Protein AF-0000000065921474 (afdb_homodimer)

Nearest PDB structures (foldseek):
  5lu5-assembly1_D  TM=9.804E-01  e=1.020E-20  Burkholderia pseudomallei
  5ltz-assembly1_C  TM=9.826E-01  e=1.889E-20  Burkholderia pseudomallei K96243
  5lu6-assembly1_D  TM=9.815E-01  e=1.597E-20  Burkholderia pseudomallei
  1tk9-assembly1_D  TM=9.836E-01  e=1.503E-19  Campylobacter jejuni
  5lu7-assembly1_C  TM=9.808E-01  e=5.797E-20  Burkholderia pseudomallei K96243

Radius of gyration: 20.72 Å; Cα contacts (8 Å, |Δi|>4): 781; chains: 2; bounding box: 43×58×48 Å

InterPro domains:
  IPR001347 SIS domain [PF13580] (12-146)
  IPR001347 SIS domain [PS51464] (36-195)
  IPR004515 Phosphoheptose isomerase [MF_00067] (2-189)
  IPR035461 GmhA/DiaA [cd05006] (11-186)
  IPR046348 SIS domain superfamily [SSF53697] (3-189)
  IPR050099 SIS family GmhA and DiaA subfamilies [PTHR30390] (4-191)

Secondary structure (DSSP, 8-state):
--HHHHHHHHHHHHHHHHHHHHHH-HHHHHHHHHHHHHHHHTT--EEEEESTHHHHHHHHHHHHHHT-SSS------EEETT--HHHHHHHHHHS-GGGHHHHHHHHH--TT-EEEEE-SSS--HHHHHHHHHHHHTT-EEEEEEETT-HHHHTTSSEEEEES-S-HHHHHHHHHHHHHHHHHHHHIIIIISGGGTT-S--/--HHHHHHHHHHHHHHHHHHHHHH-HHHHHHHHHHHHHHHHTT--EEEEESTHHHHHHHHHHHHHHT-SSS------EEETT--HHHHHHHHHHS-GGGHHHHHHHHH--TT-EEEEE-SSS--HHHHHHHHHHHHTT-EEEEEEETT-HHHHTTSSEEEEES-S-HHHHHHHHHHHHHHHHHHHHIIIIISGGGTTSS--

Solvent-accessible surface area (backbone atoms only — not comparable to full-atom values): 20552 Å² total; per-residue (Å²): 131,58,69,63,57,55,53,51,52,50,56,51,48,38,43,49,42,39,51,53,39,54,74,74,35,49,68,57,49,52,51,49,25,52,51,52,35,49,27,47,62,73,72,22,39,38,43,23,31,32,60,70,63,37,25,28,44,23,43,34,47,22,46,33,40,38,56,44,73,92,53,95,58,80,58,36,64,42,40,36,66,67,66,51,63,68,60,43,49,48,40,27,69,78,65,36,66,46,41,37,42,23,56,47,42,67,74,69,59,45,72,52,19,36,38,38,38,33,30,66,61,19,68,50,58,25,48,49,44,20,46,54,48,33,52,76,56,58,26,50,35,35,33,47,28,16,66,72,8,53,70,38,48,77,65,37,81,39,65,47,54,30,76,52,90,48,63,67,50,40,52,48,37,49,48,50,49,44,51,49,40,53,52,46,25,48,42,63,50,63,63,46,76,81,58,67,75,67,70,80,125,130,59,68,62,56,53,51,52,52,50,56,51,50,37,41,49,40,39,52,54,39,51,74,72,35,50,69,59,51,53,53,50,25,50,52,52,35,50,26,48,60,72,71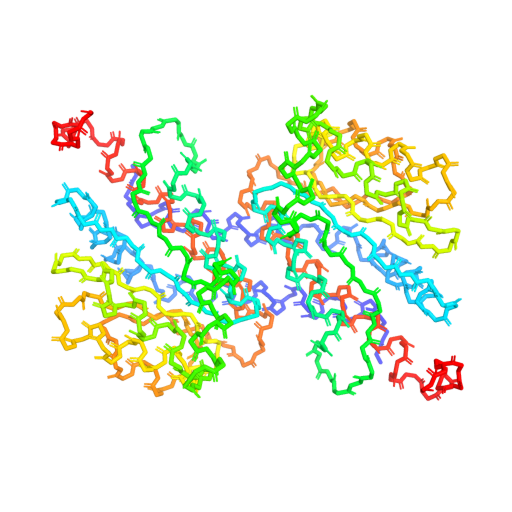,24,38,37,42,25,31,30,59,70,60,37,24,28,45,22,44,34,47,21,47,34,39,37,56,43,74,91,54,95,58,81,58,37,61,43,42,35,67,67,66,51,63,70,59,44,48,47,40,28,69,78,65,36,65,47,41,38,43,22,56,48,43,68,74,68,60,46,72,51,19,38,38,37,37,31,30,67,62,20,69,51,58,25,47,49,43,20,47,54,48,33,52,76,55,58,27,50,35,35,33,45,29,16,65,73,9,54,71,39,47,76,66,37,80,39,63,48,56,29,75,52,90,48,63,67,50,43,50,47,38,48,48,48,50,44,50,51,40,53,50,47,25,48,42,63,49,63,65,46,76,80,57,65,74,66,69,81,126

pLDDT: mean 94.22, std 11.88, range [38.47, 98.94]

Organism: Thermodesulfovibrio yellowstonii (strain ATCC 51303 / DSM 11347 / YP87) (NCBI:txid289376)

Foldseek 3Di:
DDPVVVVVVVVVVLVVLLVVLCVVCVVVLLVVLVLQLVLQLVPAAEEEEEDDLSLVLLVVLQCCQQQHAPDDDHHTHYDYQPPPPCQQCVCCVVDNNLQSQLVVCLVPPAASYEYEAEDAQLPRSNSLNNLQSCVVRNHAYEYQYAPNNVNNCVRHPYYRHGDDPDSVSSSSSSSVSSSVSRVSSCCVCPVPVPNPPPPPD/DDPVVVVVVVVVLLVVLLVVLCVVCVVVLLVVLVLQLVLQLVPAAEEEEEDDLSLVLLVVLQCCQQQHAPDDDHHTHYDYQPPPPCQQCVCCVVDNNLQSQLVVCLVPPAASYEYEAEDAQLPRSNSLNNLQSCVVRNHAYEYQYAPNNVNNCVRHPYYRHGDDPDSVSSSSSSSVSSSVSRVSSCCVCPVPVPNPPPPPD

Sequence (402 aa):
MEIEDKIRKAYEESVRVKEQFFRENISLIKEVAEIIAKSLNEGGKILIFGNGGSATDASHIAAEFVNRFKRERPGLPAIALNTDMAVLTAIANDYDYSEIFAKQVKALGESGDIVIGISTSGSSRNVIKAIEVAKKRGLKSIAFTSKKGEKLISKVDYAFAVPSEDTPRIQETHITLGHILCELVEDILFEIPAAKKKLKQMEIEDKIRKAYEESVRVKEQFFRENISLIKEVAEIIAKSLNEGGKILIFGNGGSATDASHIAAEFVNRFKRERPGLPAIALNTDMAVLTAIANDYDYSEIFAKQVKALGESGDIVIGISTSGSSRNVIKAIEVAKKRGLKSIAFTSKKGEKLISKVDYAFAVPSEDTPRIQETHITLGHILCELVEDILFEIPAAKKKLKQ

Structure (mmCIF, N/CA/C/O backbone):
data_AF-0000000065921474-model_v1
#
loop_
_entity.id
_entity.type
_entity.pdbx_description
1 polymer 'Phosphoheptose isomerase'
#
loop_
_atom_site.group_PDB
_atom_site.id
_atom_site.type_symbol
_atom_site.label_atom_id
_atom_site.label_alt_id
_atom_site.label_comp_id
_atom_site.label_asym_id
_atom_site.label_entity_id
_atom_site.label_seq_id
_atom_site.pdbx_PDB_ins_code
_atom_site.Cartn_x
_atom_site.Cartn_y
_atom_site.Cartn_z
_atom_site.occupancy
_atom_site.B_iso_or_equiv
_atom_site.auth_seq_id
_atom_site.auth_comp_id
_atom_site.auth_asym_id
_atom_site.auth_atom_id
_atom_site.pdbx_PDB_model_num
ATOM 1 N N . MET A 1 1 ? -10.156 -10.766 -25.438 1 64.06 1 MET A N 1
ATOM 2 C CA . MET A 1 1 ? -9.031 -9.844 -25.531 1 64.06 1 MET A CA 1
ATOM 3 C C . MET A 1 1 ? -7.738 -10.516 -25.078 1 64.06 1 MET A C 1
ATOM 5 O O . MET A 1 1 ? -7.723 -11.242 -24.078 1 64.06 1 MET A O 1
ATOM 9 N N . GLU A 1 2 ? -6.723 -10.328 -25.922 1 86.69 2 GLU A N 1
ATOM 10 C CA . GLU A 1 2 ? -5.434 -10.945 -25.625 1 86.69 2 GLU A CA 1
ATOM 11 C C . GLU A 1 2 ? -4.828 -10.398 -24.344 1 86.69 2 GLU A C 1
ATOM 13 O O . GLU A 1 2 ? -5.07 -9.242 -23.984 1 86.69 2 GLU A O 1
ATOM 18 N N . ILE A 1 3 ? -4.328 -11.141 -23.594 1 92 3 ILE A N 1
ATOM 19 C CA . ILE A 1 3 ? -3.717 -10.844 -22.297 1 92 3 ILE A CA 1
ATOM 20 C C . ILE A 1 3 ? -2.832 -9.602 -22.422 1 92 3 ILE A C 1
ATOM 22 O O . ILE A 1 3 ? -2.836 -8.742 -21.547 1 92 3 ILE A O 1
ATOM 26 N N . GLU A 1 4 ? -2.172 -9.438 -23.484 1 93.56 4 GLU A N 1
ATOM 27 C CA . GLU A 1 4 ? -1.272 -8.305 -23.688 1 93.56 4 GLU A CA 1
ATOM 28 C C . GLU A 1 4 ? -2.051 -7 -23.812 1 93.56 4 GLU A C 1
ATOM 30 O O . GLU A 1 4 ? -1.609 -5.957 -23.328 1 93.56 4 GLU A O 1
ATOM 35 N N . ASP A 1 5 ? -3.154 -7.082 -24.469 1 94.19 5 ASP A N 1
ATOM 36 C CA . ASP A 1 5 ? -4.008 -5.906 -24.625 1 94.19 5 ASP A CA 1
ATOM 37 C C . ASP A 1 5 ? -4.574 -5.469 -23.266 1 94.19 5 ASP A C 1
ATOM 39 O O . ASP A 1 5 ? -4.734 -4.273 -23.016 1 94.19 5 ASP A O 1
ATOM 43 N N . LYS A 1 6 ? -4.895 -6.414 -22.484 1 94.5 6 LYS A N 1
ATOM 44 C CA . LYS A 1 6 ? -5.422 -6.117 -21.156 1 94.5 6 LYS A CA 1
ATOM 45 C C . LYS A 1 6 ? -4.371 -5.414 -20.297 1 94.5 6 LYS A C 1
ATOM 47 O O . LYS A 1 6 ? -4.695 -4.5 -19.531 1 94.5 6 LYS A O 1
ATOM 52 N N . ILE A 1 7 ? -3.152 -5.844 -20.406 1 96.38 7 ILE A N 1
ATOM 53 C CA . ILE A 1 7 ? -2.055 -5.215 -19.688 1 96.38 7 ILE A CA 1
ATOM 54 C C . ILE A 1 7 ? -1.896 -3.768 -20.141 1 96.38 7 ILE A C 1
ATOM 56 O O . ILE A 1 7 ? -1.812 -2.857 -19.312 1 96.38 7 ILE A O 1
ATOM 60 N N . ARG A 1 8 ? -1.881 -3.547 -21.438 1 96.38 8 ARG A N 1
ATOM 61 C CA . ARG A 1 8 ? -1.722 -2.211 -22 1 96.38 8 ARG A CA 1
ATOM 62 C C . ARG A 1 8 ? -2.844 -1.284 -21.547 1 96.38 8 ARG A C 1
ATOM 64 O O . ARG A 1 8 ? -2.588 -0.157 -21.109 1 96.38 8 ARG A O 1
ATOM 71 N N . LYS A 1 9 ? -4.016 -1.77 -21.594 1 96.44 9 LYS A N 1
ATOM 72 C CA . LYS A 1 9 ? -5.168 -0.965 -21.203 1 96.44 9 LYS A CA 1
ATOM 73 C C . LYS A 1 9 ? -5.094 -0.593 -19.719 1 96.44 9 LYS A C 1
ATOM 75 O O . LYS A 1 9 ? -5.414 0.536 -19.344 1 96.44 9 LYS A O 1
ATOM 80 N N . ALA A 1 10 ? -4.68 -1.54 -18.953 1 96.06 10 ALA A N 1
ATOM 81 C CA . ALA A 1 10 ? -4.648 -1.335 -17.5 1 96.06 10 ALA A CA 1
ATOM 82 C C . ALA A 1 10 ? -3.654 -0.24 -17.125 1 96.06 10 ALA A C 1
ATOM 84 O O . ALA A 1 10 ? -4 0.7 -16.406 1 96.06 10 ALA A O 1
ATOM 85 N N . TYR A 1 11 ? -2.387 -0.327 -17.578 1 96.5 11 TYR A N 1
ATOM 86 C CA . TYR A 1 11 ? -1.419 0.667 -17.125 1 96.5 11 TYR A CA 1
ATOM 87 C C . TYR A 1 11 ? -1.676 2.018 -17.781 1 96.5 11 TYR A C 1
ATOM 89 O O . TYR A 1 11 ? -1.393 3.064 -17.203 1 96.5 11 TYR A O 1
ATOM 97 N N . GLU A 1 12 ? -2.197 2.033 -19.047 1 97.25 12 GLU A N 1
ATOM 98 C CA . GLU A 1 12 ? -2.523 3.295 -19.703 1 97.25 12 GLU A CA 1
ATOM 99 C C . GLU A 1 12 ? -3.623 4.039 -18.953 1 97.25 12 GLU A C 1
ATOM 101 O O . GLU A 1 12 ? -3.576 5.266 -18.828 1 97.25 12 GLU A O 1
ATOM 106 N N . GLU A 1 13 ? -4.578 3.25 -18.484 1 97.69 13 GLU A N 1
ATOM 107 C CA . GLU A 1 13 ? -5.629 3.863 -17.688 1 97.69 13 GLU A CA 1
ATOM 108 C C . GLU A 1 13 ? -5.074 4.391 -16.359 1 97.69 13 GLU A C 1
ATOM 110 O O . GLU A 1 13 ? -5.469 5.465 -15.906 1 97.69 13 GLU A O 1
ATOM 115 N N . SER A 1 14 ? -4.25 3.598 -15.766 1 98.19 14 SER A N 1
ATOM 116 C CA . SER A 1 14 ? -3.592 4.031 -14.539 1 98.19 14 SER A CA 1
ATOM 117 C C . SER A 1 14 ? -2.867 5.359 -14.734 1 98.19 14 SER A C 1
ATOM 119 O O . SER A 1 14 ? -2.986 6.27 -13.914 1 98.19 14 SER A O 1
ATOM 121 N N . VAL A 1 15 ? -2.127 5.465 -15.844 1 97.88 15 VAL A N 1
ATOM 122 C CA . VAL A 1 15 ? -1.36 6.66 -16.172 1 97.88 15 VAL A CA 1
ATOM 123 C C . VAL A 1 15 ? -2.311 7.832 -16.422 1 97.88 15 VAL A C 1
ATOM 125 O O . VAL A 1 15 ? -2.094 8.93 -15.898 1 97.88 15 VAL A O 1
ATOM 128 N N . ARG A 1 16 ? -3.309 7.594 -17.141 1 97.88 16 ARG A N 1
ATOM 129 C CA . ARG A 1 16 ? -4.262 8.641 -17.484 1 97.88 16 ARG A CA 1
ATOM 130 C C . ARG A 1 16 ? -4.945 9.203 -16.25 1 97.88 16 ARG A C 1
ATOM 132 O O . ARG A 1 16 ? -5.043 10.422 -16.094 1 97.88 16 ARG A O 1
ATOM 139 N N . VAL A 1 17 ? -5.441 8.352 -15.398 1 98.44 17 VAL A N 1
ATOM 140 C CA . VAL A 1 17 ? -6.156 8.75 -14.188 1 98.44 17 VAL A CA 1
ATOM 141 C C . VAL A 1 17 ? -5.23 9.562 -13.289 1 98.44 17 VAL A C 1
ATOM 143 O O . VAL A 1 17 ? -5.625 10.609 -12.766 1 98.44 17 VAL A O 1
ATOM 146 N N . LYS A 1 18 ? -4.02 9.094 -13.117 1 98.38 18 LYS A N 1
ATOM 147 C CA . LYS A 1 18 ? -3.043 9.773 -12.273 1 98.38 18 LYS A CA 1
ATOM 148 C C . LYS A 1 18 ? -2.727 11.172 -12.82 1 98.38 18 LYS A C 1
ATOM 150 O O . LYS A 1 18 ? -2.734 12.148 -12.07 1 98.38 18 LYS A O 1
ATOM 155 N N . GLU A 1 19 ? -2.479 11.242 -14.109 1 97.94 19 GLU A N 1
ATOM 156 C CA . GLU A 1 19 ? -2.141 12.516 -14.734 1 97.94 19 GLU A CA 1
ATOM 157 C C . GLU A 1 19 ? -3.275 13.523 -14.586 1 97.94 19 GLU A C 1
ATOM 159 O O . GLU A 1 19 ? -3.043 14.68 -14.227 1 97.94 19 GLU A O 1
ATOM 164 N N . GLN A 1 20 ? -4.461 13.102 -14.859 1 98.38 20 GLN A N 1
ATOM 165 C CA . GLN A 1 20 ? -5.617 13.984 -14.758 1 98.38 20 GLN A CA 1
ATOM 166 C C . GLN A 1 20 ? -5.797 14.5 -13.336 1 98.38 20 GLN A C 1
ATOM 168 O O . GLN A 1 20 ? -5.992 15.695 -13.117 1 98.38 20 GLN A O 1
ATOM 173 N N . PHE A 1 21 ? -5.734 13.633 -12.375 1 98.69 21 PHE A N 1
ATOM 174 C CA . PHE A 1 21 ? -5.941 13.977 -10.977 1 98.69 21 PHE A CA 1
ATOM 175 C C . PHE A 1 21 ? -4.949 15.047 -10.531 1 98.69 21 PHE A C 1
ATOM 177 O O . PHE A 1 21 ? -5.344 16.062 -9.961 1 98.69 21 PHE A O 1
ATOM 184 N N . PHE A 1 22 ? -3.656 14.789 -10.797 1 98.38 22 PHE A N 1
ATOM 185 C CA . PHE A 1 22 ? -2.641 15.68 -10.25 1 98.38 22 PHE A CA 1
ATOM 186 C C . PHE A 1 22 ? -2.65 17.016 -10.969 1 98.38 22 PHE A C 1
ATOM 188 O O . PHE A 1 22 ? -2.447 18.062 -10.352 1 98.38 22 PHE A O 1
ATOM 195 N N . ARG A 1 23 ? -2.914 17.016 -12.273 1 97.25 23 ARG A N 1
ATOM 196 C CA . ARG A 1 23 ? -3.027 18.266 -13.008 1 97.25 23 ARG A CA 1
ATOM 197 C C . ARG A 1 23 ? -4.148 19.125 -12.445 1 97.25 23 ARG A C 1
ATOM 199 O O . ARG A 1 23 ? -4.023 20.359 -12.398 1 97.25 23 ARG A O 1
ATOM 206 N N . GLU A 1 24 ? -5.184 18.5 -11.93 1 97.94 24 GLU A N 1
ATOM 207 C CA . GLU A 1 24 ? -6.387 19.219 -11.523 1 97.94 24 GLU A CA 1
ATOM 208 C C . GLU A 1 24 ? -6.34 19.594 -10.047 1 97.94 24 GLU A C 1
ATOM 210 O O . GLU A 1 24 ? -7.176 20.375 -9.57 1 97.94 24 GLU A O 1
ATOM 215 N N . ASN A 1 25 ? -5.32 19.109 -9.297 1 98.38 25 ASN A N 1
ATOM 216 C CA . ASN A 1 25 ? -5.43 19.234 -7.848 1 98.38 25 ASN A CA 1
ATOM 217 C C . ASN A 1 25 ? -4.145 19.797 -7.242 1 98.38 25 ASN A C 1
ATOM 219 O O . ASN A 1 25 ? -3.912 19.656 -6.039 1 98.38 25 ASN A O 1
ATOM 223 N N . ILE A 1 26 ? -3.299 20.453 -8 1 98.31 26 ILE A N 1
ATOM 224 C CA . ILE A 1 26 ? -2.004 20.938 -7.535 1 98.31 26 ILE A CA 1
ATOM 225 C C . ILE A 1 26 ? -2.205 21.922 -6.387 1 98.31 26 ILE A C 1
ATOM 227 O O . ILE A 1 26 ? -1.546 21.812 -5.348 1 98.31 26 ILE A O 1
ATOM 231 N N . SER A 1 27 ? -3.117 22.875 -6.52 1 98.12 27 SER A N 1
ATOM 232 C CA . SER A 1 27 ? -3.344 23.891 -5.5 1 98.12 27 SER A CA 1
ATOM 233 C C . SER A 1 27 ? -3.879 23.266 -4.211 1 98.12 27 SER A C 1
ATOM 235 O O . SER A 1 27 ? -3.492 23.688 -3.113 1 98.12 27 SER A O 1
ATOM 237 N N . LEU A 1 28 ? -4.777 22.344 -4.387 1 98.62 28 LEU A N 1
ATOM 238 C CA . LEU A 1 28 ? -5.332 21.672 -3.219 1 98.62 28 LEU A CA 1
ATOM 239 C C . LEU A 1 28 ? -4.258 20.875 -2.488 1 98.62 28 LEU A C 1
ATOM 241 O O . LEU A 1 28 ? -4.223 20.859 -1.255 1 98.62 28 LEU A O 1
ATOM 245 N N . ILE A 1 29 ? -3.398 20.234 -3.262 1 98.75 29 ILE A N 1
ATOM 246 C CA . ILE A 1 29 ? -2.312 19.438 -2.684 1 98.75 29 ILE A CA 1
ATOM 247 C C . ILE A 1 29 ? -1.378 20.359 -1.896 1 98.75 29 ILE A C 1
ATOM 249 O O . ILE A 1 29 ? -0.979 20.031 -0.776 1 98.75 29 ILE A O 1
ATOM 253 N N . LYS A 1 30 ? -1.032 21.484 -2.449 1 98.19 30 LYS A N 1
ATOM 254 C CA . LYS A 1 30 ? -0.208 22.453 -1.751 1 98.19 30 LYS A CA 1
ATOM 255 C C . LYS A 1 30 ? -0.869 22.906 -0.449 1 98.19 30 LYS A C 1
ATOM 257 O O . LYS A 1 30 ? -0.229 22.922 0.604 1 98.19 30 LYS A O 1
ATOM 262 N N . GLU A 1 31 ? -2.098 23.219 -0.522 1 98.5 31 GLU A N 1
ATOM 263 C CA . GLU A 1 31 ? -2.836 23.703 0.645 1 98.5 31 GLU A CA 1
ATOM 264 C C . GLU A 1 31 ? -2.869 22.641 1.744 1 98.5 31 GLU A C 1
ATOM 266 O O . GLU A 1 31 ? -2.607 22.938 2.91 1 98.5 31 GLU A O 1
ATOM 271 N N . VAL A 1 32 ? -3.164 21.438 1.395 1 98.69 32 VAL A N 1
ATOM 272 C CA . VAL A 1 32 ? -3.293 20.344 2.363 1 98.69 32 VAL A CA 1
ATOM 273 C C . VAL A 1 32 ? -1.927 20.031 2.971 1 98.69 32 VAL A C 1
ATOM 275 O O . VAL A 1 32 ? -1.817 19.781 4.172 1 98.69 32 VAL A O 1
ATOM 278 N N . ALA A 1 33 ? -0.887 20.047 2.113 1 98.5 33 ALA A N 1
ATOM 279 C CA . ALA A 1 33 ? 0.46 19.844 2.641 1 98.5 33 ALA A CA 1
ATOM 280 C C . ALA A 1 33 ? 0.801 20.891 3.699 1 98.5 33 ALA A C 1
ATOM 282 O O . ALA A 1 33 ? 1.389 20.562 4.734 1 98.5 33 ALA A O 1
ATOM 283 N N . GLU A 1 34 ? 0.467 22.078 3.471 1 98 34 GLU A N 1
ATOM 284 C CA . GLU A 1 34 ? 0.732 23.156 4.402 1 98 34 GLU A CA 1
ATOM 285 C C . GLU A 1 34 ? -0.066 23 5.691 1 98 34 GLU A C 1
ATOM 287 O O . GLU A 1 34 ? 0.442 23.266 6.781 1 98 34 GLU A O 1
ATOM 292 N N . ILE A 1 35 ? -1.272 22.562 5.559 1 98.06 35 ILE A N 1
ATOM 293 C CA . ILE A 1 35 ? -2.139 22.344 6.711 1 98.06 35 ILE A CA 1
ATOM 294 C C . ILE A 1 35 ? -1.575 21.219 7.574 1 98.06 35 ILE A C 1
ATOM 296 O O . ILE A 1 35 ? -1.531 21.328 8.797 1 98.06 35 ILE A O 1
ATOM 300 N N . ILE A 1 36 ? -1.187 20.141 6.945 1 98.56 36 ILE A N 1
ATOM 301 C CA . ILE A 1 36 ? -0.603 19.016 7.668 1 98.56 36 ILE A CA 1
ATOM 302 C C . ILE A 1 36 ? 0.679 19.469 8.367 1 98.56 36 ILE A C 1
ATOM 304 O O . ILE A 1 36 ? 0.878 19.188 9.555 1 98.56 36 ILE A O 1
ATOM 308 N N . ALA A 1 37 ? 1.538 20.156 7.68 1 98.19 37 ALA A N 1
ATOM 309 C CA . ALA A 1 37 ? 2.803 20.625 8.242 1 98.19 37 ALA A CA 1
ATOM 310 C C . ALA A 1 37 ? 2.562 21.531 9.453 1 98.19 37 ALA A C 1
ATOM 312 O O . ALA A 1 37 ? 3.262 21.422 10.461 1 98.19 37 ALA A O 1
ATOM 313 N N . LYS A 1 38 ? 1.622 22.391 9.336 1 97.94 38 LYS A N 1
ATOM 314 C CA . LYS A 1 38 ? 1.293 23.297 10.438 1 97.94 38 LYS A CA 1
ATOM 315 C C . LYS A 1 38 ? 0.843 22.516 11.672 1 97.94 38 LYS A C 1
ATOM 317 O O . LYS A 1 38 ? 1.278 22.797 12.789 1 97.94 38 LYS A O 1
ATOM 322 N N . SER A 1 39 ? -0.079 21.578 11.469 1 97.81 39 SER A N 1
ATOM 323 C CA . SER A 1 39 ? -0.561 20.766 12.57 1 97.81 39 SER A CA 1
ATOM 324 C C . SER A 1 39 ? 0.593 20.062 13.289 1 97.81 39 SER A C 1
ATOM 326 O O . SER A 1 39 ? 0.7 20.141 14.516 1 97.81 39 SER A O 1
ATOM 328 N N . LEU A 1 40 ? 1.432 19.438 12.516 1 97.62 40 LEU A N 1
ATOM 329 C CA . LEU A 1 40 ? 2.559 18.703 13.078 1 97.62 40 LEU A CA 1
ATOM 330 C C . LEU A 1 40 ? 3.521 19.656 13.789 1 97.62 40 LEU A C 1
ATOM 332 O O . LEU A 1 40 ? 4.035 19.328 14.867 1 97.62 40 LEU A O 1
ATOM 336 N N . ASN A 1 41 ? 3.721 20.766 13.18 1 96.5 41 ASN A N 1
ATOM 337 C CA . ASN A 1 41 ? 4.609 21.766 13.766 1 96.5 41 ASN A CA 1
ATOM 338 C C . ASN A 1 41 ? 4.07 22.266 15.102 1 96.5 41 ASN A C 1
ATOM 340 O O . ASN A 1 41 ? 4.844 22.656 15.977 1 96.5 41 ASN A O 1
ATOM 344 N N . GLU A 1 42 ? 2.826 22.266 15.258 1 96.69 42 GLU A N 1
ATOM 345 C CA . GLU A 1 42 ? 2.18 22.812 16.453 1 96.69 42 GLU A CA 1
ATOM 346 C C . GLU A 1 42 ? 1.897 21.703 17.469 1 96.69 42 GLU A C 1
ATOM 348 O O . GLU A 1 42 ? 1.181 21.922 18.438 1 96.69 42 GLU A O 1
ATOM 353 N N . GLY A 1 43 ? 2.396 20.547 17.234 1 95.81 43 GLY A N 1
ATOM 354 C CA . GLY A 1 43 ? 2.35 19.469 18.219 1 95.81 43 GLY A CA 1
ATOM 355 C C . GLY A 1 43 ? 1.216 18.5 17.984 1 95.81 43 GLY A C 1
ATOM 356 O O . GLY A 1 43 ? 0.969 17.609 18.812 1 95.81 43 GLY A O 1
ATOM 357 N N . GLY A 1 44 ? 0.49 18.609 16.828 1 97.56 44 GLY A N 1
ATOM 358 C CA . GLY A 1 44 ? -0.566 17.672 16.469 1 97.56 44 GLY A CA 1
ATOM 359 C C . GLY A 1 44 ? -0.042 16.375 15.875 1 97.56 44 GLY A C 1
ATOM 360 O O . GLY A 1 44 ? 1.164 16.219 15.672 1 97.56 44 GLY A O 1
ATOM 361 N N . LYS A 1 45 ? -0.972 15.461 15.641 1 98.44 45 LYS A N 1
ATOM 362 C CA . LYS A 1 45 ? -0.652 14.188 15 1 98.44 45 LYS A CA 1
ATOM 363 C C . LYS A 1 45 ? -1.646 13.867 13.891 1 98.44 45 LYS A C 1
ATOM 365 O O . LYS A 1 45 ? -2.703 14.492 13.789 1 98.44 45 LYS A O 1
ATOM 370 N N . ILE A 1 46 ? -1.24 12.914 13.055 1 98.81 46 ILE A N 1
ATOM 371 C CA . ILE A 1 46 ? -2.092 12.43 11.969 1 98.81 46 ILE A CA 1
ATOM 372 C C . ILE A 1 46 ? -2.713 11.094 12.367 1 98.81 46 ILE A C 1
ATOM 374 O O . ILE A 1 46 ? -2.004 10.164 12.766 1 98.81 46 ILE A O 1
ATOM 378 N N . LEU A 1 47 ? -4.012 11.008 12.414 1 98.88 47 LEU A N 1
ATOM 379 C CA . LEU A 1 47 ? -4.742 9.75 12.477 1 98.88 47 LEU A CA 1
ATOM 380 C C . LEU A 1 47 ? -5.27 9.359 11.102 1 98.88 47 LEU A C 1
ATOM 382 O O . LEU A 1 47 ? -6.066 10.094 10.508 1 98.88 47 LEU A O 1
ATOM 386 N N . ILE A 1 48 ? -4.812 8.273 10.578 1 98.94 48 ILE A N 1
ATOM 387 C CA . ILE A 1 48 ? -5.148 7.883 9.211 1 98.94 48 ILE A CA 1
ATOM 388 C C . ILE A 1 48 ? -5.715 6.461 9.211 1 98.94 48 ILE A C 1
ATOM 390 O O . ILE A 1 48 ? -5.277 5.613 9.992 1 98.94 48 ILE A O 1
ATOM 394 N N . PHE A 1 49 ? -6.742 6.23 8.336 1 98.88 49 PHE A N 1
ATOM 395 C CA . PHE A 1 49 ? -7.414 4.941 8.398 1 98.88 49 PHE A CA 1
ATOM 396 C C . PHE A 1 49 ? -8.156 4.648 7.102 1 98.88 49 PHE A C 1
ATOM 398 O O . PHE A 1 49 ? -8.516 5.57 6.367 1 98.88 49 PHE A O 1
ATOM 405 N N . GLY A 1 50 ? -8.383 3.449 6.789 1 98.56 50 GLY A N 1
ATOM 406 C CA . GLY A 1 50 ? -9.117 2.889 5.664 1 98.56 50 GLY A CA 1
ATOM 407 C C . GLY A 1 50 ? -9.273 1.382 5.746 1 98.56 50 GLY A C 1
ATOM 408 O O . GLY A 1 50 ? -8.906 0.769 6.75 1 98.56 50 GLY A O 1
ATOM 409 N N . ASN A 1 51 ? -9.898 0.858 4.754 1 98 51 ASN A N 1
ATOM 410 C CA . ASN A 1 51 ? -10.156 -0.578 4.699 1 98 51 ASN A CA 1
ATOM 411 C C . ASN A 1 51 ? -9.414 -1.237 3.541 1 98 51 ASN A C 1
ATOM 413 O O . ASN A 1 51 ? -9.258 -0.638 2.475 1 98 51 ASN A O 1
ATOM 417 N N . GLY A 1 52 ? -8.961 -2.529 3.693 1 96.25 52 GLY A N 1
ATOM 418 C CA . GLY A 1 52 ? -8.344 -3.281 2.611 1 96.25 52 GLY A CA 1
ATOM 419 C C . GLY A 1 52 ? -7.156 -2.57 1.991 1 96.25 52 GLY A C 1
ATOM 420 O O . GLY A 1 52 ? -6.227 -2.168 2.697 1 96.25 52 GLY A O 1
ATOM 421 N N . GLY A 1 53 ? -7.141 -2.381 0.709 1 97 53 GLY A N 1
ATOM 422 C CA . GLY A 1 53 ? -6.094 -1.627 0.035 1 97 53 GLY A CA 1
ATOM 423 C C . GLY A 1 53 ? -5.887 -0.241 0.616 1 97 53 GLY A C 1
ATOM 424 O O . GLY A 1 53 ? -4.754 0.229 0.725 1 97 53 GLY A O 1
ATOM 425 N N . SER A 1 54 ? -6.953 0.37 1.01 1 98.56 54 SER A N 1
ATOM 426 C CA . SER A 1 54 ? -6.859 1.689 1.627 1 98.56 54 SER A CA 1
ATOM 427 C C . SER A 1 54 ? -6.215 1.61 3.006 1 98.56 54 SER A C 1
ATOM 429 O O . SER A 1 54 ? -5.531 2.545 3.432 1 98.56 54 SER A O 1
ATOM 431 N N . ALA A 1 55 ? -6.43 0.46 3.715 1 98.25 55 ALA A N 1
ATOM 432 C CA . ALA A 1 55 ? -5.758 0.242 4.992 1 98.25 55 ALA A CA 1
ATOM 433 C C . ALA A 1 55 ? -4.246 0.145 4.805 1 98.25 55 ALA A C 1
ATOM 435 O O . ALA A 1 55 ? -3.477 0.679 5.609 1 98.25 55 ALA A O 1
ATOM 436 N N . THR A 1 56 ? -3.824 -0.522 3.744 1 98.25 56 THR A N 1
ATOM 437 C CA . THR A 1 56 ? -2.395 -0.645 3.49 1 98.25 56 THR A CA 1
ATOM 438 C C . THR A 1 56 ? -1.801 0.7 3.08 1 98.25 56 THR A C 1
ATOM 440 O O . THR A 1 56 ? -0.666 1.02 3.441 1 98.25 56 THR A O 1
ATOM 443 N N . ASP A 1 57 ? -2.531 1.5 2.346 1 98.5 57 ASP A N 1
ATOM 444 C CA . ASP A 1 57 ? -2.09 2.859 2.055 1 98.5 57 ASP A CA 1
ATOM 445 C C . ASP A 1 57 ? -1.928 3.672 3.336 1 98.5 57 ASP A C 1
ATOM 447 O O . ASP A 1 57 ? -0.94 4.391 3.502 1 98.5 57 ASP A O 1
ATOM 451 N N . ALA A 1 58 ? -2.965 3.566 4.23 1 98.75 58 ALA A N 1
ATOM 452 C CA . ALA A 1 58 ? -2.91 4.281 5.504 1 98.75 58 ALA A CA 1
ATOM 453 C C . ALA A 1 58 ? -1.663 3.895 6.297 1 98.75 58 ALA A C 1
ATOM 455 O O . ALA A 1 58 ? -0.941 4.762 6.793 1 98.75 58 ALA A O 1
ATOM 456 N N . SER A 1 59 ? -1.407 2.596 6.371 1 98.44 59 SER A N 1
ATOM 457 C CA . SER A 1 59 ? -0.239 2.084 7.078 1 98.44 59 SER A CA 1
ATOM 458 C C . SER A 1 59 ? 1.055 2.576 6.441 1 98.44 59 SER A C 1
ATOM 460 O O . SER A 1 59 ? 1.997 2.953 7.141 1 98.44 59 SER A O 1
ATOM 462 N N . HIS A 1 60 ? 1.064 2.559 5.109 1 98.62 60 HIS A N 1
ATOM 463 C CA . HIS A 1 60 ? 2.238 2.982 4.355 1 98.62 60 HIS A CA 1
ATOM 464 C C . HIS A 1 60 ? 2.555 4.453 4.609 1 98.62 60 HIS A C 1
ATOM 466 O O . HIS A 1 60 ? 3.689 4.797 4.945 1 98.62 60 HIS A O 1
ATOM 472 N N . ILE A 1 61 ? 1.578 5.273 4.535 1 98.5 61 ILE A N 1
ATOM 473 C CA . ILE A 1 61 ? 1.744 6.711 4.691 1 98.5 61 ILE A CA 1
ATOM 474 C C . ILE A 1 61 ? 2.139 7.031 6.133 1 98.5 61 ILE A C 1
ATOM 476 O O . ILE A 1 61 ? 3.055 7.82 6.371 1 98.5 61 ILE A O 1
ATOM 480 N N . ALA A 1 62 ? 1.48 6.383 7.117 1 98.56 62 ALA A N 1
ATOM 481 C CA . ALA A 1 62 ? 1.845 6.586 8.516 1 98.56 62 ALA A CA 1
ATOM 482 C C . ALA A 1 62 ? 3.305 6.215 8.766 1 98.56 62 ALA A C 1
ATOM 484 O O . ALA A 1 62 ? 4.023 6.93 9.461 1 98.56 62 ALA A O 1
ATOM 485 N N . ALA A 1 63 ? 3.746 5.129 8.141 1 97.62 63 ALA A N 1
ATOM 486 C CA . ALA A 1 63 ? 5.125 4.672 8.305 1 97.62 63 ALA A CA 1
ATOM 487 C C . ALA A 1 63 ? 6.113 5.695 7.758 1 97.62 63 ALA A C 1
ATOM 489 O O . ALA A 1 63 ? 7.18 5.91 8.336 1 97.62 63 ALA A O 1
ATOM 490 N N . GLU A 1 64 ? 5.781 6.348 6.633 1 97.19 64 GLU A N 1
ATOM 491 C CA . GLU A 1 64 ? 6.66 7.348 6.031 1 97.19 64 GLU A CA 1
ATOM 492 C C . GLU A 1 64 ? 6.773 8.586 6.91 1 97.19 64 GLU A C 1
ATOM 494 O O . GLU A 1 64 ? 7.816 9.242 6.945 1 97.19 64 GLU A O 1
ATOM 499 N N . PHE A 1 65 ? 5.738 8.914 7.641 1 97.44 65 PHE A N 1
ATOM 500 C CA . PHE A 1 65 ? 5.805 10.039 8.57 1 97.44 65 PHE A CA 1
ATOM 501 C C . PHE A 1 65 ? 6.617 9.664 9.805 1 97.44 65 PHE A C 1
ATOM 503 O O . PHE A 1 65 ? 7.477 10.438 10.242 1 97.44 65 PHE A O 1
ATOM 510 N N . VAL A 1 66 ? 6.398 8.5 10.375 1 97 66 VAL A N 1
ATOM 511 C CA . VAL A 1 66 ? 6.992 8.117 11.648 1 97 66 VAL A CA 1
ATOM 512 C C . VAL A 1 66 ? 8.477 7.832 11.469 1 97 66 VAL A C 1
ATOM 514 O O . VAL A 1 66 ? 9.305 8.25 12.281 1 97 66 VAL A O 1
ATOM 517 N N . ASN A 1 67 ? 8.812 7.137 10.438 1 95.19 67 ASN A N 1
ATOM 518 C CA . ASN A 1 67 ? 10.211 6.777 10.211 1 95.19 67 ASN A CA 1
ATOM 519 C C . ASN A 1 67 ? 10.961 7.895 9.492 1 95.19 67 ASN A C 1
ATOM 521 O O . ASN A 1 67 ? 11.664 8.68 10.125 1 95.19 67 ASN A O 1
ATOM 525 N N . ARG A 1 68 ? 10.789 8.016 8.266 1 92.38 68 ARG A N 1
ATOM 526 C CA . ARG A 1 68 ? 11.266 9.047 7.359 1 92.38 68 ARG A CA 1
ATOM 527 C C . ARG A 1 68 ? 10.812 8.781 5.93 1 92.38 68 ARG A C 1
ATOM 529 O O . ARG A 1 68 ? 10.367 7.676 5.609 1 92.38 68 ARG A O 1
ATOM 536 N N . PHE A 1 69 ? 10.914 9.852 5.156 1 94.38 69 PHE A N 1
ATOM 537 C CA . PHE A 1 69 ? 10.57 9.68 3.748 1 94.38 69 PHE A CA 1
ATOM 538 C C . PHE A 1 69 ? 11.797 9.852 2.865 1 94.38 69 PHE A C 1
ATOM 540 O O . PHE A 1 69 ? 12.586 8.922 2.699 1 94.38 69 PHE A O 1
ATOM 547 N N . LYS A 1 70 ? 12.211 11.062 2.525 1 90.75 70 LYS A N 1
ATOM 548 C CA . LYS A 1 70 ? 13.328 11.281 1.61 1 90.75 70 LYS A CA 1
ATOM 549 C C . LYS A 1 70 ? 14.562 11.773 2.359 1 90.75 70 LYS A C 1
ATOM 551 O O . LYS A 1 70 ? 15.672 11.75 1.819 1 90.75 70 LYS A O 1
ATOM 556 N N . ARG A 1 71 ? 14.391 12.125 3.6 1 89.44 71 ARG A N 1
ATOM 557 C CA . ARG A 1 71 ? 15.531 12.664 4.328 1 89.44 71 ARG A CA 1
ATOM 558 C C . ARG A 1 71 ? 15.516 12.211 5.785 1 89.44 71 ARG A C 1
ATOM 560 O O . ARG A 1 71 ? 14.461 11.883 6.324 1 89.44 71 ARG A O 1
ATOM 567 N N . GLU A 1 72 ? 16.766 12.211 6.34 1 91.94 72 GLU A N 1
ATOM 568 C CA . GLU A 1 72 ? 16.859 11.969 7.773 1 91.94 72 GLU A CA 1
ATOM 569 C C . GLU A 1 72 ? 16.312 13.148 8.57 1 91.94 72 GLU A C 1
ATOM 571 O O . GLU A 1 72 ? 16.641 14.305 8.289 1 91.94 72 GLU A O 1
ATOM 576 N N . ARG A 1 73 ? 15.422 12.812 9.453 1 91.62 73 ARG A N 1
ATOM 577 C CA . ARG A 1 73 ? 14.727 13.781 10.281 1 91.62 73 ARG A CA 1
ATOM 578 C C . ARG A 1 73 ? 14.062 13.109 11.477 1 91.62 73 ARG A C 1
ATOM 580 O O . ARG A 1 73 ? 13.961 11.875 11.523 1 91.62 73 ARG A O 1
ATOM 587 N N . PRO A 1 74 ? 13.703 13.906 12.492 1 91.81 74 PRO A N 1
ATOM 588 C CA . PRO A 1 74 ? 12.898 13.305 13.562 1 91.81 74 PRO A CA 1
ATOM 589 C C . PRO A 1 74 ? 11.578 12.727 13.055 1 91.81 74 PRO A C 1
ATOM 591 O O . PRO A 1 74 ? 11.039 13.203 12.055 1 91.81 74 PRO A O 1
ATOM 594 N N . GLY A 1 75 ? 11.156 11.758 13.734 1 95.5 75 GLY A N 1
ATOM 595 C CA . GLY A 1 75 ? 9.852 11.195 13.406 1 95.5 75 GLY A CA 1
ATOM 596 C C . GLY A 1 75 ? 8.719 12.188 13.547 1 95.5 75 GLY A C 1
ATOM 597 O O . GLY A 1 75 ? 8.766 13.078 14.406 1 95.5 75 GLY A O 1
ATOM 598 N N . LEU A 1 76 ? 7.738 12.062 12.711 1 96.12 76 LEU A N 1
ATOM 599 C CA . LEU A 1 76 ? 6.516 12.852 12.789 1 96.12 76 LEU A CA 1
ATOM 600 C C . LEU A 1 76 ? 5.34 12 13.242 1 96.12 76 LEU A C 1
ATOM 602 O O . LEU A 1 76 ? 5.137 10.891 12.742 1 96.12 76 LEU A O 1
ATOM 606 N N . PRO A 1 77 ? 4.602 12.492 14.211 1 97.69 77 PRO A N 1
ATOM 607 C CA . PRO A 1 77 ? 3.553 11.664 14.812 1 97.69 77 PRO A CA 1
ATOM 608 C C . PRO A 1 77 ? 2.426 11.344 13.836 1 97.69 77 PRO A C 1
ATOM 610 O O . PRO A 1 77 ? 1.719 12.242 13.375 1 97.69 77 PRO A O 1
ATOM 613 N N . ALA A 1 78 ? 2.25 10.102 13.523 1 98.62 78 ALA A N 1
ATOM 614 C CA . ALA A 1 78 ? 1.185 9.562 12.68 1 98.62 78 ALA A CA 1
ATOM 615 C C . ALA A 1 78 ? 0.804 8.148 13.102 1 98.62 78 ALA A C 1
ATOM 617 O O . ALA A 1 78 ? 1.671 7.344 13.453 1 98.62 78 ALA A O 1
ATOM 618 N N . ILE A 1 79 ? -0.475 7.855 13.102 1 98.5 79 ILE A N 1
ATOM 619 C CA . ILE A 1 79 ? -0.974 6.551 13.523 1 98.5 79 ILE A CA 1
ATOM 620 C C . ILE A 1 79 ? -1.967 6.02 12.492 1 98.5 79 ILE A C 1
ATOM 622 O O . ILE A 1 79 ? -2.947 6.691 12.164 1 98.5 79 ILE A O 1
ATOM 626 N N . ALA A 1 80 ? -1.663 4.871 11.961 1 98.75 80 ALA A N 1
ATOM 627 C CA . ALA A 1 80 ? -2.672 4.141 11.195 1 98.75 80 ALA A CA 1
ATOM 628 C C . ALA A 1 80 ? -3.596 3.355 12.117 1 98.75 80 ALA A C 1
ATOM 630 O O . ALA A 1 80 ? -3.152 2.451 12.828 1 98.75 80 ALA A O 1
ATOM 631 N N . LEU A 1 81 ? -4.887 3.621 12.047 1 98.44 81 LEU A N 1
ATOM 632 C CA . LEU A 1 81 ? -5.82 3.08 13.031 1 98.44 81 LEU A CA 1
ATOM 633 C C . LEU A 1 81 ? -6.277 1.68 12.633 1 98.44 81 LEU A C 1
ATOM 635 O O . LEU A 1 81 ? -7.016 1.027 13.375 1 98.44 81 LEU A O 1
ATOM 639 N N . ASN A 1 82 ? -5.789 1.223 11.531 1 97.62 82 ASN A N 1
ATOM 640 C CA . ASN A 1 82 ? -6.203 -0.083 11.031 1 97.62 82 ASN A CA 1
ATOM 641 C C . ASN A 1 82 ? -5.195 -1.169 11.398 1 97.62 82 ASN A C 1
ATOM 643 O O . ASN A 1 82 ? -5.246 -2.275 10.852 1 97.62 82 ASN A O 1
ATOM 647 N N . THR A 1 83 ? -4.336 -0.978 12.352 1 94.75 83 THR A N 1
ATOM 648 C CA . THR A 1 83 ? -3.188 -1.873 12.461 1 94.75 83 THR A CA 1
ATOM 649 C C . THR A 1 83 ? -3.264 -2.703 13.734 1 94.75 83 THR A C 1
ATOM 651 O O . THR A 1 83 ? -2.633 -3.758 13.836 1 94.75 83 THR A O 1
ATOM 654 N N . ASP A 1 84 ? -3.912 -2.207 14.828 1 93.25 84 ASP A N 1
ATOM 655 C CA . ASP A 1 84 ? -3.951 -2.938 16.094 1 93.25 84 ASP A CA 1
ATOM 656 C C . ASP A 1 84 ? -5.02 -4.027 16.062 1 93.25 84 ASP A C 1
ATOM 658 O O . ASP A 1 84 ? -6.207 -3.744 16.25 1 93.25 84 ASP A O 1
ATOM 662 N N . MET A 1 85 ? -4.551 -5.211 15.898 1 92.06 85 MET A N 1
ATOM 663 C CA . MET A 1 85 ? -5.484 -6.316 15.703 1 92.06 85 MET A CA 1
ATOM 664 C C . MET A 1 85 ? -6.375 -6.496 16.922 1 92.06 85 MET A C 1
ATOM 666 O O . MET A 1 85 ? -7.551 -6.84 16.797 1 92.06 85 MET A O 1
ATOM 670 N N . ALA A 1 86 ? -5.797 -6.293 18.234 1 90.81 86 ALA A N 1
ATOM 671 C CA . ALA A 1 86 ? -6.594 -6.445 19.453 1 90.81 86 ALA A CA 1
ATOM 672 C C . ALA A 1 86 ? -7.676 -5.371 19.531 1 90.81 86 ALA A C 1
ATOM 674 O O . ALA A 1 86 ? -8.828 -5.668 19.844 1 90.81 86 ALA A O 1
ATOM 675 N N . VAL A 1 87 ? -7.359 -4.168 19.172 1 92.75 87 VAL A N 1
ATOM 676 C CA . VAL A 1 87 ? -8.312 -3.064 19.219 1 92.75 87 VAL A CA 1
ATOM 677 C C . VAL A 1 87 ? -9.383 -3.254 18.141 1 92.75 87 VAL A C 1
ATOM 679 O O . VAL A 1 87 ? -10.578 -3.139 18.422 1 92.75 87 VAL A O 1
ATOM 682 N N . LEU A 1 88 ? -8.969 -3.586 16.938 1 96.19 88 LEU A N 1
ATOM 683 C CA . LEU A 1 88 ? -9.898 -3.758 15.828 1 96.19 88 LEU A CA 1
ATOM 684 C C . LEU A 1 88 ? -10.906 -4.863 16.125 1 96.19 88 LEU A C 1
ATOM 686 O O . LEU A 1 88 ? -12.117 -4.668 15.984 1 96.19 88 LEU A O 1
ATOM 690 N N . THR A 1 89 ? -10.383 -5.965 16.656 1 95.31 89 THR A N 1
ATOM 691 C CA . THR A 1 89 ? -11.258 -7.117 16.859 1 95.31 89 THR A CA 1
ATOM 692 C C . THR A 1 89 ? -12.133 -6.914 18.094 1 95.31 89 THR A C 1
ATOM 694 O O . THR A 1 89 ? -13.281 -7.363 18.125 1 95.31 89 THR A O 1
ATOM 697 N N . ALA A 1 90 ? -11.57 -6.266 19.125 1 94.88 90 ALA A N 1
ATOM 698 C CA . ALA A 1 90 ? -12.352 -5.992 20.328 1 94.88 90 ALA A CA 1
ATOM 699 C C . ALA A 1 90 ? -13.531 -5.078 20.031 1 94.88 90 ALA A C 1
ATOM 701 O O . ALA A 1 90 ? -14.664 -5.375 20.406 1 94.88 90 ALA A O 1
ATOM 702 N N . ILE A 1 91 ? -13.328 -4.02 19.297 1 95.44 91 ILE A N 1
ATOM 703 C CA . ILE A 1 91 ? -14.383 -3.066 19 1 95.44 91 ILE A CA 1
ATOM 704 C C . ILE A 1 91 ? -15.406 -3.713 18.062 1 95.44 91 ILE A C 1
ATOM 706 O O . ILE A 1 91 ? -16.609 -3.584 18.266 1 95.44 91 ILE A O 1
ATOM 710 N N . ALA A 1 92 ? -14.875 -4.383 17.016 1 95.81 92 ALA A N 1
ATOM 711 C CA . ALA A 1 92 ? -15.773 -5.035 16.078 1 95.81 92 ALA A CA 1
ATOM 712 C C . ALA A 1 92 ? -16.641 -6.082 16.766 1 95.81 92 ALA A C 1
ATOM 714 O O . ALA A 1 92 ? -17.828 -6.223 16.469 1 95.81 92 ALA A O 1
ATOM 715 N N . ASN A 1 93 ? -15.992 -6.867 17.719 1 95.25 93 ASN A N 1
ATOM 716 C CA . ASN A 1 93 ? -16.688 -7.91 18.469 1 95.25 93 ASN A CA 1
ATOM 717 C C . ASN A 1 93 ? -17.703 -7.32 19.438 1 95.25 93 ASN A C 1
ATOM 719 O O . ASN A 1 93 ? -18.828 -7.805 19.531 1 95.25 93 ASN A O 1
ATOM 723 N N . ASP A 1 94 ? -17.344 -6.289 20.156 1 96.12 94 ASP A N 1
ATOM 724 C CA . ASP A 1 94 ? -18.156 -5.75 21.25 1 96.12 94 ASP A CA 1
ATOM 725 C C . ASP A 1 94 ? -19.234 -4.809 20.703 1 96.12 94 ASP A C 1
ATOM 727 O O . ASP A 1 94 ? -20.25 -4.594 21.359 1 96.12 94 ASP A O 1
ATOM 731 N N . TYR A 1 95 ? -19.016 -4.289 19.469 1 94.88 95 TYR A N 1
ATOM 732 C CA . TYR A 1 95 ? -19.938 -3.328 18.891 1 94.88 95 TYR A CA 1
ATOM 733 C C . TYR A 1 95 ? -20.281 -3.703 17.453 1 94.88 95 TYR A C 1
ATOM 735 O O . TYR A 1 95 ? -21 -4.676 17.219 1 94.88 95 TYR A O 1
ATOM 743 N N . ASP A 1 96 ? -19.594 -3.021 16.5 1 96.75 96 ASP A N 1
ATOM 744 C CA . ASP A 1 96 ? -19.766 -3.225 15.07 1 96.75 96 ASP A CA 1
ATOM 745 C C . ASP A 1 96 ? -18.5 -2.834 14.312 1 96.75 96 ASP A C 1
ATOM 747 O O . ASP A 1 96 ? -17.766 -1.939 14.734 1 96.75 96 ASP A O 1
ATOM 751 N N . TYR A 1 97 ? -18.344 -3.506 13.25 1 97.12 97 TYR A N 1
ATOM 752 C CA . TYR A 1 97 ? -17.172 -3.178 12.438 1 97.12 97 TYR A CA 1
ATOM 753 C C . TYR A 1 97 ? -17.188 -1.714 12.023 1 97.12 97 TYR A C 1
ATOM 755 O O . TYR A 1 97 ? -16.141 -1.095 11.859 1 97.12 97 TYR A O 1
ATOM 763 N N . SER A 1 98 ? -18.344 -1.142 11.938 1 98.06 98 SER A N 1
ATOM 764 C CA . SER A 1 98 ? -18.469 0.254 11.531 1 98.06 98 SER A CA 1
ATOM 765 C C . SER A 1 98 ? -17.906 1.193 12.594 1 98.06 98 SER A C 1
ATOM 767 O O . SER A 1 98 ? -17.703 2.381 12.336 1 98.06 98 SER A O 1
ATOM 769 N N . GLU A 1 99 ? -17.547 0.728 13.75 1 98.06 99 GLU A N 1
ATOM 770 C CA . GLU A 1 99 ? -17.141 1.565 14.875 1 98.06 99 GLU A CA 1
ATOM 771 C C . GLU A 1 99 ? -15.625 1.532 15.062 1 98.06 99 GLU A C 1
ATOM 773 O O . GLU A 1 99 ? -15.078 2.287 15.875 1 98.06 99 GLU A O 1
ATOM 778 N N . ILE A 1 100 ? -14.898 0.811 14.305 1 98.38 100 ILE A N 1
ATOM 779 C CA . ILE A 1 100 ? -13.516 0.473 14.625 1 98.38 100 ILE A CA 1
ATOM 780 C C . ILE A 1 100 ? -12.648 1.728 14.555 1 98.38 100 ILE A C 1
ATOM 782 O O . ILE A 1 100 ? -11.742 1.909 15.367 1 98.38 100 ILE A O 1
ATOM 786 N N . PHE A 1 101 ? -12.945 2.594 13.641 1 98.81 101 PHE A N 1
ATOM 787 C CA . PHE A 1 101 ? -12.141 3.805 13.531 1 98.81 101 PHE A CA 1
ATOM 788 C C . PHE A 1 101 ? -12.719 4.918 14.398 1 98.81 101 PHE A C 1
ATOM 790 O O . PHE A 1 101 ? -11.977 5.656 15.047 1 98.81 101 PHE A O 1
ATOM 797 N N . ALA A 1 102 ? -14.016 5.031 14.461 1 98.69 102 ALA A N 1
ATOM 798 C CA . ALA A 1 102 ? -14.672 6.098 15.219 1 98.69 102 ALA A CA 1
ATOM 799 C C . ALA A 1 102 ? -14.281 6.047 16.688 1 98.69 102 ALA A C 1
ATOM 801 O O . ALA A 1 102 ? -13.977 7.074 17.297 1 98.69 102 ALA A O 1
ATOM 802 N N . LYS A 1 103 ? -14.25 4.879 17.266 1 98.19 103 LYS A N 1
ATOM 803 C CA . LYS A 1 103 ? -13.906 4.734 18.672 1 98.19 103 LYS A CA 1
ATOM 804 C C . LYS A 1 103 ? -12.445 5.109 18.922 1 98.19 103 LYS A C 1
ATOM 806 O O . LYS A 1 103 ? -12.109 5.676 19.969 1 98.19 103 LYS A O 1
ATOM 811 N N . GLN A 1 104 ? -11.641 4.793 18 1 98.5 104 GLN A N 1
ATOM 812 C CA . GLN A 1 104 ? -10.234 5.145 18.156 1 98.5 104 GLN A CA 1
ATOM 813 C C . GLN A 1 104 ? -10.023 6.648 18 1 98.5 104 GLN A C 1
ATOM 815 O O . GLN A 1 104 ? -9.234 7.246 18.734 1 98.5 104 GLN A O 1
ATOM 820 N N . VAL A 1 105 ? -10.719 7.281 17.031 1 98.56 105 VAL A N 1
ATOM 821 C CA . VAL A 1 105 ? -10.625 8.727 16.859 1 98.56 105 VAL A CA 1
ATOM 822 C C . VAL A 1 105 ? -11.117 9.422 18.141 1 98.56 105 VAL A C 1
ATOM 824 O O . VAL A 1 105 ? -10.516 10.406 18.578 1 98.56 105 VAL A O 1
ATOM 827 N N . LYS A 1 106 ? -12.156 8.922 18.703 1 97.56 106 LYS A N 1
ATOM 828 C CA . LYS A 1 106 ? -12.688 9.484 19.938 1 97.56 106 LYS A CA 1
ATOM 829 C C . LYS A 1 106 ? -11.672 9.383 21.062 1 97.56 106 LYS A C 1
ATOM 831 O O . LYS A 1 106 ? -11.531 10.305 21.875 1 97.56 106 LYS A O 1
ATOM 836 N N . ALA A 1 107 ? -10.984 8.328 21.172 1 96.81 107 ALA A N 1
ATOM 837 C CA . ALA A 1 107 ? -10.055 8.047 22.266 1 96.81 107 ALA A CA 1
ATOM 838 C C . ALA A 1 107 ? -8.734 8.789 22.078 1 96.81 107 ALA A C 1
ATOM 840 O O . ALA A 1 107 ? -8.125 9.242 23.047 1 96.81 107 ALA A O 1
ATOM 841 N N . LEU A 1 108 ? -8.336 8.914 20.797 1 97.25 108 LEU A N 1
ATOM 842 C CA . LEU A 1 108 ? -6.965 9.344 20.547 1 97.25 108 LEU A CA 1
ATOM 843 C C . LEU A 1 108 ? -6.934 10.773 20.031 1 97.25 108 LEU A C 1
ATOM 845 O O . LEU A 1 108 ? -5.902 11.445 20.109 1 97.25 108 LEU A O 1
ATOM 849 N N . GLY A 1 109 ? -8.008 11.242 19.359 1 97.25 109 GLY A N 1
ATOM 850 C CA . GLY A 1 109 ? -8.023 12.531 18.672 1 97.25 109 GLY A CA 1
ATOM 851 C C . GLY A 1 109 ? -8.062 13.703 19.641 1 97.25 109 GLY A C 1
ATOM 852 O O . GLY A 1 109 ? -8.766 13.672 20.641 1 97.25 109 GLY A O 1
ATOM 853 N N . GLU A 1 110 ? -7.262 14.695 19.312 1 94.56 110 GLU A N 1
ATOM 854 C CA . GLU A 1 110 ? -7.219 15.953 20.047 1 94.56 110 GLU A CA 1
ATOM 855 C C . GLU A 1 110 ? -7.277 17.141 19.109 1 94.56 110 GLU A C 1
ATOM 857 O O . GLU A 1 110 ? -6.914 17.031 17.938 1 94.56 110 GLU A O 1
ATOM 862 N N . SER A 1 111 ? -7.699 18.266 19.719 1 94 111 SER A N 1
ATOM 863 C CA . SER A 1 111 ? -7.703 19.484 18.922 1 94 111 SER A CA 1
ATOM 864 C C . SER A 1 111 ? -6.34 19.75 18.281 1 94 111 SER A C 1
ATOM 866 O O . SER A 1 111 ? -5.305 19.578 18.938 1 94 111 SER A O 1
ATOM 868 N N . GLY A 1 112 ? -6.324 20.047 17.078 1 95.81 112 GLY A N 1
ATOM 869 C CA . GLY A 1 112 ? -5.074 20.297 16.375 1 95.81 112 GLY A CA 1
ATOM 870 C C . GLY A 1 112 ? -4.613 19.109 15.539 1 95.81 112 GLY A C 1
ATOM 871 O O . GLY A 1 112 ? -3.756 19.25 14.664 1 95.81 112 GLY A O 1
ATOM 872 N N . ASP A 1 113 ? -5.191 17.922 15.828 1 98.25 113 ASP A N 1
ATOM 873 C CA . ASP A 1 113 ? -4.863 16.734 15.047 1 98.25 113 ASP A CA 1
ATOM 874 C C . ASP A 1 113 ? -5.539 16.766 13.672 1 98.25 113 ASP A C 1
ATOM 876 O O . ASP A 1 113 ? -6.449 17.562 13.453 1 98.25 113 ASP A O 1
ATOM 880 N N . ILE A 1 114 ? -5.031 15.953 12.773 1 98.5 114 ILE A N 1
ATOM 881 C CA . ILE A 1 114 ? -5.59 15.758 11.438 1 98.5 114 ILE A CA 1
ATOM 882 C C . ILE A 1 114 ? -6.066 14.312 11.289 1 98.5 114 ILE A C 1
ATOM 884 O O . ILE A 1 114 ? -5.383 13.383 11.711 1 98.5 114 ILE A O 1
ATOM 888 N N . VAL A 1 115 ? -7.242 14.18 10.773 1 98.88 115 VAL A N 1
ATOM 889 C CA . VAL A 1 115 ? -7.676 12.836 10.383 1 98.88 115 VAL A CA 1
ATOM 890 C C . VAL A 1 115 ? -7.672 12.719 8.859 1 98.88 115 VAL A C 1
ATOM 892 O O . VAL A 1 115 ? -8.039 13.664 8.156 1 98.88 115 VAL A O 1
ATOM 895 N N . ILE A 1 116 ? -7.184 11.609 8.375 1 98.94 116 ILE A N 1
ATOM 896 C CA . ILE A 1 116 ? -7.246 11.258 6.957 1 98.94 116 ILE A CA 1
ATOM 897 C C . ILE A 1 116 ? -8.031 9.961 6.785 1 98.94 116 ILE A C 1
ATOM 899 O O . ILE A 1 116 ? -7.574 8.891 7.191 1 98.94 116 ILE A O 1
ATOM 903 N N . GLY A 1 117 ? -9.266 10.094 6.238 1 98.88 117 GLY A N 1
ATOM 904 C CA . GLY A 1 117 ? -10.07 8.93 5.91 1 98.88 117 GLY A CA 1
ATOM 905 C C . GLY A 1 117 ? -9.953 8.516 4.457 1 98.88 117 GLY A C 1
ATOM 906 O O . GLY A 1 117 ? -10.172 9.32 3.555 1 98.88 117 GLY A O 1
ATOM 907 N N . ILE A 1 118 ? -9.625 7.246 4.207 1 98.88 118 ILE A N 1
ATOM 908 C CA . ILE A 1 118 ? -9.469 6.738 2.85 1 98.88 118 ILE A CA 1
ATOM 909 C C . ILE A 1 118 ? -10.586 5.746 2.535 1 98.88 118 ILE A C 1
ATOM 911 O O . ILE A 1 118 ? -10.734 4.73 3.223 1 98.88 118 ILE A O 1
ATOM 915 N N . SER A 1 119 ? -11.359 6.059 1.589 1 98.69 119 SER A N 1
ATOM 916 C CA . SER A 1 119 ? -12.422 5.207 1.064 1 98.69 119 SER A CA 1
ATOM 917 C C . SER A 1 119 ? -12.625 5.434 -0.429 1 98.69 119 SER A C 1
ATOM 919 O O . SER A 1 119 ? -13.141 6.48 -0.837 1 98.69 119 SER A O 1
ATOM 921 N N . THR A 1 120 ? -12.258 4.434 -1.258 1 97.38 120 THR A N 1
ATOM 922 C CA . THR A 1 120 ? -12.352 4.609 -2.703 1 97.38 120 THR A CA 1
ATOM 923 C C . THR A 1 120 ? -13.797 4.859 -3.121 1 97.38 120 THR A C 1
ATOM 925 O O . THR A 1 120 ? -14.062 5.656 -4.027 1 97.38 120 THR A O 1
ATOM 928 N N . SER A 1 121 ? -14.734 4.262 -2.441 1 96.31 121 SER A N 1
ATOM 929 C CA . SER A 1 121 ? -16.156 4.426 -2.76 1 96.31 121 SER A CA 1
ATOM 930 C C . SER A 1 121 ? -16.719 5.676 -2.102 1 96.31 121 SER A C 1
ATOM 932 O O . SER A 1 121 ? -17.781 6.168 -2.506 1 96.31 121 SER A O 1
ATOM 934 N N . GLY A 1 122 ? -16.172 6.059 -1.044 1 97.81 122 GLY A N 1
ATOM 935 C CA . GLY A 1 122 ? -16.688 7.16 -0.241 1 97.81 122 GLY A CA 1
ATOM 936 C C . GLY A 1 122 ? -17.906 6.781 0.585 1 97.81 122 GLY A C 1
ATOM 937 O O . GLY A 1 122 ? -18.578 7.652 1.135 1 97.81 122 GLY A O 1
ATOM 938 N N . SER A 1 123 ? -18.141 5.449 0.663 1 96.88 123 SER A N 1
ATOM 939 C CA . SER A 1 123 ? -19.359 5.016 1.329 1 96.88 123 SER A CA 1
ATOM 940 C C . SER A 1 123 ? -19.062 4.074 2.488 1 96.88 123 SER A C 1
ATOM 942 O O . SER A 1 123 ? -19.969 3.529 3.109 1 96.88 123 SER A O 1
ATOM 944 N N . SER A 1 124 ? -17.781 3.848 2.799 1 98.06 124 SER A N 1
ATOM 945 C CA . SER A 1 124 ? -17.422 2.963 3.904 1 98.06 124 SER A CA 1
ATOM 946 C C . SER A 1 124 ? -17.953 3.498 5.23 1 98.06 124 SER A C 1
ATOM 948 O O . SER A 1 124 ? -17.484 4.52 5.73 1 98.06 124 SER A O 1
ATOM 950 N N . ARG A 1 125 ? -18.812 2.783 5.816 1 97.94 125 ARG A N 1
ATOM 951 C CA . ARG A 1 125 ? -19.5 3.256 7.02 1 97.94 125 ARG A CA 1
ATOM 952 C C . ARG A 1 125 ? -18.5 3.541 8.133 1 97.94 125 ARG A C 1
ATOM 954 O O . ARG A 1 125 ? -18.641 4.516 8.875 1 97.94 125 ARG A O 1
ATOM 961 N N . ASN A 1 126 ? -17.516 2.668 8.266 1 98.62 126 ASN A N 1
ATOM 962 C CA . ASN A 1 126 ? -16.547 2.85 9.352 1 98.62 126 ASN A CA 1
ATOM 963 C C . ASN A 1 126 ? -15.688 4.09 9.133 1 98.62 126 ASN A C 1
ATOM 965 O O . ASN A 1 126 ? -15.289 4.746 10.102 1 98.62 126 ASN A O 1
ATOM 969 N N . VAL A 1 127 ? -15.438 4.43 7.938 1 98.81 127 VAL A N 1
ATOM 970 C CA . VAL A 1 127 ? -14.672 5.637 7.633 1 98.81 127 VAL A CA 1
ATOM 971 C C . VAL A 1 127 ? -15.539 6.871 7.867 1 98.81 127 VAL A C 1
ATOM 973 O O . VAL A 1 127 ? -15.102 7.836 8.5 1 98.81 127 VAL A O 1
ATOM 976 N N . ILE A 1 128 ? -16.719 6.816 7.41 1 98.69 128 ILE A N 1
ATOM 977 C CA . ILE A 1 128 ? -17.641 7.941 7.52 1 98.69 128 ILE A CA 1
ATOM 978 C C . ILE A 1 128 ? -17.906 8.25 8.992 1 98.69 128 ILE A C 1
ATOM 980 O O . ILE A 1 128 ? -17.828 9.414 9.406 1 98.69 128 ILE A O 1
ATOM 984 N N . LYS A 1 129 ? -18.125 7.277 9.758 1 98.56 129 LYS A N 1
ATOM 985 C CA . LYS A 1 129 ? -18.375 7.484 11.18 1 98.56 129 LYS A CA 1
ATOM 986 C C . LYS A 1 129 ? -17.188 8.125 11.875 1 98.56 129 LYS A C 1
ATOM 988 O O . LYS A 1 129 ? -17.344 8.984 12.742 1 98.56 129 LYS A O 1
ATOM 993 N N . ALA A 1 130 ? -16.047 7.66 11.531 1 98.81 130 ALA A N 1
ATOM 994 C CA . ALA A 1 130 ? -14.844 8.219 12.133 1 98.81 130 ALA A CA 1
ATOM 995 C C . ALA A 1 130 ? -14.688 9.695 11.781 1 98.81 130 ALA A C 1
ATOM 997 O O . ALA A 1 130 ? -14.289 10.5 12.625 1 98.81 130 ALA A O 1
ATOM 998 N N . ILE A 1 131 ? -14.984 10.031 10.539 1 98.75 131 ILE A N 1
ATOM 999 C CA . ILE A 1 131 ? -14.898 11.422 10.086 1 98.75 131 ILE A CA 1
ATOM 1000 C C . ILE A 1 131 ? -15.922 12.266 10.844 1 98.75 131 ILE A C 1
ATOM 1002 O O . ILE A 1 131 ? -15.625 13.406 11.227 1 98.75 131 ILE A O 1
ATOM 1006 N N . GLU A 1 132 ? -17.062 11.742 11.039 1 98.25 132 GLU A N 1
ATOM 1007 C CA . GLU A 1 132 ? -18.094 12.453 11.789 1 98.25 132 GLU A CA 1
ATOM 1008 C C . GLU A 1 132 ? -17.656 12.719 13.227 1 98.25 132 GLU A C 1
ATOM 1010 O O . GLU A 1 132 ? -17.859 13.812 13.75 1 98.25 132 GLU A O 1
ATOM 1015 N N . VAL A 1 133 ? -17.062 11.766 13.852 1 98 133 VAL A N 1
ATOM 1016 C CA . VAL A 1 133 ? -16.547 11.93 15.203 1 98 133 VAL A CA 1
ATOM 1017 C C . VAL A 1 133 ? -15.438 12.977 15.219 1 98 133 VAL A C 1
ATOM 1019 O O . VAL A 1 133 ? -15.367 13.805 16.125 1 98 133 VAL A O 1
ATOM 1022 N N . ALA A 1 134 ? -14.57 12.891 14.234 1 98 134 ALA A N 1
ATOM 1023 C CA . ALA A 1 134 ? -13.477 13.859 14.125 1 98 134 ALA A CA 1
ATOM 1024 C C . ALA A 1 134 ? -14.016 15.289 14.047 1 98 134 ALA A C 1
ATOM 1026 O O . ALA A 1 134 ? -13.484 16.188 14.688 1 98 134 ALA A O 1
ATOM 1027 N N . LYS A 1 135 ? -15.031 15.492 13.266 1 95.12 135 LYS A N 1
ATOM 1028 C CA . LYS A 1 135 ? -15.656 16.812 13.117 1 95.12 135 LYS A CA 1
ATOM 1029 C C . LYS A 1 135 ? -16.188 17.312 14.453 1 95.12 135 LYS A C 1
ATOM 1031 O O . LYS A 1 135 ? -16.016 18.484 14.797 1 95.12 135 LYS A O 1
ATOM 1036 N N . LYS A 1 136 ? -16.812 16.453 15.125 1 93.81 136 LYS A N 1
ATOM 1037 C CA . LYS A 1 136 ? -17.375 16.812 16.422 1 93.81 136 LYS A CA 1
ATOM 1038 C C . LYS A 1 136 ? -16.266 17.203 17.406 1 93.81 136 LYS A C 1
ATOM 1040 O O . LYS A 1 136 ? -16.484 18.016 18.312 1 93.81 136 LYS A O 1
ATOM 1045 N N . ARG A 1 137 ? -15.062 16.672 17.188 1 93.44 137 ARG A N 1
ATOM 1046 C CA . ARG A 1 137 ? -13.945 16.922 18.094 1 93.44 137 ARG A CA 1
ATOM 1047 C C . ARG A 1 137 ? -13.078 18.078 17.594 1 93.44 137 ARG A C 1
ATOM 1049 O O . ARG A 1 137 ? -12.07 18.406 18.219 1 93.44 137 ARG A O 1
ATOM 1056 N N . GLY A 1 138 ? -13.469 18.625 16.453 1 92.69 138 GLY A N 1
ATOM 1057 C CA . GLY A 1 138 ? -12.773 19.797 15.961 1 92.69 138 GLY A CA 1
ATOM 1058 C C . GLY A 1 138 ? -11.492 19.469 15.211 1 92.69 138 GLY A C 1
ATOM 1059 O O . GLY A 1 138 ? -10.594 20.297 15.102 1 92.69 138 GLY A O 1
ATOM 1060 N N . LEU A 1 139 ? -11.32 18.219 14.82 1 97.06 139 LEU A N 1
ATOM 1061 C CA . LEU A 1 139 ? -10.156 17.844 14.023 1 97.06 139 LEU A CA 1
ATOM 1062 C C . LEU A 1 139 ? -10.344 18.25 12.57 1 97.06 139 LEU A C 1
ATOM 1064 O O . LEU A 1 139 ? -11.453 18.203 12.039 1 97.06 139 LEU A O 1
ATOM 1068 N N . LYS A 1 140 ? -9.289 18.672 11.938 1 97.88 140 LYS A N 1
ATOM 1069 C CA . LYS A 1 140 ? -9.32 18.875 10.492 1 97.88 140 LYS A CA 1
ATOM 1070 C C . LYS A 1 140 ? -9.383 17.547 9.75 1 97.88 140 LYS A C 1
ATOM 1072 O O . LYS A 1 140 ? -8.688 16.594 10.117 1 97.88 140 LYS A O 1
ATOM 1077 N N . SER A 1 141 ? -10.211 17.5 8.766 1 98.75 141 SER A N 1
ATOM 1078 C CA . SER A 1 141 ? -10.477 16.234 8.117 1 98.75 141 SER A CA 1
ATOM 1079 C C . SER A 1 141 ? -10.148 16.281 6.633 1 98.75 141 SER A C 1
ATOM 1081 O O . SER A 1 141 ? -10.469 17.25 5.953 1 98.75 141 SER A O 1
ATOM 1083 N N . ILE A 1 142 ? -9.445 15.25 6.141 1 98.88 142 ILE A N 1
ATOM 1084 C CA . ILE A 1 142 ? -9.062 15.07 4.746 1 98.88 142 ILE A CA 1
ATOM 1085 C C . ILE A 1 142 ? -9.57 13.727 4.238 1 98.88 142 ILE A C 1
ATOM 1087 O O . ILE A 1 142 ? -9.477 12.719 4.941 1 98.88 142 ILE A O 1
ATOM 1091 N N . ALA A 1 143 ? -10.109 13.695 3.037 1 98.88 143 ALA A N 1
ATOM 1092 C CA . ALA A 1 143 ? -10.562 12.445 2.426 1 98.88 143 ALA A CA 1
ATOM 1093 C C . ALA A 1 143 ? -9.734 12.109 1.185 1 98.88 143 ALA A C 1
ATOM 1095 O O . ALA A 1 143 ? -9.477 12.984 0.355 1 98.88 143 ALA A O 1
ATOM 1096 N N . PHE A 1 144 ? -9.203 10.891 1.12 1 98.88 144 PHE A N 1
ATOM 1097 C CA . PHE A 1 144 ? -8.836 10.258 -0.141 1 98.88 144 PHE A CA 1
ATOM 1098 C C . PHE A 1 144 ? -9.984 9.406 -0.673 1 98.88 144 PHE A C 1
ATOM 1100 O O . PHE A 1 144 ? -10.383 8.43 -0.035 1 98.88 144 PHE A O 1
ATOM 1107 N N . THR A 1 145 ? -10.547 9.828 -1.754 1 98.75 145 THR A N 1
ATOM 1108 C CA . THR A 1 145 ? -11.711 9.125 -2.283 1 98.75 145 THR A CA 1
ATOM 1109 C C . THR A 1 145 ? -11.797 9.281 -3.799 1 98.75 145 THR A C 1
ATOM 1111 O O . THR A 1 145 ? -10.773 9.477 -4.465 1 98.75 145 THR A O 1
ATOM 1114 N N . SER A 1 146 ? -12.898 8.898 -4.41 1 98.44 146 SER A N 1
ATOM 1115 C CA . SER A 1 146 ? -13.156 9.086 -5.836 1 98.44 146 SER A CA 1
ATOM 1116 C C . SER A 1 146 ? -14.281 10.102 -6.059 1 98.44 146 SER A C 1
ATOM 1118 O O . SER A 1 146 ? -14.922 10.539 -5.105 1 98.44 146 SER A O 1
ATOM 1120 N N . LYS A 1 147 ? -14.5 10.445 -7.312 1 95.88 147 LYS A N 1
ATOM 1121 C CA . LYS A 1 147 ? -15.531 11.422 -7.645 1 95.88 147 LYS A CA 1
ATOM 1122 C C . LYS A 1 147 ? -16.922 10.898 -7.281 1 95.88 147 LYS A C 1
ATOM 1124 O O . LYS A 1 147 ? -17.859 11.68 -7.125 1 95.88 147 LYS A O 1
ATOM 1129 N N . LYS A 1 148 ? -16.969 9.633 -7.02 1 95.31 148 LYS A N 1
ATOM 1130 C CA . LYS A 1 148 ? -18.266 9.047 -6.656 1 95.31 148 LYS A CA 1
ATOM 1131 C C . LYS A 1 148 ? -18.438 9 -5.145 1 95.31 148 LYS A C 1
ATOM 1133 O O . LYS A 1 148 ? -19.484 8.578 -4.648 1 95.31 148 LYS A O 1
ATOM 1138 N N . GLY A 1 149 ? -17.469 9.391 -4.527 1 97.25 149 GLY A N 1
ATOM 1139 C CA . GLY A 1 149 ? -17.516 9.32 -3.076 1 97.25 149 GLY A CA 1
ATOM 1140 C C . GLY A 1 149 ? -18.188 10.516 -2.438 1 97.25 149 GLY A C 1
ATOM 1141 O O . GLY A 1 149 ? -17.656 11.117 -1.505 1 97.25 149 GLY A O 1
ATOM 1142 N N . GLU A 1 150 ? -19.359 10.984 -2.824 1 95.75 150 GLU A N 1
ATOM 1143 C CA . GLU A 1 150 ? -20.047 12.203 -2.422 1 95.75 150 GLU A CA 1
ATOM 1144 C C . GLU A 1 150 ? -20.359 12.203 -0.928 1 95.75 150 GLU A C 1
ATOM 1146 O O . GLU A 1 150 ? -20.281 13.234 -0.269 1 95.75 150 GLU A O 1
ATOM 1151 N N . LYS A 1 151 ? -20.703 11.055 -0.431 1 96.5 151 LYS A N 1
ATOM 1152 C CA . LYS A 1 151 ? -21.047 10.945 0.983 1 96.5 151 LYS A CA 1
ATOM 1153 C C . LYS A 1 151 ? -19.875 11.336 1.869 1 96.5 151 LYS A C 1
ATOM 1155 O O . LYS A 1 151 ? -20.047 12.039 2.869 1 96.5 151 LYS A O 1
ATOM 1160 N N . LEU A 1 152 ? -18.719 10.906 1.54 1 98 152 LEU A N 1
ATOM 1161 C CA . LEU A 1 152 ? -17.531 11.242 2.297 1 98 152 LEU A CA 1
ATOM 1162 C C . LEU A 1 152 ? -17.078 12.672 2.004 1 98 152 LEU A C 1
ATOM 1164 O O . LEU A 1 152 ? -16.688 13.398 2.914 1 98 152 LEU A O 1
ATOM 1168 N N . ILE A 1 153 ? -17.172 13.07 0.744 1 98.19 153 ILE A N 1
ATOM 1169 C CA . ILE A 1 153 ? -16.734 14.391 0.294 1 98.19 153 ILE A CA 1
ATOM 1170 C C . ILE A 1 153 ? -17.484 15.477 1.06 1 98.19 153 ILE A C 1
ATOM 1172 O O . ILE A 1 153 ? -16.891 16.469 1.482 1 98.19 153 ILE A O 1
ATOM 1176 N N . SER A 1 154 ? -18.719 15.305 1.34 1 97.94 154 SER A N 1
ATOM 1177 C CA . SER A 1 154 ? -19.578 16.312 1.957 1 97.94 154 SER A CA 1
ATOM 1178 C C . SER A 1 154 ? -19.297 16.438 3.451 1 97.94 154 SER A C 1
ATOM 1180 O O . SER A 1 154 ? -19.781 17.359 4.109 1 97.94 154 SER A O 1
ATOM 1182 N N . LYS A 1 155 ? -18.469 15.641 3.949 1 97.88 155 LYS A N 1
ATOM 1183 C CA . LYS A 1 155 ? -18.328 15.586 5.402 1 97.88 155 LYS A CA 1
ATOM 1184 C C . LYS A 1 155 ? -16.938 16.047 5.832 1 97.88 155 LYS A C 1
ATOM 1186 O O . LYS A 1 155 ? -16.688 16.281 7.016 1 97.88 155 LYS A O 1
ATOM 1191 N N . VAL A 1 156 ? -16.062 16.188 4.863 1 98.69 156 VAL A N 1
ATOM 1192 C CA . VAL A 1 156 ? -14.68 16.5 5.234 1 98.69 156 VAL A CA 1
ATOM 1193 C C . VAL A 1 156 ? -14.375 17.953 4.891 1 98.69 156 VAL A C 1
ATOM 1195 O O . VAL A 1 156 ? -15.07 18.562 4.086 1 98.69 156 VAL A O 1
ATOM 1198 N N . ASP A 1 157 ? -13.281 18.5 5.504 1 98.56 157 ASP A N 1
ATOM 1199 C CA . ASP A 1 157 ? -12.82 19.859 5.184 1 98.56 157 ASP A CA 1
ATOM 1200 C C . ASP A 1 157 ? -12.148 19.891 3.814 1 98.56 157 ASP A C 1
ATOM 1202 O O . ASP A 1 157 ? -12.273 20.875 3.082 1 98.56 157 ASP A O 1
ATOM 1206 N N . TYR A 1 158 ? -11.352 18.828 3.441 1 98.69 158 TYR A N 1
ATOM 1207 C CA . TYR A 1 158 ? -10.664 18.703 2.164 1 98.69 158 TYR A CA 1
ATOM 1208 C C . TYR A 1 158 ? -10.867 17.328 1.563 1 98.69 158 TYR A C 1
ATOM 1210 O O . TYR A 1 158 ? -10.852 16.328 2.281 1 98.69 158 TYR A O 1
ATOM 1218 N N . ALA A 1 159 ? -11.102 17.297 0.277 1 98.81 159 ALA A N 1
ATOM 1219 C CA . ALA A 1 159 ? -11.352 16 -0.378 1 98.81 159 ALA A CA 1
ATOM 1220 C C . ALA A 1 159 ? -10.547 15.891 -1.671 1 98.81 159 ALA A C 1
ATOM 1222 O O . ALA A 1 159 ? -10.602 16.781 -2.525 1 98.81 159 ALA A O 1
ATOM 1223 N N . PHE A 1 160 ? -9.75 14.828 -1.735 1 98.88 160 PHE A N 1
ATOM 1224 C CA . PHE A 1 160 ? -9.117 14.43 -2.986 1 98.88 160 PHE A CA 1
ATOM 1225 C C . PHE A 1 160 ? -9.969 13.391 -3.715 1 98.88 160 PHE A C 1
ATOM 1227 O O . PHE A 1 160 ? -9.984 12.219 -3.338 1 98.88 160 PHE A O 1
ATOM 1234 N N . ALA A 1 161 ? -10.633 13.875 -4.785 1 98.75 161 ALA A N 1
ATOM 1235 C CA . ALA A 1 161 ? -11.555 13.039 -5.547 1 98.75 161 ALA A CA 1
ATOM 1236 C C . ALA A 1 161 ? -10.922 12.57 -6.855 1 98.75 161 ALA A C 1
ATOM 1238 O O . ALA A 1 161 ? -10.914 13.312 -7.84 1 98.75 161 ALA A O 1
ATOM 1239 N N . VAL A 1 162 ? -10.477 11.328 -6.859 1 98.81 162 VAL A N 1
ATOM 1240 C CA . VAL A 1 162 ? -9.82 10.773 -8.039 1 98.81 162 VAL A CA 1
ATOM 1241 C C . VAL A 1 162 ? -10.852 10.539 -9.141 1 98.81 162 VAL A C 1
ATOM 1243 O O . VAL A 1 162 ? -11.914 9.969 -8.891 1 98.81 162 VAL A O 1
ATOM 1246 N N . PRO A 1 163 ? -10.586 10.969 -10.383 1 98.12 163 PRO A N 1
ATOM 1247 C CA . PRO A 1 163 ? -11.531 10.852 -11.484 1 98.12 163 PRO A CA 1
ATOM 1248 C C . PRO A 1 163 ? -11.539 9.461 -12.109 1 98.12 163 PRO A C 1
ATOM 1250 O O . PRO A 1 163 ? -11.211 9.305 -13.297 1 98.12 163 PRO A O 1
ATOM 1253 N N . SER A 1 164 ? -11.938 8.477 -11.375 1 98.25 164 SER A N 1
ATOM 1254 C CA . SER A 1 164 ? -12.031 7.094 -11.828 1 98.25 164 SER A CA 1
ATOM 1255 C C . SER A 1 164 ? -13.055 6.316 -11.008 1 98.25 164 SER A C 1
ATOM 1257 O O . SER A 1 164 ? -13.367 6.695 -9.875 1 98.25 164 SER A O 1
ATOM 1259 N N . GLU A 1 165 ? -13.609 5.332 -11.594 1 95.62 165 GLU A N 1
ATOM 1260 C CA . GLU A 1 165 ? -14.492 4.406 -10.883 1 95.62 165 GLU A CA 1
ATOM 1261 C C . GLU A 1 165 ? -13.812 3.059 -10.664 1 95.62 165 GLU A C 1
ATOM 1263 O O . GLU A 1 165 ? -14.398 2.146 -10.078 1 95.62 165 GLU A O 1
ATOM 1268 N N . ASP A 1 166 ? -12.617 2.971 -11.148 1 97.12 166 ASP A N 1
ATOM 1269 C CA . ASP A 1 166 ? -11.844 1.739 -11.023 1 97.12 166 ASP A CA 1
ATOM 1270 C C . ASP A 1 166 ? -10.992 1.749 -9.758 1 97.12 166 ASP A C 1
ATOM 1272 O O . ASP A 1 166 ? -10.023 2.5 -9.664 1 97.12 166 ASP A O 1
ATOM 1276 N N . THR A 1 167 ? -11.242 0.829 -8.789 1 96.12 167 THR A N 1
ATOM 1277 C CA . THR A 1 167 ? -10.68 0.846 -7.441 1 96.12 167 THR A CA 1
ATOM 1278 C C . THR A 1 167 ? -9.148 0.789 -7.492 1 96.12 167 THR A C 1
ATOM 1280 O O . THR A 1 167 ? -8.477 1.605 -6.867 1 96.12 167 THR A O 1
ATOM 1283 N N . PRO A 1 168 ? -8.594 -0.096 -8.289 1 97.38 168 PRO A N 1
ATOM 1284 C CA . PRO A 1 168 ? -7.125 -0.122 -8.312 1 97.38 168 PRO A CA 1
ATOM 1285 C C . PRO A 1 168 ? -6.52 1.177 -8.836 1 97.38 168 PRO A C 1
ATOM 1287 O O . PRO A 1 168 ? -5.496 1.635 -8.328 1 97.38 168 PRO A O 1
ATOM 1290 N N . ARG A 1 169 ? -7.109 1.797 -9.859 1 98.38 169 ARG A N 1
ATOM 1291 C CA . ARG A 1 169 ? -6.609 3.057 -10.398 1 98.38 169 ARG A CA 1
ATOM 1292 C C . ARG A 1 169 ? -6.695 4.172 -9.359 1 98.38 169 ARG A C 1
ATOM 1294 O O . ARG A 1 169 ? -5.812 5.027 -9.289 1 98.38 169 ARG A O 1
ATOM 1301 N N . ILE A 1 170 ? -7.793 4.125 -8.609 1 98.56 170 ILE A N 1
ATOM 1302 C CA . ILE A 1 170 ? -7.98 5.098 -7.539 1 98.56 170 ILE A CA 1
ATOM 1303 C C . ILE A 1 170 ? -6.902 4.91 -6.473 1 98.56 170 ILE A C 1
ATOM 1305 O O . ILE A 1 170 ? -6.25 5.871 -6.062 1 98.56 170 ILE A O 1
ATOM 1309 N N . GLN A 1 171 ? -6.695 3.682 -6.078 1 98.5 171 GLN A N 1
ATOM 1310 C CA . GLN A 1 171 ? -5.738 3.371 -5.02 1 98.5 171 GLN A CA 1
ATOM 1311 C C . GLN A 1 171 ? -4.312 3.693 -5.461 1 98.5 171 GLN A C 1
ATOM 1313 O O . GLN A 1 171 ? -3.506 4.176 -4.66 1 98.5 171 GLN A O 1
ATOM 1318 N N . GLU A 1 172 ? -3.914 3.441 -6.668 1 98.62 172 GLU A N 1
ATOM 1319 C CA . GLU A 1 172 ? -2.604 3.77 -7.219 1 98.62 172 GLU A CA 1
ATOM 1320 C C . GLU A 1 172 ? -2.355 5.273 -7.195 1 98.62 172 GLU A C 1
ATOM 1322 O O . GLU A 1 172 ? -1.232 5.723 -6.949 1 98.62 172 GLU A O 1
ATOM 1327 N N . THR A 1 173 ? -3.383 6.027 -7.453 1 98.75 173 THR A N 1
ATOM 1328 C CA . THR A 1 173 ? -3.293 7.484 -7.383 1 98.75 173 THR A CA 1
ATOM 1329 C C . THR A 1 173 ? -3.17 7.949 -5.934 1 98.75 173 THR A C 1
ATOM 1331 O O . THR A 1 173 ? -2.393 8.852 -5.633 1 98.75 173 THR A O 1
ATOM 1334 N N . HIS A 1 174 ? -3.938 7.273 -5.016 1 98.88 174 HIS A N 1
ATOM 1335 C CA . HIS A 1 174 ? -3.902 7.617 -3.6 1 98.88 174 HIS A CA 1
ATOM 1336 C C . HIS A 1 174 ? -2.498 7.453 -3.027 1 98.88 174 HIS A C 1
ATOM 1338 O O . HIS A 1 174 ? -2.033 8.297 -2.262 1 98.88 174 HIS A O 1
ATOM 1344 N N . ILE A 1 175 ? -1.795 6.375 -3.371 1 98.75 175 ILE A N 1
ATOM 1345 C CA . ILE A 1 175 ? -0.487 6.164 -2.76 1 98.75 175 ILE A CA 1
ATOM 1346 C C . ILE A 1 175 ? 0.508 7.184 -3.307 1 98.75 175 ILE A C 1
ATOM 1348 O O . ILE A 1 175 ? 1.391 7.648 -2.58 1 98.75 175 ILE A O 1
ATOM 1352 N N . THR A 1 176 ? 0.409 7.555 -4.617 1 98.75 176 THR A N 1
ATOM 1353 C CA . THR A 1 176 ? 1.248 8.617 -5.16 1 98.75 176 THR A CA 1
ATOM 1354 C C . THR A 1 176 ? 0.988 9.938 -4.434 1 98.75 176 THR A C 1
ATOM 1356 O O . THR A 1 176 ? 1.928 10.656 -4.09 1 98.75 176 THR A O 1
ATOM 1359 N N . LEU A 1 177 ? -0.307 10.234 -4.211 1 98.81 177 LEU A N 1
ATOM 1360 C CA . LEU A 1 177 ? -0.674 11.422 -3.453 1 98.81 177 LEU A CA 1
ATOM 1361 C C . LEU A 1 177 ? -0.053 11.391 -2.061 1 98.81 177 LEU A C 1
ATOM 1363 O O . LEU A 1 177 ? 0.514 12.391 -1.607 1 98.81 177 LEU A O 1
ATOM 1367 N N . GLY A 1 178 ? -0.211 10.219 -1.36 1 98.81 178 GLY A N 1
ATOM 1368 C CA . GLY A 1 178 ? 0.4 10.062 -0.05 1 98.81 178 GLY A CA 1
ATOM 1369 C C . GLY A 1 178 ? 1.89 10.352 -0.048 1 98.81 178 GLY A C 1
ATOM 1370 O O . GLY A 1 178 ? 2.387 11.07 0.825 1 98.81 178 GLY A O 1
ATOM 1371 N N . HIS A 1 179 ? 2.615 9.82 -1.056 1 98.62 179 HIS A N 1
ATOM 1372 C CA . HIS A 1 179 ? 4.055 10.031 -1.174 1 98.62 179 HIS A CA 1
ATOM 1373 C C . HIS A 1 179 ? 4.379 11.508 -1.367 1 98.62 179 HIS A C 1
ATOM 1375 O O . HIS A 1 179 ? 5.305 12.031 -0.74 1 98.62 179 HIS A O 1
ATOM 1381 N N . ILE A 1 180 ? 3.652 12.172 -2.207 1 98.56 180 ILE A N 1
ATOM 1382 C CA . ILE A 1 180 ? 3.908 13.57 -2.514 1 98.56 180 ILE A CA 1
ATOM 1383 C C . ILE A 1 180 ? 3.631 14.43 -1.281 1 98.56 180 ILE A C 1
ATOM 1385 O O . ILE A 1 180 ? 4.395 15.344 -0.97 1 98.56 180 ILE A O 1
ATOM 1389 N N . LEU A 1 181 ? 2.533 14.133 -0.561 1 98.62 181 LEU A N 1
ATOM 1390 C CA . LEU A 1 181 ? 2.242 14.867 0.667 1 98.62 181 LEU A CA 1
ATOM 1391 C C . LEU A 1 181 ? 3.361 14.68 1.688 1 98.62 181 LEU A C 1
ATOM 1393 O O . LEU A 1 181 ? 3.775 15.641 2.342 1 98.62 181 LEU A O 1
ATOM 1397 N N . CYS A 1 182 ? 3.838 13.445 1.856 1 98.31 182 CYS A N 1
ATOM 1398 C CA . CYS A 1 182 ? 4.941 13.188 2.773 1 98.31 182 CYS A CA 1
ATOM 1399 C C . CYS A 1 182 ? 6.168 14.016 2.396 1 98.31 182 CYS A C 1
ATOM 1401 O O . CYS A 1 182 ? 6.816 14.602 3.264 1 98.31 182 CYS A O 1
ATOM 1403 N N . GLU A 1 183 ? 6.469 14.023 1.086 1 97.06 183 GLU A N 1
ATOM 1404 C CA . GLU A 1 183 ? 7.629 14.773 0.608 1 97.06 183 GLU A CA 1
ATOM 1405 C C . GLU A 1 183 ? 7.469 16.266 0.879 1 97.06 183 GLU A C 1
ATOM 1407 O O . GLU A 1 183 ? 8.406 16.922 1.345 1 97.06 183 GLU A O 1
ATOM 1412 N N . LEU A 1 184 ? 6.332 16.828 0.603 1 97.5 184 LEU A N 1
ATOM 1413 C CA . LEU A 1 184 ? 6.09 18.266 0.766 1 97.5 184 LEU A CA 1
ATOM 1414 C C . LEU A 1 184 ? 6.129 18.656 2.238 1 97.5 184 LEU A C 1
ATOM 1416 O O . LEU A 1 184 ? 6.703 19.688 2.596 1 97.5 184 LEU A O 1
ATOM 1420 N N . VAL A 1 185 ? 5.504 17.875 3.098 1 97.38 185 VAL A N 1
ATOM 1421 C CA . VAL A 1 185 ? 5.492 18.156 4.527 1 97.38 185 VAL A CA 1
ATOM 1422 C C . VAL A 1 185 ? 6.918 18.156 5.07 1 97.38 185 VAL A C 1
ATOM 1424 O O . VAL A 1 185 ? 7.297 19.031 5.852 1 97.38 185 VAL A O 1
ATOM 1427 N N . GLU A 1 186 ? 7.707 17.156 4.621 1 95.62 186 GLU A N 1
ATOM 1428 C CA . GLU A 1 186 ? 9.109 17.094 5.004 1 95.62 186 GLU A CA 1
ATOM 1429 C C . GLU A 1 186 ? 9.852 18.359 4.574 1 95.62 186 GLU A C 1
ATOM 1431 O O . GLU A 1 186 ? 10.648 18.906 5.34 1 95.62 186 GLU A O 1
ATOM 1436 N N . ASP A 1 187 ? 9.617 18.797 3.367 1 94.94 187 ASP A N 1
ATOM 1437 C CA . ASP A 1 187 ? 10.266 19.984 2.836 1 94.94 187 ASP A CA 1
ATOM 1438 C C . ASP A 1 187 ? 9.844 21.234 3.621 1 94.94 187 ASP A C 1
ATOM 1440 O O . ASP A 1 187 ? 10.688 22.078 3.945 1 94.94 187 ASP A O 1
ATOM 1444 N N . ILE A 1 188 ? 8.594 21.328 3.918 1 95.44 188 ILE A N 1
ATOM 1445 C CA . ILE A 1 188 ? 8.055 22.5 4.598 1 95.44 188 ILE A CA 1
ATOM 1446 C C . ILE A 1 188 ? 8.625 22.594 6.012 1 95.44 188 ILE A C 1
ATOM 1448 O O . ILE A 1 188 ? 8.992 23.672 6.473 1 95.44 188 ILE A O 1
ATOM 1452 N N . LEU A 1 189 ? 8.75 21.438 6.648 1 95 189 LEU A N 1
ATOM 1453 C CA . LEU A 1 189 ? 9.133 21.438 8.055 1 95 189 LEU A CA 1
ATOM 1454 C C . LEU A 1 189 ? 10.648 21.484 8.211 1 95 189 LEU A C 1
ATOM 1456 O O . LEU A 1 189 ? 11.164 22.016 9.195 1 95 189 LEU A O 1
ATOM 1460 N N . PHE A 1 190 ? 11.406 20.922 7.305 1 90.56 190 PHE A N 1
ATOM 1461 C CA . PHE A 1 190 ? 12.812 20.703 7.594 1 90.56 190 PHE A CA 1
ATOM 1462 C C . PHE A 1 190 ? 13.695 21.344 6.523 1 90.56 190 PHE A C 1
ATOM 1464 O O . PHE A 1 190 ? 14.914 21.422 6.68 1 90.56 190 PHE A O 1
ATOM 1471 N N . GLU A 1 191 ? 13.391 21.469 5.34 1 75.88 191 GLU A N 1
ATOM 1472 C CA . GLU A 1 191 ? 14.258 22.141 4.371 1 75.88 191 GLU A CA 1
ATOM 1473 C C . GLU A 1 191 ? 14.297 23.641 4.621 1 75.88 191 GLU A C 1
ATOM 1475 O O . GLU A 1 191 ? 15.297 24.297 4.328 1 75.88 191 GLU A O 1
ATOM 1480 N N . ILE A 1 192 ? 13.188 24.266 4.887 1 55.44 192 ILE A N 1
ATOM 1481 C CA . ILE A 1 192 ? 13.227 25.719 4.992 1 55.44 192 ILE A CA 1
ATOM 1482 C C . ILE A 1 192 ? 13.93 26.125 6.289 1 55.44 192 ILE A C 1
ATOM 1484 O O . ILE A 1 192 ? 13.516 25.719 7.375 1 55.44 192 ILE A O 1
ATOM 1488 N N . PRO A 1 193 ? 15.203 26.5 6.301 1 53.31 193 PRO A N 1
ATOM 1489 C CA . PRO A 1 193 ? 16.062 26.906 7.41 1 53.31 193 PRO A CA 1
ATOM 1490 C C . PRO A 1 193 ? 15.281 27.406 8.617 1 53.31 193 PRO A C 1
ATOM 1492 O O . PRO A 1 193 ? 15.68 27.188 9.758 1 53.31 193 PRO A O 1
ATOM 1495 N N . ALA A 1 194 ? 14.344 28.266 8.57 1 43.78 194 ALA A N 1
ATOM 1496 C CA . ALA A 1 194 ? 13.805 29.047 9.68 1 43.78 194 ALA A CA 1
ATOM 1497 C C . ALA A 1 194 ? 12.969 28.188 10.609 1 43.78 194 ALA A C 1
ATOM 1499 O O . ALA A 1 194 ? 12.578 28.625 11.695 1 43.78 194 ALA A O 1
ATOM 1500 N N . ALA A 1 195 ? 12.227 27.172 10.172 1 44.59 195 ALA A N 1
ATOM 1501 C CA . ALA A 1 195 ? 11.258 26.531 11.062 1 44.59 195 ALA A CA 1
ATOM 1502 C C . ALA A 1 195 ? 11.938 25.562 12.016 1 44.59 195 ALA A C 1
ATOM 1504 O O . ALA A 1 195 ? 11.273 24.766 12.688 1 44.59 195 ALA A O 1
ATOM 1505 N N . LYS A 1 196 ? 13.102 25.312 12.039 1 44.25 196 LYS A N 1
ATOM 1506 C CA . LYS A 1 196 ? 13.961 24.484 12.875 1 44.25 196 LYS A CA 1
ATOM 1507 C C . LYS A 1 196 ? 13.609 24.625 14.352 1 44.25 196 LYS A C 1
ATOM 1509 O O . LYS A 1 196 ? 14.25 24.031 15.211 1 44.25 196 LYS A O 1
ATOM 1514 N N . LYS A 1 197 ? 13.102 25.672 14.883 1 41.72 197 LYS A N 1
ATOM 1515 C CA . LYS A 1 197 ? 13.188 25.922 16.312 1 41.72 197 LYS A CA 1
ATOM 1516 C C . LYS A 1 197 ? 12.352 24.922 17.094 1 41.72 197 LYS A C 1
ATOM 1518 O O . LYS A 1 197 ? 12.68 24.578 18.234 1 41.72 197 LYS A O 1
ATOM 1523 N N . LYS A 1 198 ? 10.914 24.672 16.844 1 41.97 198 LYS A N 1
ATOM 1524 C CA . LYS A 1 198 ? 10.023 24.281 17.938 1 41.97 198 LYS A CA 1
ATOM 1525 C C . LYS A 1 198 ? 9.852 22.766 17.984 1 41.97 198 LYS A C 1
ATOM 1527 O O . LYS A 1 198 ? 8.938 22.25 18.625 1 41.97 198 LYS A O 1
ATOM 1532 N N . LEU A 1 199 ? 10.25 21.969 16.938 1 44.94 199 LEU A N 1
ATOM 1533 C CA . LEU A 1 199 ? 9.898 20.578 17.234 1 44.94 199 LEU A CA 1
ATOM 1534 C C . LEU A 1 199 ? 10.719 20.047 18.406 1 44.94 199 LEU A C 1
ATOM 1536 O O . LEU A 1 199 ? 11.953 20.078 18.359 1 44.94 199 LEU A O 1
ATOM 1540 N N . LYS A 1 200 ? 10.297 20.266 19.562 1 38.84 200 LYS A N 1
ATOM 1541 C CA . LYS A 1 200 ? 10.938 19.859 20.812 1 38.84 200 LYS A CA 1
ATOM 1542 C C . LYS A 1 200 ? 11.664 18.531 20.656 1 38.84 200 LYS A C 1
ATOM 1544 O O . LYS A 1 200 ? 11.055 17.531 20.266 1 38.84 200 LYS A O 1
ATOM 1549 N N . GLN A 1 201 ? 12.984 18.438 20.266 1 38.47 201 GLN A N 1
ATOM 1550 C CA . GLN A 1 201 ? 13.859 17.281 20.391 1 38.47 201 GLN A CA 1
ATOM 1551 C C . GLN A 1 201 ? 13.594 16.531 21.703 1 38.47 201 GLN A C 1
ATOM 1553 O O . GLN A 1 201 ? 13.43 17.141 22.75 1 38.47 201 GLN A O 1
ATOM 1558 N N . MET B 1 1 ? 12.633 25.953 -5.234 1 64.06 1 MET B N 1
ATOM 1559 C CA . MET B 1 1 ? 11.578 25.531 -6.156 1 64.06 1 MET B CA 1
ATOM 1560 C C . MET B 1 1 ? 10.203 25.641 -5.5 1 64.06 1 MET B C 1
ATOM 1562 O O . MET B 1 1 ? 10.039 25.266 -4.34 1 64.06 1 MET B O 1
ATOM 1566 N N . GLU B 1 2 ? 9.312 26.266 -6.262 1 86.81 2 GLU B N 1
ATOM 1567 C CA . GLU B 1 2 ? 7.961 26.484 -5.742 1 86.81 2 GLU B CA 1
ATOM 1568 C C . GLU B 1 2 ? 7.246 25.156 -5.504 1 86.81 2 GLU B C 1
ATOM 1570 O O . GLU B 1 2 ? 7.516 24.172 -6.188 1 86.81 2 GLU B O 1
ATOM 1575 N N . ILE B 1 3 ? 6.621 25.016 -4.523 1 91.81 3 ILE B N 1
ATOM 1576 C CA . ILE B 1 3 ? 5.887 23.828 -4.082 1 91.81 3 ILE B CA 1
ATOM 1577 C C . ILE B 1 3 ? 5.098 23.25 -5.25 1 91.81 3 ILE B C 1
ATOM 1579 O O . ILE B 1 3 ? 5.051 22.031 -5.426 1 91.81 3 ILE B O 1
ATOM 1583 N N . GLU B 1 4 ? 4.586 24.031 -6.078 1 93.5 4 GLU B N 1
ATOM 1584 C CA . GLU B 1 4 ? 3.785 23.578 -7.211 1 93.5 4 GLU B CA 1
ATOM 1585 C C . GLU B 1 4 ? 4.648 22.859 -8.242 1 93.5 4 GLU B C 1
ATOM 1587 O O . GLU B 1 4 ? 4.219 21.875 -8.836 1 93.5 4 GLU B O 1
ATOM 1592 N N . ASP B 1 5 ? 5.816 23.375 -8.438 1 94.25 5 ASP B N 1
ATOM 1593 C CA . ASP B 1 5 ? 6.75 22.734 -9.359 1 94.25 5 ASP B CA 1
ATOM 1594 C C . ASP B 1 5 ? 7.176 21.359 -8.852 1 94.25 5 ASP B C 1
ATOM 1596 O O . ASP B 1 5 ? 7.375 20.438 -9.641 1 94.25 5 ASP B O 1
ATOM 1600 N N . LYS B 1 6 ? 7.34 21.281 -7.602 1 94.44 6 LYS B N 1
ATOM 1601 C CA . LYS B 1 6 ? 7.723 20 -6.996 1 94.44 6 LYS B CA 1
ATOM 1602 C C . LYS B 1 6 ? 6.625 18.953 -7.176 1 94.44 6 LYS B C 1
ATOM 1604 O O . LYS B 1 6 ? 6.91 17.781 -7.43 1 94.44 6 LYS B O 1
ATOM 1609 N N . ILE B 1 7 ? 5.402 19.375 -7.039 1 96.31 7 ILE B N 1
ATOM 1610 C CA . ILE B 1 7 ? 4.266 18.484 -7.242 1 96.31 7 ILE B CA 1
ATOM 1611 C C . ILE B 1 7 ? 4.25 18 -8.688 1 96.31 7 ILE B C 1
ATOM 1613 O O . ILE B 1 7 ? 4.121 16.797 -8.945 1 96.31 7 ILE B O 1
ATOM 1617 N N . ARG B 1 8 ? 4.398 18.906 -9.625 1 96.31 8 ARG B N 1
ATOM 1618 C CA . ARG B 1 8 ? 4.387 18.578 -11.047 1 96.31 8 ARG B CA 1
ATOM 1619 C C . ARG B 1 8 ? 5.496 17.594 -11.391 1 96.31 8 ARG B C 1
ATOM 1621 O O . ARG B 1 8 ? 5.262 16.594 -12.07 1 96.31 8 ARG B O 1
ATOM 1628 N N . LYS B 1 9 ? 6.637 17.859 -10.898 1 96.38 9 LYS B N 1
ATOM 1629 C CA . LYS B 1 9 ? 7.781 16.984 -11.172 1 96.38 9 LYS B CA 1
ATOM 1630 C C . LYS B 1 9 ? 7.555 15.594 -10.617 1 96.38 9 LYS B C 1
ATOM 1632 O O . LYS B 1 9 ? 7.895 14.594 -11.258 1 96.38 9 LYS B O 1
ATOM 1637 N N . ALA B 1 10 ? 6.996 15.555 -9.453 1 96.06 10 ALA B N 1
ATOM 1638 C CA . ALA B 1 10 ? 6.809 14.273 -8.773 1 96.06 10 ALA B CA 1
ATOM 1639 C C . ALA B 1 10 ? 5.844 13.383 -9.547 1 96.06 10 ALA B C 1
ATOM 1641 O O . ALA B 1 10 ? 6.16 12.227 -9.836 1 96.06 10 ALA B O 1
ATOM 1642 N N . TYR B 1 11 ? 4.637 13.867 -9.883 1 96.31 11 TYR B N 1
ATOM 1643 C CA . TYR B 1 11 ? 3.682 12.977 -10.531 1 96.31 11 TYR B CA 1
ATOM 1644 C C . TYR B 1 11 ? 4.094 12.688 -11.969 1 96.31 11 TYR B C 1
ATOM 1646 O O . TYR B 1 11 ? 3.814 11.602 -12.5 1 96.31 11 TYR B O 1
ATOM 1654 N N . GLU B 1 12 ? 4.754 13.656 -12.656 1 97.25 12 GLU B N 1
ATOM 1655 C CA . GLU B 1 12 ? 5.227 13.414 -14.016 1 97.25 12 GLU B CA 1
ATOM 1656 C C . GLU B 1 12 ? 6.273 12.305 -14.047 1 97.25 12 GLU B C 1
ATOM 1658 O O . GLU B 1 12 ? 6.285 11.477 -14.969 1 97.25 12 GLU B O 1
ATOM 1663 N N . GLU B 1 13 ? 7.125 12.344 -13.039 1 97.69 13 GLU B N 1
ATOM 1664 C CA . GLU B 1 13 ? 8.109 11.266 -12.93 1 97.69 13 GLU B CA 1
ATOM 1665 C C . GLU B 1 13 ? 7.434 9.93 -12.641 1 97.69 13 GLU B C 1
ATOM 1667 O O . GLU B 1 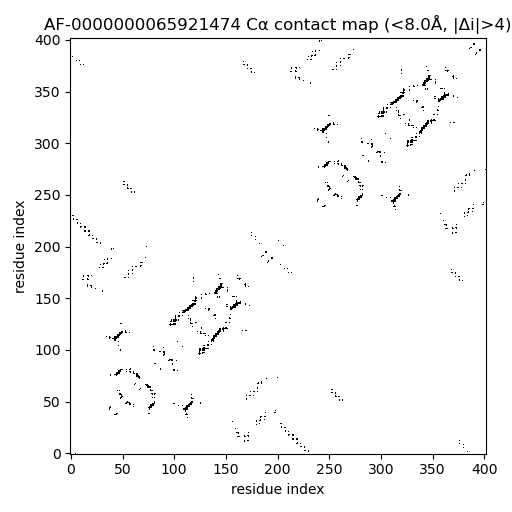13 ? 7.832 8.898 -13.188 1 97.69 13 GLU B O 1
ATOM 1672 N N . SER B 1 14 ? 6.496 9.969 -11.75 1 98.19 14 SER B N 1
ATOM 1673 C CA . SER B 1 14 ? 5.727 8.766 -11.453 1 98.19 14 SER B CA 1
ATOM 1674 C C . SER B 1 14 ? 5.109 8.18 -12.719 1 98.19 14 SER B C 1
ATOM 1676 O O . SER B 1 14 ? 5.188 6.965 -12.945 1 98.19 14 SER B O 1
ATOM 1678 N N . VAL B 1 15 ? 4.508 9.047 -13.539 1 97.81 15 VAL B N 1
ATOM 1679 C CA . VAL B 1 15 ? 3.859 8.641 -14.781 1 97.81 15 VAL B CA 1
ATOM 1680 C C . VAL B 1 15 ? 4.898 8.078 -15.75 1 97.81 15 VAL B C 1
ATOM 1682 O O . VAL B 1 15 ? 4.691 7.02 -16.344 1 97.81 15 VAL B O 1
ATOM 1685 N N . ARG B 1 16 ? 5.961 8.742 -15.867 1 97.88 16 ARG B N 1
ATOM 1686 C CA . ARG B 1 16 ? 7.008 8.344 -16.797 1 97.88 16 ARG B CA 1
ATOM 1687 C C . ARG B 1 16 ? 7.574 6.977 -16.453 1 97.88 16 ARG B C 1
ATOM 1689 O O . ARG B 1 16 ? 7.723 6.113 -17.312 1 97.88 16 ARG B O 1
ATOM 1696 N N . VAL B 1 17 ? 7.914 6.773 -15.211 1 98.44 17 VAL B N 1
ATOM 1697 C CA . VAL B 1 17 ? 8.508 5.527 -14.734 1 98.44 17 VAL B CA 1
ATOM 1698 C C . VAL B 1 17 ? 7.531 4.371 -14.969 1 98.44 17 VAL B C 1
ATOM 1700 O O . VAL B 1 17 ? 7.922 3.309 -15.453 1 98.44 17 VAL B O 1
ATOM 1703 N N . LYS B 1 18 ? 6.285 4.582 -14.633 1 98.44 18 LYS B N 1
ATOM 1704 C CA . LYS B 1 18 ? 5.258 3.557 -14.805 1 98.44 18 LYS B CA 1
ATOM 1705 C C . LYS B 1 18 ? 5.094 3.18 -16.281 1 98.44 18 LYS B C 1
ATOM 1707 O O . LYS B 1 18 ? 5.074 1.997 -16.625 1 98.44 18 LYS B O 1
ATOM 1712 N N . GLU B 1 19 ? 5.008 4.195 -17.109 1 98 19 GLU B N 1
ATOM 1713 C CA . GLU B 1 19 ? 4.82 3.955 -18.547 1 98 19 GLU B CA 1
ATOM 1714 C C . GLU B 1 19 ? 5.988 3.166 -19.125 1 98 19 GLU B C 1
ATOM 1716 O O . GLU B 1 19 ? 5.785 2.205 -19.875 1 98 19 GLU B O 1
ATOM 1721 N N . GLN B 1 20 ? 7.172 3.562 -18.828 1 98.38 20 GLN B N 1
ATOM 1722 C CA . GLN B 1 20 ? 8.359 2.889 -19.328 1 98.38 20 GLN B CA 1
ATOM 1723 C C . GLN B 1 20 ? 8.398 1.432 -18.875 1 98.38 20 GLN B C 1
ATOM 1725 O O . GLN B 1 20 ? 8.641 0.531 -19.688 1 98.38 20 GLN B O 1
ATOM 1730 N N . PHE B 1 21 ? 8.172 1.183 -17.625 1 98.69 21 PHE B N 1
ATOM 1731 C CA . PHE B 1 21 ? 8.234 -0.158 -17.062 1 98.69 21 PHE B CA 1
ATOM 1732 C C . PHE B 1 21 ? 7.266 -1.094 -17.766 1 98.69 21 PHE B C 1
ATOM 1734 O O . PHE B 1 21 ? 7.648 -2.182 -18.203 1 98.69 21 PHE B O 1
ATOM 1741 N N . PHE B 1 22 ? 6.004 -0.646 -17.875 1 98.38 22 PHE B N 1
ATOM 1742 C CA . PHE B 1 22 ? 4.984 -1.557 -18.391 1 98.38 22 PHE B CA 1
ATOM 1743 C C . PHE B 1 22 ? 5.164 -1.781 -19.875 1 98.38 22 PHE B C 1
ATOM 1745 O O . PHE B 1 22 ? 4.953 -2.891 -20.375 1 98.38 22 PHE B O 1
ATOM 1752 N N . ARG B 1 23 ? 5.578 -0.747 -20.609 1 97.25 23 ARG B N 1
ATOM 1753 C CA . ARG B 1 23 ? 5.855 -0.911 -22.031 1 97.25 23 ARG B CA 1
ATOM 1754 C C . ARG B 1 23 ? 6.949 -1.947 -22.266 1 97.25 23 ARG B C 1
ATOM 1756 O O . ARG B 1 23 ? 6.895 -2.715 -23.219 1 97.25 23 ARG B O 1
ATOM 1763 N N . GLU B 1 24 ? 7.871 -2.049 -21.328 1 97.94 24 GLU B N 1
ATOM 1764 C CA . GLU B 1 24 ? 9.062 -2.873 -21.531 1 97.94 24 GLU B CA 1
ATOM 1765 C C . GLU B 1 24 ? 8.859 -4.277 -20.969 1 97.94 24 GLU B C 1
ATOM 1767 O O . GLU B 1 24 ? 9.68 -5.168 -21.203 1 97.94 24 GLU B O 1
ATOM 1772 N N . ASN B 1 25 ? 7.723 -4.516 -20.25 1 98.38 25 ASN B N 1
ATOM 1773 C CA . ASN B 1 25 ? 7.664 -5.762 -19.5 1 98.38 25 ASN B CA 1
ATOM 1774 C C . ASN B 1 25 ? 6.352 -6.504 -19.734 1 98.38 25 ASN B C 1
ATOM 1776 O O . ASN B 1 25 ? 5.973 -7.375 -18.953 1 98.38 25 ASN B O 1
ATOM 1780 N N . ILE B 1 26 ? 5.648 -6.238 -20.812 1 98.31 26 ILE B N 1
ATOM 1781 C CA . ILE B 1 26 ? 4.34 -6.824 -21.078 1 98.31 26 ILE B CA 1
ATOM 1782 C C . ILE B 1 26 ? 4.461 -8.344 -21.172 1 98.31 26 ILE B C 1
ATOM 1784 O O . ILE B 1 26 ? 3.678 -9.07 -20.562 1 98.31 26 ILE B O 1
ATOM 1788 N N . SER B 1 27 ? 5.434 -8.852 -21.906 1 98.12 27 SER B N 1
ATOM 1789 C CA . SER B 1 27 ? 5.602 -10.289 -22.094 1 98.12 27 SER B CA 1
ATOM 1790 C C . SER B 1 27 ? 5.941 -10.992 -20.781 1 98.12 27 SER B C 1
ATOM 1792 O O . SER B 1 27 ? 5.453 -12.086 -20.5 1 98.12 27 SER B O 1
ATOM 1794 N N . LEU B 1 28 ? 6.805 -10.352 -20.031 1 98.62 28 LEU B N 1
ATOM 1795 C CA . LEU B 1 28 ? 7.18 -10.922 -18.75 1 98.62 28 LEU B CA 1
ATOM 1796 C C . LEU B 1 28 ? 5.98 -10.969 -17.812 1 98.62 28 LEU B C 1
ATOM 1798 O O . LEU B 1 28 ? 5.797 -11.945 -17.078 1 98.62 28 LEU B O 1
ATOM 1802 N N . ILE B 1 29 ? 5.18 -9.906 -17.844 1 98.81 29 ILE B N 1
ATOM 1803 C CA . ILE B 1 29 ? 3.988 -9.844 -17 1 98.81 29 ILE B CA 1
ATOM 1804 C C . ILE B 1 29 ? 3.023 -10.961 -17.375 1 98.81 29 ILE B C 1
ATOM 1806 O O . ILE B 1 29 ? 2.479 -11.641 -16.516 1 98.81 29 ILE B O 1
ATOM 1810 N N . LYS B 1 30 ? 2.812 -11.156 -18.641 1 98.19 30 LYS B N 1
ATOM 1811 C CA . LYS B 1 30 ? 1.972 -12.25 -19.109 1 98.19 30 LYS B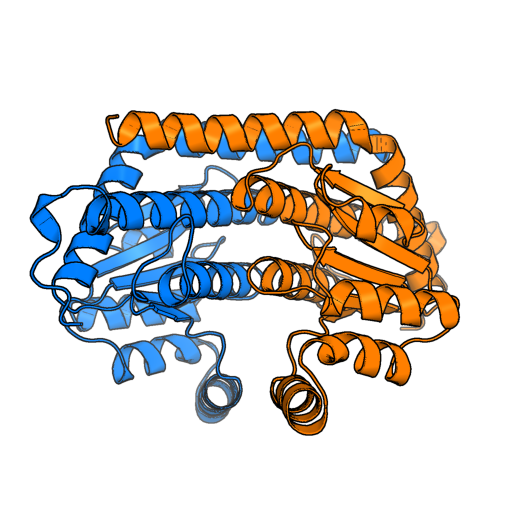 CA 1
ATOM 1812 C C . LYS B 1 30 ? 2.502 -13.602 -18.625 1 98.19 30 LYS B C 1
ATOM 1814 O O . LYS B 1 30 ? 1.745 -14.414 -18.094 1 98.19 30 LYS B O 1
ATOM 1819 N N . GLU B 1 31 ? 3.748 -13.805 -18.781 1 98.56 31 GLU B N 1
ATOM 1820 C CA . GLU B 1 31 ? 4.371 -15.07 -18.391 1 98.56 31 GLU B CA 1
ATOM 1821 C C . GLU B 1 31 ? 4.215 -15.32 -16.891 1 98.56 31 GLU B C 1
ATOM 1823 O O . GLU B 1 31 ? 3.832 -16.422 -16.484 1 98.56 31 GLU B O 1
ATOM 1828 N N . VAL B 1 32 ? 4.477 -14.344 -16.094 1 98.69 32 VAL B N 1
ATOM 1829 C CA . VAL B 1 32 ? 4.426 -14.484 -14.648 1 98.69 32 VAL B CA 1
ATOM 1830 C C . VAL B 1 32 ? 2.984 -14.703 -14.195 1 98.69 32 VAL B C 1
ATOM 1832 O O . VAL B 1 32 ? 2.723 -15.508 -13.305 1 98.69 32 VAL B O 1
ATOM 1835 N N . ALA B 1 33 ? 2.051 -13.961 -14.836 1 98.5 33 ALA B N 1
ATOM 1836 C CA . ALA B 1 33 ? 0.642 -14.18 -14.516 1 98.5 33 ALA B CA 1
ATOM 1837 C C . ALA B 1 33 ? 0.242 -15.633 -14.773 1 98.5 33 ALA B C 1
ATOM 1839 O O . ALA B 1 33 ? -0.481 -16.234 -13.977 1 98.5 33 ALA B O 1
ATOM 1840 N N . GLU B 1 34 ? 0.669 -16.172 -15.805 1 98 34 GLU B N 1
ATOM 1841 C CA . GLU B 1 34 ? 0.364 -17.547 -16.172 1 98 34 GLU B CA 1
ATOM 1842 C C . GLU B 1 34 ? 0.995 -18.531 -15.18 1 98 34 GLU B C 1
ATOM 1844 O O . GLU B 1 34 ? 0.381 -19.547 -14.82 1 98 34 GLU B O 1
ATOM 1849 N N . ILE B 1 35 ? 2.184 -18.234 -14.773 1 98.06 35 ILE B N 1
ATOM 1850 C CA . ILE B 1 35 ? 2.898 -19.078 -13.82 1 98.06 35 ILE B CA 1
ATOM 1851 C C . ILE B 1 35 ? 2.174 -19.062 -12.477 1 98.06 35 ILE B C 1
ATOM 1853 O O . ILE B 1 35 ? 1.994 -20.109 -11.852 1 98.06 35 ILE B O 1
ATOM 1857 N N . ILE B 1 36 ? 1.799 -17.906 -12.039 1 98.62 36 ILE B N 1
ATOM 1858 C CA . ILE B 1 36 ? 1.069 -17.781 -10.781 1 98.62 36 ILE B CA 1
ATOM 1859 C C . ILE B 1 36 ? -0.256 -18.531 -10.875 1 98.62 36 ILE B C 1
ATOM 1861 O O . ILE B 1 36 ? -0.608 -19.297 -9.977 1 98.62 36 ILE B O 1
ATOM 1865 N N . ALA B 1 37 ? -0.992 -18.344 -11.93 1 98.19 37 ALA B N 1
ATOM 1866 C CA . ALA B 1 37 ? -2.281 -19 -12.125 1 98.19 37 ALA B CA 1
ATOM 1867 C C . ALA B 1 37 ? -2.133 -20.516 -12.109 1 98.19 37 ALA B C 1
ATOM 1869 O O . ALA B 1 37 ? -2.949 -21.219 -11.508 1 98.19 37 ALA B O 1
ATOM 1870 N N . LYS B 1 38 ? -1.138 -21 -12.758 1 97.94 38 LYS B N 1
ATOM 1871 C CA . LYS B 1 38 ? -0.886 -22.438 -12.797 1 97.94 38 LYS B CA 1
ATOM 1872 C C . LYS B 1 38 ? -0.627 -22.984 -11.398 1 97.94 38 LYS B C 1
ATO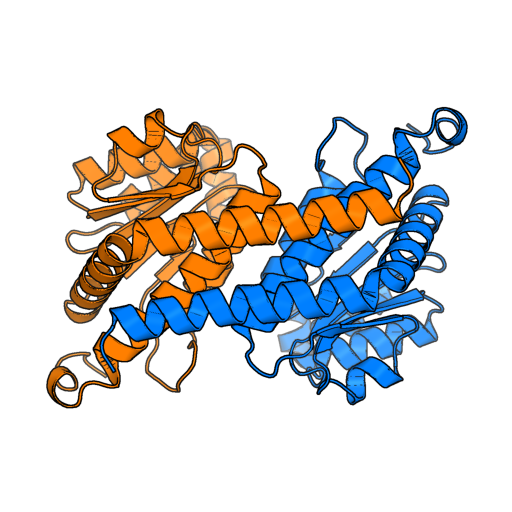M 1874 O O . LYS B 1 38 ? -1.172 -24.031 -11.023 1 97.94 38 LYS B O 1
ATOM 1879 N N . SER B 1 39 ? 0.254 -22.312 -10.672 1 97.88 39 SER B N 1
ATOM 1880 C CA . SER B 1 39 ? 0.554 -22.75 -9.305 1 97.88 39 SER B CA 1
ATOM 1881 C C . SER B 1 39 ? -0.715 -22.844 -8.461 1 97.88 39 SER B C 1
ATOM 1883 O O . SER B 1 39 ? -0.96 -23.859 -7.812 1 97.88 39 SER B O 1
ATOM 1885 N N . LEU B 1 40 ? -1.494 -21.781 -8.5 1 97.62 40 LEU B N 1
ATOM 1886 C CA . LEU B 1 40 ? -2.721 -21.734 -7.711 1 97.62 40 LEU B CA 1
ATOM 1887 C C . LEU B 1 40 ? -3.701 -22.812 -8.164 1 97.62 40 LEU B C 1
ATOM 1889 O O . LEU B 1 40 ? -4.355 -23.453 -7.34 1 97.62 40 LEU B O 1
ATOM 1893 N N . ASN B 1 41 ? -3.762 -22.984 -9.438 1 96.44 41 ASN B N 1
ATOM 1894 C CA . ASN B 1 41 ? -4.652 -23.984 -9.992 1 96.44 41 ASN B CA 1
ATOM 1895 C C . ASN B 1 41 ? -4.242 -25.391 -9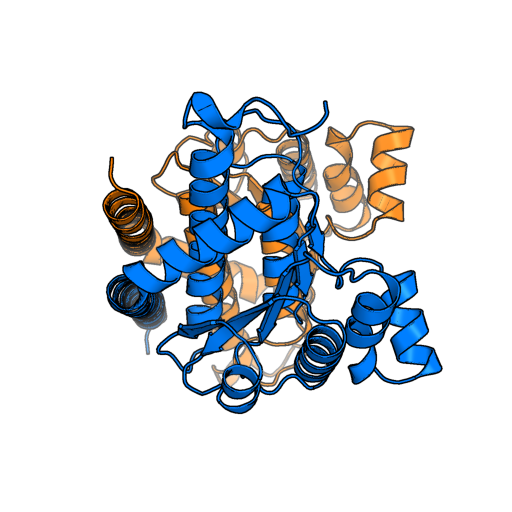.562 1 96.44 41 ASN B C 1
ATOM 1897 O O . ASN B 1 41 ? -5.086 -26.281 -9.453 1 96.44 41 ASN B O 1
ATOM 1901 N N . GLU B 1 42 ? -3.025 -25.594 -9.336 1 96.69 42 GLU B N 1
ATOM 1902 C CA . GLU B 1 42 ? -2.492 -26.906 -8.984 1 96.69 42 GLU B CA 1
ATOM 1903 C C . GLU B 1 42 ? -2.398 -27.078 -7.469 1 96.69 42 GLU B C 1
ATOM 1905 O O . GLU B 1 42 ? -1.791 -28.031 -6.984 1 96.69 42 GLU B O 1
ATOM 1910 N N . GLY B 1 43 ? -2.932 -26.172 -6.738 1 95.81 43 GLY B N 1
ATOM 1911 C CA . GLY B 1 43 ? -3.061 -26.328 -5.297 1 95.81 43 GLY B CA 1
ATOM 1912 C C . GLY B 1 43 ? -1.967 -25.625 -4.52 1 95.81 43 GLY B C 1
ATOM 1913 O O . GLY B 1 43 ? -1.864 -25.781 -3.301 1 95.81 43 GLY B O 1
ATOM 1914 N N . GLY B 1 44 ? -1.104 -24.797 -5.195 1 97.62 44 GLY B N 1
ATOM 1915 C CA . GLY B 1 44 ? -0.073 -24.031 -4.531 1 97.62 44 GLY B CA 1
ATOM 1916 C C . GLY B 1 44 ? -0.601 -22.75 -3.904 1 97.62 44 GLY B C 1
ATOM 1917 O O . GLY B 1 44 ? -1.785 -22.438 -4.035 1 97.62 44 GLY B O 1
ATOM 1918 N N . LYS B 1 45 ? 0.299 -22.062 -3.211 1 98.44 45 LYS B N 1
ATOM 1919 C CA . LYS B 1 45 ? -0.02 -20.766 -2.602 1 98.44 45 LYS B CA 1
ATOM 1920 C C . LYS B 1 45 ? 1.075 -19.75 -2.879 1 98.44 45 LYS B C 1
ATOM 1922 O O . LYS B 1 45 ? 2.172 -20.094 -3.312 1 98.44 45 LYS B O 1
ATOM 1927 N N . ILE B 1 46 ? 0.712 -18.484 -2.66 1 98.81 46 ILE B N 1
ATOM 1928 C CA . ILE B 1 46 ? 1.653 -17.391 -2.803 1 98.81 46 ILE B CA 1
ATOM 1929 C C . ILE B 1 46 ? 2.145 -16.938 -1.426 1 98.81 46 ILE B C 1
ATOM 1931 O O . ILE B 1 46 ? 1.341 -16.672 -0.531 1 98.81 46 ILE B O 1
ATOM 1935 N N . LEU B 1 47 ? 3.418 -17 -1.187 1 98.88 47 LEU B N 1
ATOM 1936 C CA . LEU B 1 47 ? 4.062 -16.344 -0.057 1 98.88 47 LEU B CA 1
ATOM 1937 C C . LEU B 1 47 ? 4.727 -15.039 -0.495 1 98.88 47 LEU B C 1
ATOM 1939 O O . LEU B 1 47 ? 5.629 -15.055 -1.335 1 98.88 47 LEU B O 1
ATOM 1943 N N . ILE B 1 48 ? 4.27 -13.945 0.02 1 98.94 48 ILE B N 1
ATOM 1944 C CA . ILE B 1 48 ? 4.742 -12.641 -0.426 1 98.94 48 ILE B CA 1
ATOM 1945 C C . ILE B 1 48 ? 5.223 -11.828 0.775 1 98.94 48 ILE B C 1
ATOM 1947 O O . ILE B 1 48 ? 4.648 -11.914 1.862 1 98.94 48 ILE B O 1
ATOM 1951 N N . PHE B 1 49 ? 6.336 -11.047 0.571 1 98.88 49 PHE B N 1
ATOM 1952 C CA . PHE B 1 49 ? 6.922 -10.375 1.723 1 98.88 49 PHE B CA 1
ATOM 1953 C C . PHE B 1 49 ? 7.789 -9.203 1.28 1 98.88 49 PHE B C 1
ATOM 1955 O O . PHE B 1 49 ? 8.289 -9.18 0.153 1 98.88 49 PHE B O 1
ATOM 1962 N N . GLY B 1 50 ? 7.977 -8.25 2.088 1 98.56 50 GLY B N 1
ATOM 1963 C CA . GLY B 1 50 ? 8.797 -7.055 1.961 1 98.56 50 GLY B CA 1
ATOM 1964 C C . GLY B 1 50 ? 8.852 -6.234 3.234 1 98.56 50 GLY B C 1
ATOM 1965 O O . GLY B 1 50 ? 8.328 -6.648 4.273 1 98.56 50 GLY B O 1
ATOM 1966 N N . ASN B 1 51 ? 9.547 -5.164 3.15 1 98 51 ASN B N 1
ATOM 1967 C CA . ASN B 1 51 ? 9.727 -4.281 4.301 1 98 51 ASN B CA 1
ATOM 1968 C C . ASN B 1 51 ? 9.086 -2.916 4.059 1 98 51 ASN B C 1
ATOM 1970 O O . ASN B 1 51 ? 9.102 -2.406 2.938 1 98 51 ASN B O 1
ATOM 1974 N N . GLY B 1 52 ? 8.555 -2.25 5.133 1 96.25 52 GLY B N 1
ATOM 1975 C CA . GLY B 1 52 ? 8.023 -0.897 5.031 1 96.25 52 GLY B CA 1
ATOM 1976 C C . GLY B 1 52 ? 6.961 -0.752 3.959 1 96.25 52 GLY B C 1
ATOM 1977 O O . GLY B 1 52 ? 5.98 -1.499 3.947 1 96.25 52 GLY B O 1
ATOM 1978 N N . GLY B 1 53 ? 7.098 0.164 3.053 1 97 53 GLY B N 1
ATOM 1979 C CA . GLY B 1 53 ? 6.18 0.319 1.934 1 97 53 GLY B CA 1
ATOM 1980 C C . GLY B 1 53 ? 5.992 -0.957 1.135 1 97 53 GLY B C 1
ATOM 1981 O O . GLY B 1 53 ? 4.883 -1.257 0.685 1 97 53 GLY B O 1
ATOM 1982 N N . SER B 1 54 ? 7.039 -1.696 1 1 98.56 54 SER B N 1
ATOM 1983 C CA . SER B 1 54 ? 6.957 -2.971 0.293 1 98.56 54 SER B CA 1
ATOM 1984 C C . SER B 1 54 ? 6.152 -3.992 1.09 1 98.56 54 SER B C 1
ATOM 1986 O O . SER B 1 54 ? 5.48 -4.848 0.51 1 98.56 54 SER B O 1
ATOM 1988 N N . ALA B 1 55 ? 6.215 -3.885 2.451 1 98.31 55 ALA B N 1
ATOM 1989 C CA . ALA B 1 55 ? 5.383 -4.742 3.295 1 98.31 55 ALA B CA 1
ATOM 1990 C C . ALA B 1 55 ? 3.9 -4.449 3.086 1 98.31 55 ALA B C 1
ATOM 1992 O O . ALA B 1 55 ? 3.08 -5.367 3.037 1 98.31 55 ALA B O 1
ATOM 1993 N N . THR B 1 56 ? 3.57 -3.178 2.951 1 98.25 56 THR B N 1
ATOM 1994 C CA . THR B 1 56 ? 2.172 -2.824 2.734 1 98.25 56 THR B CA 1
ATOM 1995 C C . THR B 1 56 ? 1.712 -3.258 1.346 1 98.25 56 THR B C 1
ATOM 1997 O O . THR B 1 56 ? 0.563 -3.67 1.167 1 98.25 56 THR B O 1
ATOM 2000 N N . ASP B 1 57 ? 2.562 -3.182 0.358 1 98.44 57 ASP B N 1
ATOM 2001 C CA . ASP B 1 57 ? 2.24 -3.732 -0.956 1 98.44 57 ASP B CA 1
ATOM 2002 C C . ASP B 1 57 ? 1.98 -5.234 -0.873 1 98.44 57 ASP B C 1
ATOM 2004 O O . ASP B 1 57 ? 1.025 -5.738 -1.468 1 98.44 57 ASP B O 1
ATOM 2008 N N . ALA B 1 58 ? 2.908 -5.945 -0.136 1 98.75 58 ALA B N 1
ATOM 2009 C CA . ALA B 1 58 ? 2.75 -7.387 0.032 1 98.75 58 ALA B CA 1
ATOM 2010 C C . ALA B 1 58 ? 1.399 -7.723 0.658 1 98.75 58 ALA B C 1
ATOM 2012 O O . ALA B 1 58 ? 0.681 -8.594 0.168 1 98.75 58 ALA B O 1
ATOM 2013 N N . SER B 1 59 ? 1.055 -7 1.712 1 98.44 59 SER B N 1
ATOM 2014 C CA . SER B 1 59 ? -0.217 -7.199 2.398 1 98.44 59 SER B CA 1
ATOM 2015 C C . SER B 1 59 ? -1.396 -6.902 1.476 1 98.44 59 SER B C 1
ATOM 2017 O O . SER B 1 59 ? -2.387 -7.637 1.473 1 98.44 59 SER B O 1
ATOM 2019 N N . HIS B 1 60 ? -1.261 -5.824 0.71 1 98.62 60 HIS B N 1
ATOM 2020 C CA . HIS B 1 60 ? -2.311 -5.406 -0.21 1 98.62 60 HIS B CA 1
ATOM 2021 C C . HIS B 1 60 ? -2.564 -6.465 -1.275 1 98.62 60 HIS B C 1
ATOM 2023 O O . HIS B 1 60 ? -3.709 -6.875 -1.488 1 98.62 60 HIS B O 1
ATOM 2029 N N . ILE B 1 61 ? -1.535 -6.949 -1.863 1 98.5 61 ILE B N 1
ATOM 2030 C CA . ILE B 1 61 ? -1.631 -7.922 -2.943 1 98.5 61 ILE B CA 1
ATOM 2031 C C . ILE B 1 61 ? -2.172 -9.242 -2.398 1 98.5 61 ILE B C 1
ATOM 2033 O O . ILE B 1 61 ? -3.062 -9.852 -2.998 1 98.5 61 ILE B O 1
ATOM 2037 N N . ALA B 1 62 ? -1.666 -9.688 -1.231 1 98.56 62 ALA B N 1
ATOM 2038 C CA . ALA B 1 62 ? -2.178 -10.906 -0.615 1 98.56 62 ALA B CA 1
ATOM 2039 C C . ALA B 1 62 ? -3.676 -10.797 -0.344 1 98.56 62 ALA B C 1
ATOM 2041 O O . ALA B 1 62 ? -4.426 -11.742 -0.591 1 98.56 62 ALA B O 1
ATOM 2042 N N . ALA B 1 63 ? -4.105 -9.625 0.118 1 97.62 63 ALA B N 1
ATOM 2043 C CA . ALA B 1 63 ? -5.52 -9.406 0.423 1 97.62 63 ALA B CA 1
ATOM 2044 C C . ALA B 1 63 ? -6.375 -9.523 -0.834 1 97.62 63 ALA B C 1
ATOM 2046 O O . ALA B 1 63 ? -7.488 -10.055 -0.788 1 97.62 63 ALA B O 1
ATOM 2047 N N . GLU B 1 64 ? -5.879 -9.023 -1.986 1 97.06 64 GLU B N 1
ATOM 2048 C CA . GLU B 1 64 ? -6.625 -9.086 -3.24 1 97.06 64 GLU B CA 1
ATOM 2049 C C . GLU B 1 64 ? -6.766 -10.523 -3.729 1 97.06 64 GLU B C 1
ATOM 2051 O O . GLU B 1 64 ? -7.766 -10.883 -4.352 1 97.06 64 GLU B O 1
ATOM 2056 N N . PHE B 1 65 ? -5.801 -11.367 -3.443 1 97.44 65 PHE B N 1
ATOM 2057 C CA . PHE B 1 65 ? -5.906 -12.773 -3.801 1 97.44 65 PHE B CA 1
ATOM 2058 C C . PHE B 1 65 ? -6.879 -13.492 -2.877 1 97.44 65 PHE B C 1
ATOM 2060 O O . PHE B 1 65 ? -7.738 -14.25 -3.338 1 97.44 65 PHE B O 1
ATOM 2067 N N . VAL B 1 66 ? -6.793 -13.266 -1.591 1 96.94 66 VAL B N 1
ATOM 2068 C CA . VAL B 1 66 ? -7.551 -14.023 -0.601 1 96.94 66 VAL B CA 1
ATOM 2069 C C . VAL B 1 66 ? -9.023 -13.617 -0.656 1 96.94 66 VAL B C 1
ATOM 2071 O O . VAL B 1 66 ? -9.914 -14.477 -0.604 1 96.94 66 VAL B O 1
ATOM 2074 N N . ASN B 1 67 ? -9.273 -12.375 -0.738 1 95.06 67 ASN B N 1
ATOM 2075 C CA . ASN B 1 67 ? -10.656 -11.891 -0.747 1 95.06 67 ASN B CA 1
ATOM 2076 C C . ASN B 1 67 ? -11.25 -11.93 -2.15 1 95.06 67 ASN B C 1
ATOM 2078 O O . ASN B 1 67 ? -11.984 -12.859 -2.492 1 95.06 67 ASN B O 1
ATOM 2082 N N . ARG B 1 68 ? -10.922 -11.023 -2.943 1 92.12 68 ARG B N 1
ATOM 2083 C CA . ARG B 1 68 ? -11.234 -10.891 -4.363 1 92.12 68 ARG B CA 1
ATOM 2084 C C . ARG B 1 68 ? -10.633 -9.609 -4.938 1 92.12 68 ARG B C 1
ATOM 2086 O O . ARG B 1 68 ? -10.219 -8.727 -4.191 1 92.12 68 ARG B O 1
ATOM 2093 N N . PHE B 1 69 ? -10.586 -9.625 -6.27 1 94.31 69 PHE B N 1
ATOM 2094 C CA . PHE B 1 69 ? -10.094 -8.422 -6.922 1 94.31 69 PHE B CA 1
ATOM 2095 C C . PHE B 1 69 ? -11.203 -7.742 -7.719 1 94.31 69 PHE B C 1
ATOM 2097 O O . PHE B 1 69 ? -12.023 -7.016 -7.156 1 94.31 69 PHE B O 1
ATOM 2104 N N . LYS B 1 70 ? -11.5 -8.164 -8.93 1 90.56 70 LYS B N 1
ATOM 2105 C CA . LYS B 1 70 ? -12.492 -7.492 -9.766 1 90.56 70 LYS B CA 1
ATOM 2106 C C . LYS B 1 70 ? -13.781 -8.312 -9.852 1 90.56 70 LYS B C 1
ATOM 2108 O O . LYS B 1 70 ? -14.828 -7.801 -10.25 1 90.56 70 LYS B O 1
ATOM 2113 N N . ARG B 1 71 ? -13.719 -9.531 -9.406 1 89.25 71 ARG B N 1
ATOM 2114 C CA . ARG B 1 71 ? -14.898 -10.375 -9.539 1 89.25 71 ARG B CA 1
ATOM 2115 C C . ARG B 1 71 ? -15.078 -11.266 -8.32 1 89.25 71 ARG B C 1
ATOM 2117 O O . ARG B 1 71 ? -14.117 -11.57 -7.617 1 89.25 71 ARG B O 1
ATOM 2124 N N . GLU B 1 72 ? -16.375 -11.633 -8.148 1 91.62 72 GLU B N 1
ATOM 2125 C CA . GLU B 1 72 ? -16.656 -12.625 -7.117 1 91.62 72 GLU B CA 1
ATOM 2126 C C . GLU B 1 72 ? -16.141 -14 -7.527 1 91.62 72 GLU B C 1
ATOM 2128 O O . GLU B 1 72 ? -16.344 -14.438 -8.664 1 91.62 72 GLU B O 1
ATOM 2133 N N . ARG B 1 73 ? -15.383 -14.555 -6.648 1 91.56 73 ARG B N 1
ATOM 2134 C CA . ARG B 1 73 ? -14.727 -15.844 -6.855 1 91.56 73 ARG B CA 1
ATOM 2135 C C . ARG B 1 73 ? -14.258 -16.438 -5.531 1 91.56 73 ARG B C 1
ATOM 2137 O O . ARG B 1 73 ? -14.242 -15.75 -4.508 1 91.56 73 ARG B O 1
ATOM 2144 N N . PRO B 1 74 ? -13.969 -17.75 -5.531 1 91.75 74 PRO B N 1
ATOM 2145 C CA . PRO B 1 74 ? -13.344 -18.297 -4.328 1 91.75 74 PRO B CA 1
ATOM 2146 C C . PRO B 1 74 ? -12.008 -17.625 -4.004 1 91.75 74 PRO B C 1
ATOM 2148 O O . PRO B 1 74 ? -11.32 -17.141 -4.91 1 91.75 74 PRO B O 1
ATOM 2151 N N . GLY B 1 75 ? -11.727 -17.625 -2.785 1 95.38 75 GLY B N 1
ATOM 2152 C CA . GLY B 1 75 ? -10.438 -17.109 -2.375 1 95.38 75 GLY B CA 1
ATOM 2153 C C . GLY B 1 75 ? -9.266 -17.875 -2.953 1 95.38 75 GLY B C 1
ATOM 2154 O O . GLY B 1 75 ? -9.367 -19.094 -3.17 1 95.38 75 GLY B O 1
ATOM 2155 N N . LEU B 1 76 ? -8.203 -17.188 -3.219 1 96.12 76 LEU B N 1
ATOM 2156 C CA . LEU B 1 76 ? -6.949 -17.797 -3.668 1 96.12 76 LEU B CA 1
ATOM 2157 C C . LEU B 1 76 ? -5.887 -17.719 -2.576 1 96.12 76 LEU B C 1
ATOM 2159 O O . LEU B 1 76 ? -5.691 -16.656 -1.966 1 96.12 76 LEU B O 1
ATOM 2163 N N . PRO B 1 77 ? -5.238 -18.828 -2.314 1 97.62 77 PRO B N 1
ATOM 2164 C CA . PRO B 1 77 ? -4.316 -18.875 -1.176 1 97.62 77 PRO B CA 1
ATOM 2165 C C . PRO B 1 77 ? -3.105 -17.969 -1.361 1 97.62 77 PRO B C 1
ATOM 2167 O O . PRO B 1 77 ? -2.299 -18.188 -2.268 1 97.62 77 PRO B O 1
ATOM 2170 N N . ALA B 1 78 ? -2.963 -16.984 -0.526 1 98.69 78 ALA B N 1
ATOM 2171 C CA . ALA B 1 78 ? -1.842 -16.047 -0.474 1 98.69 78 ALA B CA 1
ATOM 2172 C C . ALA B 1 78 ? -1.596 -15.57 0.953 1 98.69 78 ALA B C 1
ATOM 2174 O O . ALA B 1 78 ? -2.543 -15.312 1.7 1 98.69 78 ALA B O 1
ATOM 2175 N N . ILE B 1 79 ? -0.344 -15.469 1.34 1 98.5 79 ILE B N 1
ATOM 2176 C CA . ILE B 1 79 ? 0.025 -15.055 2.689 1 98.5 79 ILE B CA 1
ATOM 2177 C C . ILE B 1 79 ? 1.1 -13.969 2.623 1 98.5 79 ILE B C 1
ATOM 2179 O O . ILE B 1 79 ? 2.15 -14.164 2.006 1 98.5 79 ILE B O 1
ATOM 2183 N N . ALA B 1 80 ? 0.794 -12.844 3.184 1 98.75 80 ALA B N 1
ATOM 2184 C CA . ALA B 1 80 ? 1.842 -11.859 3.438 1 98.75 80 ALA B CA 1
ATOM 2185 C C . ALA B 1 80 ? 2.605 -12.188 4.719 1 98.75 80 ALA B C 1
ATOM 2187 O O . ALA B 1 80 ? 2.027 -12.188 5.809 1 98.75 80 ALA B O 1
ATOM 2188 N N . LEU B 1 81 ? 3.9 -12.35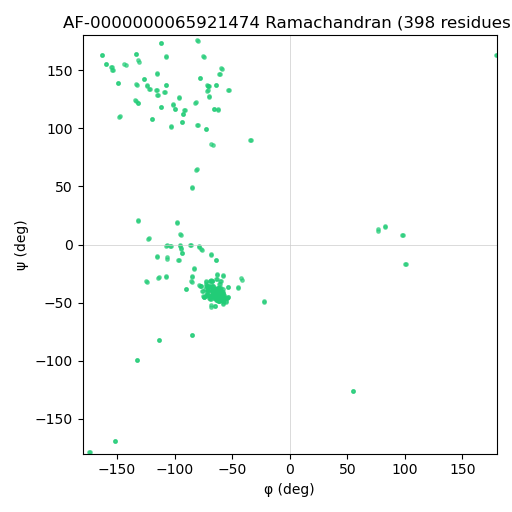2 4.621 1 98.44 81 LEU B N 1
ATOM 2189 C CA . LEU B 1 81 ? 4.68 -12.875 5.738 1 98.44 81 LEU B CA 1
ATOM 2190 C C . LEU B 1 81 ? 5.098 -11.742 6.68 1 98.44 81 LEU B C 1
ATOM 2192 O O . LEU B 1 81 ? 5.699 -11.992 7.723 1 98.44 81 LEU B O 1
ATOM 2196 N N . ASN B 1 82 ? 4.715 -10.562 6.336 1 97.62 82 ASN B N 1
ATOM 2197 C CA . ASN B 1 82 ? 5.105 -9.414 7.133 1 97.62 82 ASN B CA 1
ATOM 2198 C C . ASN B 1 82 ? 4.004 -8.992 8.102 1 97.62 82 ASN B C 1
ATOM 2200 O O . ASN B 1 82 ? 4.055 -7.91 8.68 1 97.62 82 ASN B O 1
ATOM 2204 N N . THR B 1 83 ? 3.057 -9.82 8.422 1 94.69 83 THR B N 1
ATOM 2205 C CA . THR B 1 83 ? 1.855 -9.305 9.062 1 94.69 83 THR B CA 1
ATOM 2206 C C . THR B 1 83 ? 1.737 -9.828 10.492 1 94.69 83 THR B C 1
ATOM 2208 O O . THR B 1 83 ? 1.053 -9.227 11.32 1 94.69 83 THR B O 1
ATOM 2211 N N . ASP B 1 84 ? 2.273 -11.047 10.812 1 93.25 84 ASP B N 1
ATOM 2212 C CA . ASP B 1 84 ? 2.117 -11.617 12.141 1 93.25 84 ASP B CA 1
ATOM 2213 C C . ASP B 1 84 ? 3.117 -11.008 13.125 1 93.25 84 ASP B C 1
ATOM 2215 O O . ASP B 1 84 ? 4.285 -11.406 13.148 1 93.25 84 ASP B O 1
ATOM 2219 N N . MET B 1 85 ? 2.607 -10.148 13.906 1 92.06 85 MET B N 1
ATOM 2220 C CA . MET B 1 85 ? 3.49 -9.391 14.789 1 92.06 85 MET B CA 1
ATOM 2221 C C . MET B 1 85 ? 4.223 -10.312 15.758 1 92.06 85 MET B C 1
ATOM 2223 O O . MET B 1 85 ? 5.383 -10.078 16.094 1 92.06 85 MET B O 1
ATOM 2227 N N . ALA B 1 86 ? 3.502 -11.438 16.281 1 90.88 86 ALA B N 1
ATOM 2228 C CA . ALA B 1 86 ? 4.137 -12.367 17.219 1 90.88 86 ALA B CA 1
ATOM 2229 C C . ALA B 1 86 ? 5.262 -13.141 16.531 1 90.88 86 ALA B C 1
ATOM 2231 O O . ALA B 1 86 ? 6.352 -13.289 17.094 1 90.88 86 ALA B O 1
ATOM 2232 N N . VAL B 1 87 ? 5.066 -13.555 15.328 1 92.81 87 VAL B N 1
ATOM 2233 C CA . VAL B 1 87 ? 6.066 -14.312 14.586 1 92.81 87 VAL B CA 1
ATOM 2234 C C . VAL B 1 87 ? 7.246 -13.406 14.234 1 92.81 87 VAL B C 1
ATOM 2236 O O . VAL B 1 87 ? 8.398 -13.773 14.453 1 92.81 87 VAL B O 1
ATOM 2239 N N . LEU B 1 88 ? 6.961 -12.219 13.734 1 96.19 88 LEU B N 1
ATOM 2240 C CA . LEU B 1 88 ? 8 -11.281 13.328 1 96.19 88 LEU B CA 1
ATOM 2241 C C . LEU B 1 88 ? 8.898 -10.914 14.5 1 96.19 88 LEU B C 1
ATOM 2243 O O . LEU B 1 88 ? 10.125 -10.984 14.398 1 96.19 88 LEU B O 1
ATOM 2247 N N . THR B 1 89 ? 8.258 -10.648 15.633 1 95.25 89 THR B N 1
ATOM 2248 C CA . THR B 1 89 ? 9.023 -10.18 16.781 1 95.25 89 THR B CA 1
ATOM 2249 C C . THR B 1 89 ? 9.758 -11.336 17.453 1 95.25 89 THR B C 1
ATOM 2251 O O . THR B 1 89 ? 10.867 -11.156 17.969 1 95.25 89 THR B O 1
ATOM 2254 N N . ALA B 1 90 ? 9.125 -12.516 17.469 1 94.88 90 ALA B N 1
ATOM 2255 C CA . ALA B 1 90 ? 9.773 -13.688 18.062 1 94.88 90 ALA B CA 1
ATOM 2256 C C . ALA B 1 90 ? 11.031 -14.062 17.281 1 94.88 90 ALA B C 1
ATOM 2258 O O . ALA B 1 90 ? 12.094 -14.25 17.891 1 94.88 90 ALA B O 1
ATOM 2259 N N . ILE B 1 91 ? 10.977 -14.102 16 1 95.44 91 ILE B N 1
ATOM 2260 C CA . ILE B 1 91 ? 12.117 -14.484 15.18 1 95.44 91 ILE B CA 1
ATOM 2261 C C . ILE B 1 91 ? 13.203 -13.414 15.266 1 95.44 91 ILE B C 1
ATOM 2263 O O . ILE B 1 91 ? 14.383 -13.727 15.422 1 95.44 91 ILE B O 1
ATOM 2267 N N . ALA B 1 92 ? 12.766 -12.141 15.109 1 95.75 92 ALA B N 1
ATOM 2268 C CA . ALA B 1 92 ? 13.727 -11.047 15.188 1 95.75 92 ALA B CA 1
ATOM 2269 C C . ALA B 1 92 ? 14.438 -11.031 16.531 1 95.75 92 ALA B C 1
ATOM 2271 O O . ALA B 1 92 ? 15.641 -10.773 16.609 1 95.75 92 ALA B O 1
ATOM 2272 N N . ASN B 1 93 ? 13.641 -11.281 17.641 1 95.31 93 ASN B N 1
ATOM 2273 C CA . ASN B 1 93 ? 14.18 -11.297 19 1 95.31 93 ASN B CA 1
ATOM 2274 C C . ASN B 1 93 ? 15.109 -12.484 19.234 1 95.31 93 ASN B C 1
ATOM 2276 O O . ASN B 1 93 ? 16.188 -12.328 19.797 1 95.31 93 ASN B O 1
ATOM 2280 N N . ASP B 1 94 ? 14.734 -13.664 18.781 1 96.12 94 ASP B N 1
ATOM 2281 C CA . ASP B 1 94 ? 15.445 -14.898 19.078 1 96.12 94 ASP B CA 1
ATOM 2282 C C . ASP B 1 94 ? 16.625 -15.094 18.141 1 96.12 94 ASP B C 1
ATOM 2284 O O . ASP B 1 94 ? 17.578 -15.805 18.484 1 96.12 94 ASP B O 1
ATOM 2288 N N . TYR B 1 95 ? 16.594 -14.406 16.969 1 94.88 95 TYR B N 1
ATOM 2289 C CA . TYR B 1 95 ? 17.641 -14.57 15.969 1 94.88 95 TYR B CA 1
ATOM 2290 C C . TYR B 1 95 ? 18.125 -13.219 15.461 1 94.88 95 TYR B C 1
ATOM 2292 O O . TYR B 1 95 ? 18.797 -12.484 16.172 1 94.88 95 TYR B O 1
ATOM 2300 N N . ASP B 1 96 ? 17.594 -12.836 14.273 1 96.75 96 ASP B N 1
ATOM 2301 C CA . ASP B 1 96 ? 17.906 -11.57 13.609 1 96.75 96 ASP B CA 1
ATOM 2302 C C . ASP B 1 96 ? 16.766 -11.125 12.703 1 96.75 96 ASP B C 1
ATOM 2304 O O . ASP B 1 96 ? 16.031 -11.953 12.156 1 96.75 96 ASP B O 1
ATOM 2308 N N . TYR B 1 97 ? 16.688 -9.859 12.594 1 97.19 97 TYR B N 1
ATOM 2309 C CA . TYR B 1 97 ? 15.641 -9.344 11.719 1 97.19 97 TYR B CA 1
ATOM 2310 C C . TYR B 1 97 ? 15.797 -9.883 10.305 1 97.19 97 TYR B C 1
ATOM 2312 O O . TYR B 1 97 ? 14.805 -10.062 9.586 1 97.19 97 TYR B O 1
ATOM 2320 N N . SER B 1 98 ? 16.969 -10.219 9.93 1 98.06 98 SER B N 1
ATOM 2321 C CA . SER B 1 98 ? 17.219 -10.734 8.586 1 98.06 98 SER B CA 1
ATOM 2322 C C . SER B 1 98 ? 16.594 -12.117 8.398 1 98.06 98 SER B C 1
ATOM 2324 O O . SER B 1 98 ? 16.5 -12.609 7.277 1 98.06 98 SER B O 1
ATOM 2326 N N . GLU B 1 99 ? 16.094 -12.742 9.414 1 98.06 99 GLU B N 1
ATOM 2327 C CA . GLU B 1 99 ? 15.602 -14.117 9.359 1 98.06 99 GLU B CA 1
ATOM 2328 C C . GLU B 1 99 ? 14.078 -14.164 9.32 1 98.06 99 GLU B C 1
ATOM 2330 O O . GLU B 1 99 ? 13.484 -15.227 9.125 1 98.06 99 GLU B O 1
ATOM 2335 N N . ILE B 1 100 ? 13.406 -13.086 9.367 1 98.31 100 ILE B N 1
ATOM 2336 C CA . ILE B 1 100 ? 11.977 -13.062 9.664 1 98.31 100 ILE B CA 1
ATOM 2337 C C . ILE B 1 100 ? 11.195 -13.703 8.516 1 98.31 100 ILE B C 1
ATOM 2339 O O . ILE B 1 100 ? 10.219 -14.414 8.742 1 98.31 100 ILE B O 1
ATOM 2343 N N . PHE B 1 101 ? 11.648 -13.5 7.324 1 98.81 101 PHE B N 1
ATOM 2344 C CA . PHE B 1 101 ? 10.938 -14.086 6.199 1 98.81 101 PHE B CA 1
ATOM 2345 C C . PHE B 1 101 ? 11.477 -15.477 5.883 1 98.81 101 PHE B C 1
ATOM 2347 O O . PHE B 1 101 ? 10.703 -16.391 5.586 1 98.81 101 PHE B O 1
ATOM 2354 N N . ALA B 1 102 ? 12.758 -15.672 5.977 1 98.69 102 ALA B N 1
ATOM 2355 C CA . ALA B 1 102 ? 13.383 -16.953 5.645 1 98.69 102 ALA B CA 1
ATOM 2356 C C . ALA B 1 102 ? 12.82 -18.078 6.508 1 98.69 102 ALA B C 1
ATOM 2358 O O . ALA B 1 102 ? 12.516 -19.156 6.004 1 98.69 102 ALA B O 1
ATOM 2359 N N . LYS B 1 103 ? 12.664 -17.828 7.785 1 98.19 103 LYS B N 1
ATOM 2360 C CA . LYS B 1 103 ? 12.148 -18.859 8.688 1 98.19 103 LYS B CA 1
ATOM 2361 C C . LYS B 1 103 ? 10.695 -19.188 8.367 1 98.19 103 LYS B C 1
ATOM 2363 O O . LYS B 1 103 ? 10.281 -20.344 8.484 1 98.19 103 LYS B O 1
ATOM 2368 N N . GLN B 1 104 ? 9.977 -18.234 7.984 1 98.5 104 GLN B N 1
ATOM 2369 C CA . GLN B 1 104 ? 8.586 -18.469 7.629 1 98.5 104 GLN B CA 1
ATOM 2370 C C . GLN B 1 104 ? 8.484 -19.234 6.312 1 98.5 104 GLN B C 1
ATOM 2372 O O . GLN B 1 104 ? 7.652 -20.141 6.172 1 98.5 104 GLN B O 1
ATOM 2377 N N . VAL B 1 105 ? 9.32 -18.859 5.309 1 98.56 105 VAL B N 1
ATOM 2378 C CA . VAL B 1 105 ? 9.328 -19.594 4.047 1 98.56 105 VAL B CA 1
ATOM 2379 C C . VAL B 1 105 ? 9.703 -21.047 4.293 1 98.56 105 VAL B C 1
ATOM 2381 O O . VAL B 1 105 ? 9.125 -21.969 3.699 1 98.56 105 VAL B O 1
ATOM 2384 N N . LYS B 1 106 ? 10.656 -21.266 5.148 1 97.56 106 LYS B N 1
ATOM 2385 C CA . LYS B 1 106 ? 11.07 -22.625 5.488 1 97.56 106 LYS B CA 1
ATOM 2386 C C . LYS B 1 106 ? 9.93 -23.406 6.121 1 97.56 106 LYS B C 1
ATOM 2388 O O . LYS B 1 106 ? 9.75 -24.594 5.832 1 97.56 106 LYS B O 1
ATOM 2393 N N . ALA B 1 107 ? 9.172 -22.828 6.941 1 96.81 107 ALA B N 1
ATOM 2394 C CA . ALA B 1 107 ? 8.109 -23.469 7.703 1 96.81 107 ALA B CA 1
ATOM 2395 C C . ALA B 1 107 ? 6.867 -23.688 6.84 1 96.81 107 ALA B C 1
ATOM 2397 O O . ALA B 1 107 ? 6.172 -24.703 6.977 1 96.81 107 ALA B O 1
ATOM 2398 N N . LEU B 1 108 ? 6.621 -22.719 5.938 1 97.19 108 LEU B N 1
ATOM 2399 C CA . LEU B 1 108 ? 5.316 -22.703 5.285 1 97.19 108 LEU B CA 1
ATOM 2400 C C . LEU B 1 108 ? 5.43 -23.141 3.828 1 97.19 108 LEU B C 1
ATOM 2402 O O . LEU B 1 108 ? 4.441 -23.547 3.223 1 97.19 108 LEU B O 1
ATOM 2406 N N . GLY B 1 109 ? 6.594 -22.922 3.178 1 97.25 109 GLY B N 1
ATOM 2407 C CA . GLY B 1 109 ? 6.762 -23.156 1.753 1 97.25 109 GLY B CA 1
ATOM 2408 C C . GLY B 1 109 ? 6.75 -24.625 1.38 1 97.25 109 GLY B C 1
ATOM 2409 O O . GLY B 1 109 ? 7.336 -25.453 2.08 1 97.25 109 GLY B O 1
ATOM 2410 N N . GLU B 1 110 ? 6.043 -24.922 0.318 1 94.69 110 GLU B N 1
ATOM 2411 C CA . GLU B 1 110 ? 5.984 -26.25 -0.261 1 94.69 110 GLU B CA 1
ATOM 2412 C C . GLU B 1 110 ? 6.215 -26.219 -1.769 1 94.69 110 GLU B C 1
ATOM 2414 O O . GLU B 1 110 ? 5.98 -25.188 -2.412 1 94.69 110 GLU B O 1
ATOM 2419 N N . SER B 1 111 ? 6.641 -27.391 -2.258 1 94.12 111 SER B N 1
ATOM 2420 C CA . SER B 1 111 ? 6.809 -27.484 -3.705 1 94.12 111 SER B CA 1
ATOM 2421 C C . SER B 1 111 ? 5.543 -27.047 -4.438 1 94.12 111 SER B C 1
ATOM 2423 O O . SER B 1 111 ? 4.434 -27.406 -4.043 1 94.12 111 SER B O 1
ATOM 2425 N N . GLY B 1 112 ? 5.695 -26.25 -5.402 1 95.94 112 GLY B N 1
ATOM 2426 C CA . GLY B 1 112 ? 4.555 -25.75 -6.16 1 95.94 112 GLY B CA 1
ATOM 2427 C C . GLY B 1 112 ? 4.129 -24.359 -5.75 1 95.94 112 GLY B C 1
ATOM 2428 O O . GLY B 1 112 ? 3.395 -23.688 -6.48 1 95.94 112 GLY B O 1
ATOM 2429 N N . ASP B 1 113 ? 4.59 -23.922 -4.566 1 98.25 113 ASP B N 1
ATOM 2430 C CA . ASP B 1 113 ? 4.289 -22.562 -4.109 1 98.25 113 ASP B CA 1
ATOM 2431 C C . ASP B 1 113 ? 5.121 -21.531 -4.867 1 98.25 113 ASP B C 1
ATOM 2433 O O . ASP B 1 113 ? 6.105 -21.875 -5.523 1 98.25 113 ASP B O 1
ATOM 2437 N N . ILE B 1 114 ? 4.668 -20.297 -4.812 1 98.5 114 ILE B N 1
ATOM 2438 C CA . ILE B 1 114 ? 5.367 -19.141 -5.375 1 98.5 114 ILE B CA 1
ATOM 2439 C C . ILE B 1 114 ? 5.777 -18.188 -4.254 1 98.5 114 ILE B C 1
ATOM 2441 O O . ILE B 1 114 ? 4.996 -17.922 -3.334 1 98.5 114 ILE B O 1
ATOM 2445 N N . VAL B 1 115 ? 6.996 -17.766 -4.305 1 98.88 115 VAL B N 1
ATOM 2446 C CA . VAL B 1 115 ? 7.395 -16.688 -3.408 1 98.88 115 VAL B CA 1
ATOM 2447 C C . VAL B 1 115 ? 7.57 -15.398 -4.203 1 98.88 115 VAL B C 1
ATOM 2449 O O . VAL B 1 115 ? 8.07 -15.414 -5.328 1 98.88 115 VAL B O 1
ATOM 2452 N N . ILE B 1 116 ? 7.078 -14.312 -3.66 1 98.94 116 ILE B N 1
ATOM 2453 C CA . ILE B 1 116 ? 7.285 -12.969 -4.199 1 98.94 116 ILE B CA 1
ATOM 2454 C C . ILE B 1 116 ? 8.008 -12.102 -3.168 1 98.94 116 ILE B C 1
ATOM 2456 O O . ILE B 1 116 ? 7.445 -11.766 -2.127 1 98.94 116 ILE B O 1
ATOM 2460 N N . GLY B 1 117 ? 9.297 -11.82 -3.455 1 98.88 117 GLY B N 1
ATOM 2461 C CA . GLY B 1 117 ? 10.07 -10.914 -2.619 1 98.88 117 GLY B CA 1
ATOM 2462 C C . GLY B 1 117 ? 10.102 -9.492 -3.154 1 98.88 117 GLY B C 1
ATOM 2463 O O . GLY B 1 117 ? 10.469 -9.266 -4.309 1 98.88 117 GLY B O 1
ATOM 2464 N N . ILE B 1 118 ? 9.727 -8.516 -2.326 1 98.88 118 ILE B N 1
ATOM 2465 C CA . ILE B 1 118 ? 9.703 -7.113 -2.734 1 98.88 118 ILE B CA 1
ATOM 2466 C C . ILE B 1 118 ? 10.789 -6.336 -1.993 1 98.88 118 ILE B C 1
ATOM 2468 O O . ILE B 1 118 ? 10.805 -6.301 -0.761 1 98.88 118 ILE B O 1
ATOM 2472 N N . SER B 1 119 ? 11.688 -5.809 -2.709 1 98.69 119 SER B N 1
ATOM 2473 C CA . SER B 1 119 ? 12.75 -4.945 -2.211 1 98.69 119 SER B CA 1
ATOM 2474 C C . SER B 1 119 ? 13.148 -3.898 -3.246 1 98.69 119 SER B C 1
ATOM 2476 O O . SER B 1 119 ? 13.758 -4.227 -4.266 1 98.69 119 SER B O 1
ATOM 2478 N N . THR B 1 120 ? 12.812 -2.615 -2.975 1 97.38 120 THR B N 1
ATOM 2479 C CA . THR B 1 120 ? 13.078 -1.569 -3.955 1 97.38 120 THR B CA 1
ATOM 2480 C C . THR B 1 120 ? 14.578 -1.473 -4.242 1 97.38 120 THR B C 1
ATOM 2482 O O . THR B 1 120 ? 14.984 -1.247 -5.383 1 97.38 120 THR B O 1
ATOM 2485 N N . SER B 1 121 ? 15.406 -1.712 -3.252 1 96.38 121 SER B N 1
ATOM 2486 C CA . SER B 1 121 ? 16.859 -1.641 -3.414 1 96.38 121 SER B CA 1
ATOM 2487 C C . SER B 1 121 ? 17.406 -2.951 -3.957 1 96.38 121 SER B C 1
ATOM 2489 O O . SER B 1 121 ? 18.531 -2.986 -4.473 1 96.38 121 SER B O 1
ATOM 2491 N N . GLY B 1 122 ? 16.75 -3.992 -3.703 1 97.88 122 GLY B N 1
ATOM 2492 C CA . GLY B 1 122 ? 17.234 -5.324 -4.047 1 97.88 122 GLY B CA 1
ATOM 2493 C C . GLY B 1 122 ? 18.312 -5.832 -3.115 1 97.88 122 GLY B C 1
ATOM 2494 O O . GLY B 1 122 ? 18.969 -6.84 -3.402 1 97.88 122 GLY B O 1
ATOM 2495 N N . SER B 1 123 ? 18.469 -5.098 -1.983 1 96.88 123 SER B N 1
ATOM 2496 C CA . SER B 1 123 ? 19.578 -5.445 -1.104 1 96.88 123 SER B CA 1
ATOM 2497 C C . SER B 1 123 ? 19.094 -5.793 0.297 1 96.88 123 SER B C 1
ATOM 2499 O O . SER B 1 123 ? 19.891 -6.008 1.207 1 96.88 123 SER B O 1
ATOM 2501 N N . SER B 1 124 ? 17.781 -5.844 0.51 1 98.06 124 SER B N 1
ATOM 2502 C CA . SER B 1 124 ? 17.25 -6.184 1.827 1 98.06 124 SER B CA 1
ATOM 2503 C C . SER B 1 124 ? 17.656 -7.594 2.24 1 98.06 124 SER B C 1
ATOM 2505 O O . SER B 1 124 ? 17.172 -8.578 1.659 1 98.06 124 SER B O 1
ATOM 2507 N N . ARG B 1 125 ? 18.391 -7.688 3.26 1 98 125 ARG B N 1
ATOM 2508 C CA . ARG B 1 125 ? 18.953 -8.969 3.67 1 98 125 ARG B CA 1
ATOM 2509 C C . ARG B 1 125 ? 17.859 -9.977 3.98 1 98 125 ARG B C 1
ATOM 2511 O O . ARG B 1 125 ? 17.969 -11.156 3.645 1 98 125 ARG B O 1
ATOM 2518 N N . ASN B 1 126 ? 16.797 -9.508 4.641 1 98.62 126 ASN B N 1
ATOM 2519 C CA . ASN B 1 126 ? 15.734 -10.43 5.02 1 98.62 126 ASN B CA 1
ATOM 2520 C C . ASN B 1 126 ? 14.977 -10.945 3.801 1 98.62 126 ASN B C 1
ATOM 2522 O O . ASN B 1 126 ? 14.516 -12.086 3.787 1 98.62 126 ASN B O 1
ATOM 2526 N N . VAL B 1 127 ? 14.891 -10.172 2.791 1 98.81 127 VAL B N 1
ATOM 2527 C CA . VAL B 1 127 ? 14.234 -10.602 1.558 1 98.81 127 VAL B CA 1
ATOM 2528 C C . VAL B 1 127 ? 15.141 -11.57 0.805 1 98.81 127 VAL B C 1
ATOM 2530 O O . VAL B 1 127 ? 14.688 -12.625 0.35 1 98.81 127 VAL B O 1
ATOM 2533 N N . ILE B 1 128 ? 16.359 -11.242 0.72 1 98.69 128 ILE B N 1
ATOM 2534 C CA . ILE B 1 128 ? 17.328 -12.055 -0.01 1 98.69 128 ILE B CA 1
ATOM 2535 C C . ILE B 1 128 ? 17.438 -13.438 0.632 1 98.69 128 ILE B C 1
ATOM 2537 O O . ILE B 1 128 ? 17.391 -14.453 -0.06 1 98.69 128 ILE B O 1
ATOM 2541 N N . LYS B 1 129 ? 17.5 -13.477 1.893 1 98.62 129 LYS B N 1
ATOM 2542 C CA . LYS B 1 129 ? 17.609 -14.758 2.592 1 98.62 129 LYS B CA 1
ATOM 2543 C C . LYS B 1 129 ? 16.375 -15.625 2.35 1 98.62 129 LYS B C 1
ATOM 2545 O O . LYS B 1 129 ? 16.5 -16.844 2.188 1 98.62 129 LYS B O 1
ATOM 2550 N N . ALA B 1 130 ? 15.273 -15.008 2.395 1 98.81 130 ALA B N 1
ATOM 2551 C CA . ALA B 1 130 ? 14.039 -15.75 2.16 1 98.81 130 ALA B CA 1
ATOM 2552 C C . ALA B 1 130 ? 14.008 -16.344 0.752 1 98.81 130 ALA B C 1
ATOM 2554 O O . ALA B 1 130 ? 13.562 -17.469 0.555 1 98.81 130 ALA B O 1
ATOM 2555 N N . ILE B 1 131 ? 14.461 -15.562 -0.222 1 98.75 131 ILE B N 1
ATOM 2556 C CA . ILE B 1 131 ? 14.516 -16.016 -1.604 1 98.75 131 ILE B CA 1
ATOM 2557 C C . ILE B 1 131 ? 15.484 -17.203 -1.72 1 98.75 131 ILE B C 1
ATOM 2559 O O . ILE B 1 131 ? 15.219 -18.156 -2.439 1 98.75 131 ILE B O 1
ATOM 2563 N N . GLU B 1 132 ? 16.578 -17.094 -1.048 1 98.25 132 GLU B N 1
ATOM 2564 C CA . GLU B 1 132 ? 17.547 -18.188 -1.06 1 98.25 132 GLU B CA 1
ATOM 2565 C C . GLU B 1 132 ? 16.953 -19.469 -0.48 1 98.25 132 GLU B C 1
ATOM 2567 O O . GLU B 1 132 ? 17.156 -20.547 -1.025 1 98.25 132 GLU B O 1
ATOM 2572 N N . VAL B 1 133 ? 16.234 -19.359 0.582 1 98 133 VAL B N 1
ATOM 2573 C CA . VAL B 1 133 ? 15.578 -20.516 1.19 1 98 133 VAL B CA 1
ATOM 2574 C C . VAL B 1 133 ? 14.539 -21.094 0.227 1 98 133 VAL B C 1
ATOM 2576 O O . VAL B 1 133 ? 14.414 -22.312 0.094 1 98 133 VAL B O 1
ATOM 2579 N N . ALA B 1 134 ? 13.789 -20.203 -0.386 1 98.06 134 ALA B N 1
ATOM 2580 C CA . ALA B 1 134 ? 12.781 -20.625 -1.35 1 98.06 134 ALA 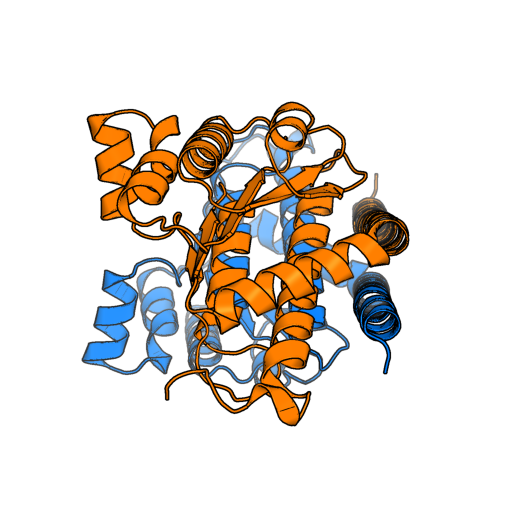B CA 1
ATOM 2581 C C . ALA B 1 134 ? 13.406 -21.438 -2.477 1 98.06 134 ALA B C 1
ATOM 2583 O O . ALA B 1 134 ? 12.859 -22.469 -2.891 1 98.06 134 ALA B O 1
ATOM 2584 N N . LYS B 1 135 ? 14.516 -21 -2.979 1 95.25 135 LYS B N 1
ATOM 2585 C CA . LYS B 1 135 ? 15.227 -21.703 -4.047 1 95.25 135 LYS B CA 1
ATOM 2586 C C . LYS B 1 135 ? 15.633 -23.109 -3.607 1 95.25 135 LYS B C 1
ATOM 2588 O O . LYS B 1 135 ? 15.484 -24.062 -4.363 1 95.25 135 LYS B O 1
ATOM 2593 N N . LYS B 1 136 ? 16.125 -23.156 -2.449 1 94 136 LYS B N 1
ATOM 2594 C CA . LYS B 1 136 ? 16.547 -24.453 -1.914 1 94 136 LYS B CA 1
ATOM 2595 C C . LYS B 1 136 ? 15.367 -25.406 -1.768 1 94 136 LYS B C 1
ATOM 2597 O O . LYS B 1 136 ? 15.523 -26.625 -1.874 1 94 136 LYS B O 1
ATOM 2602 N N . ARG B 1 137 ? 14.164 -24.844 -1.624 1 93.62 137 ARG B N 1
ATOM 2603 C CA . ARG B 1 137 ? 12.961 -25.641 -1.414 1 93.62 137 ARG B CA 1
ATOM 2604 C C . ARG B 1 137 ? 12.234 -25.891 -2.73 1 93.62 137 ARG B C 1
ATOM 2606 O O . ARG B 1 137 ? 11.18 -26.531 -2.75 1 93.62 137 ARG B O 1
ATOM 2613 N N . GLY B 1 138 ? 12.789 -25.328 -3.799 1 92.94 138 GLY B N 1
ATOM 2614 C CA . GLY B 1 138 ? 12.234 -25.594 -5.117 1 92.94 138 GLY B CA 1
ATOM 2615 C C . GLY B 1 138 ? 11.031 -24.719 -5.438 1 92.94 138 GLY B C 1
ATOM 2616 O O . GLY B 1 138 ? 10.203 -25.078 -6.27 1 92.94 138 GLY B O 1
ATOM 2617 N N . LEU B 1 139 ? 10.828 -23.656 -4.691 1 97.12 139 LEU B N 1
ATOM 2618 C CA . LEU B 1 139 ? 9.742 -22.734 -4.988 1 97.12 139 LEU B CA 1
ATOM 2619 C C . LEU B 1 139 ? 10.117 -21.812 -6.148 1 97.12 139 LEU B C 1
ATOM 2621 O O . LEU B 1 139 ? 11.281 -21.422 -6.289 1 97.12 139 LEU B O 1
ATOM 2625 N N . LYS B 1 140 ? 9.172 -21.5 -6.984 1 97.94 140 LYS B N 1
ATOM 2626 C CA . LYS B 1 140 ? 9.375 -20.469 -7.992 1 97.94 140 LYS B CA 1
ATOM 2627 C C . LYS B 1 140 ? 9.438 -19.078 -7.355 1 97.94 140 LYS B C 1
ATOM 2629 O O . LYS B 1 140 ? 8.656 -18.781 -6.453 1 97.94 140 LYS B O 1
ATOM 2634 N N . SER B 1 141 ? 10.359 -18.328 -7.801 1 98.75 141 SER B N 1
ATOM 2635 C CA . SER B 1 141 ? 10.625 -17.062 -7.125 1 98.75 141 SER B CA 1
ATOM 2636 C C . SER B 1 141 ? 10.477 -15.875 -8.078 1 98.75 141 SER B C 1
ATOM 2638 O O . SER B 1 141 ? 10.93 -15.93 -9.227 1 98.75 141 SER B O 1
ATOM 2640 N N . ILE B 1 142 ? 9.781 -14.828 -7.625 1 98.88 142 ILE B N 1
ATOM 2641 C CA . ILE B 1 142 ? 9.555 -13.578 -8.344 1 98.88 142 ILE B CA 1
ATOM 2642 C C . ILE B 1 142 ? 10.047 -12.398 -7.508 1 98.88 142 ILE B C 1
ATOM 2644 O O . ILE B 1 142 ? 9.812 -12.359 -6.297 1 98.88 142 ILE B O 1
ATOM 2648 N N . ALA B 1 143 ? 10.727 -11.453 -8.125 1 98.88 143 ALA B N 1
ATOM 2649 C CA . ALA B 1 143 ? 11.172 -10.242 -7.43 1 98.88 143 ALA B CA 1
ATOM 2650 C C . ALA B 1 143 ? 10.477 -9 -7.988 1 98.88 143 ALA B C 1
ATOM 2652 O O . ALA B 1 143 ? 10.367 -8.844 -9.203 1 98.88 143 ALA B O 1
ATOM 2653 N N . PHE B 1 144 ? 9.883 -8.188 -7.109 1 98.88 144 PHE B N 1
ATOM 2654 C CA . PHE B 1 144 ? 9.633 -6.781 -7.383 1 98.88 144 PHE B CA 1
ATOM 2655 C C . PHE B 1 144 ? 10.773 -5.91 -6.879 1 98.88 144 PHE B C 1
ATOM 2657 O O . PHE B 1 144 ? 11.047 -5.867 -5.676 1 98.88 144 PHE B O 1
ATOM 2664 N N . THR B 1 145 ? 11.484 -5.328 -7.781 1 98.75 145 THR B N 1
ATOM 2665 C CA . THR B 1 145 ? 12.664 -4.555 -7.395 1 98.75 145 THR B CA 1
ATOM 2666 C C . THR B 1 145 ? 12.93 -3.439 -8.398 1 98.75 145 THR B C 1
ATOM 2668 O O . THR B 1 145 ? 12.008 -2.963 -9.062 1 98.75 145 THR B O 1
ATOM 2671 N N . SER B 1 146 ? 14.07 -2.781 -8.336 1 98.44 146 SER B N 1
ATOM 2672 C CA . SER B 1 146 ? 14.5 -1.772 -9.297 1 98.44 146 SER B CA 1
ATOM 2673 C C . SER B 1 146 ? 15.695 -2.26 -10.109 1 98.44 146 SER B C 1
ATOM 2675 O O . SER B 1 146 ? 16.25 -3.322 -9.828 1 98.44 146 SER B O 1
ATOM 2677 N N . LYS B 1 147 ? 16.078 -1.487 -11.102 1 96 147 LYS B N 1
ATOM 2678 C CA . LYS B 1 147 ? 17.188 -1.865 -11.961 1 96 147 LYS B CA 1
ATOM 2679 C C . LYS B 1 147 ? 18.5 -1.925 -11.172 1 96 147 LYS B C 1
ATOM 2681 O O . LYS B 1 147 ? 19.453 -2.574 -11.602 1 96 147 LYS B O 1
ATOM 2686 N N . LYS B 1 148 ? 18.453 -1.38 -9.992 1 95.38 148 LYS B N 1
ATOM 2687 C CA . LYS B 1 148 ? 19.656 -1.395 -9.164 1 95.38 148 LYS B CA 1
ATOM 2688 C C . LYS B 1 148 ? 19.656 -2.594 -8.219 1 95.38 148 LYS B C 1
ATOM 2690 O O . LYS B 1 148 ? 20.609 -2.801 -7.473 1 95.38 148 LYS B O 1
ATOM 2695 N N . GLY B 1 149 ? 18.641 -3.268 -8.273 1 97.25 149 GLY B N 1
ATOM 2696 C CA . GLY B 1 149 ? 18.516 -4.383 -7.355 1 97.25 149 GLY B CA 1
ATOM 2697 C C . GLY B 1 149 ? 19.172 -5.652 -7.859 1 97.25 149 GLY B C 1
ATOM 2698 O O . GLY B 1 149 ? 18.562 -6.723 -7.848 1 97.25 149 GLY B O 1
ATOM 2699 N N . GLU B 1 150 ? 20.406 -5.691 -8.336 1 95.75 150 GLU B N 1
ATOM 2700 C CA . GLU B 1 150 ? 21.109 -6.785 -9 1 95.75 150 GLU B CA 1
ATOM 2701 C C . GLU B 1 150 ? 21.25 -7.992 -8.078 1 95.75 150 GLU B C 1
ATOM 2703 O O . GLU B 1 150 ? 21.156 -9.141 -8.531 1 95.75 150 GLU B O 1
ATOM 2708 N N . LYS B 1 151 ? 21.469 -7.734 -6.832 1 96.44 151 LYS B N 1
ATOM 2709 C CA . LYS B 1 151 ? 21.641 -8.82 -5.871 1 96.44 151 LYS B CA 1
ATOM 2710 C C . LYS B 1 151 ? 20.391 -9.695 -5.801 1 96.44 151 LYS B C 1
ATOM 2712 O O . LYS B 1 151 ? 20.5 -10.922 -5.75 1 96.44 151 LYS B O 1
ATOM 2717 N N . LEU B 1 152 ? 19.266 -9.109 -5.777 1 98 152 LEU B N 1
ATOM 2718 C CA . LEU B 1 152 ? 18.016 -9.844 -5.742 1 98 152 LEU B CA 1
ATOM 2719 C C . LEU B 1 152 ? 17.688 -10.43 -7.109 1 98 152 LEU B C 1
ATOM 2721 O O . LEU B 1 152 ? 17.219 -11.57 -7.203 1 98 152 LEU B O 1
ATOM 2725 N N . ILE B 1 153 ? 17.953 -9.664 -8.156 1 98.12 153 ILE B N 1
ATOM 2726 C CA . ILE B 1 153 ? 17.625 -10.062 -9.523 1 98.12 153 ILE B CA 1
ATOM 2727 C C . ILE B 1 153 ? 18.344 -11.367 -9.859 1 98.12 153 ILE B C 1
ATOM 2729 O O . ILE B 1 153 ? 17.766 -12.258 -10.477 1 98.12 153 ILE B O 1
ATOM 2733 N N . SER B 1 154 ? 19.531 -11.555 -9.414 1 97.94 154 SER B N 1
ATOM 2734 C CA . SER B 1 154 ? 20.359 -12.703 -9.766 1 97.94 154 SER B CA 1
ATOM 2735 C C . SER B 1 154 ? 19.922 -13.953 -9.016 1 97.94 154 SER B C 1
ATOM 2737 O O . SER B 1 154 ? 20.391 -15.062 -9.312 1 97.94 154 SER B O 1
ATOM 2739 N N . LYS B 1 155 ? 19.016 -13.836 -8.18 1 97.88 155 LYS B N 1
ATOM 2740 C CA . LYS B 1 155 ? 18.703 -14.961 -7.301 1 97.88 155 LYS B CA 1
ATOM 2741 C C . LYS B 1 155 ? 17.297 -15.492 -7.57 1 97.88 155 LYS B C 1
ATOM 2743 O O . LYS B 1 155 ? 16.922 -16.562 -7.078 1 97.88 155 LYS B O 1
ATOM 2748 N N . VAL B 1 156 ? 16.547 -14.758 -8.359 1 98.69 156 VAL B N 1
ATOM 2749 C CA . VAL B 1 156 ? 15.156 -15.156 -8.547 1 98.69 156 VAL B CA 1
ATOM 2750 C C . VAL B 1 156 ? 14.969 -15.727 -9.953 1 98.69 156 VAL B C 1
ATOM 2752 O O . VAL B 1 156 ? 15.797 -15.492 -10.844 1 98.69 156 VAL B O 1
ATOM 2755 N N . ASP B 1 157 ? 13.859 -16.484 -10.164 1 98.56 157 ASP B N 1
ATOM 2756 C CA . ASP B 1 157 ? 13.508 -17 -11.484 1 98.56 157 ASP B CA 1
ATOM 2757 C C . ASP B 1 157 ? 13.008 -15.883 -12.398 1 98.56 157 ASP B C 1
ATOM 2759 O O . ASP B 1 157 ? 13.273 -15.891 -13.602 1 98.56 157 ASP B O 1
ATOM 2763 N N . TYR B 1 158 ? 12.195 -14.906 -11.859 1 98.69 158 TYR B N 1
ATOM 2764 C CA . TYR B 1 158 ? 11.648 -13.766 -12.594 1 98.69 158 TYR B CA 1
ATOM 2765 C C . TYR B 1 158 ? 11.844 -12.477 -11.812 1 98.69 158 TYR B C 1
ATOM 2767 O O . TYR B 1 158 ? 11.688 -12.453 -10.586 1 98.69 158 TYR B O 1
ATOM 2775 N N . ALA B 1 159 ? 12.234 -11.445 -12.5 1 98.81 159 ALA B N 1
ATOM 2776 C CA . ALA B 1 159 ? 12.484 -10.172 -11.828 1 98.81 159 ALA B CA 1
ATOM 2777 C C . ALA B 1 159 ? 11.828 -9.016 -12.586 1 98.81 159 ALA B C 1
ATOM 2779 O O . ALA B 1 159 ? 12.039 -8.859 -13.789 1 98.81 159 ALA B O 1
ATOM 2780 N N . PHE B 1 160 ? 10.984 -8.281 -11.875 1 98.88 160 PHE B N 1
ATOM 2781 C CA . PHE B 1 160 ? 10.477 -7.004 -12.367 1 98.88 160 PHE B CA 1
ATOM 2782 C C . PHE B 1 160 ? 11.344 -5.852 -11.867 1 98.88 160 PHE B C 1
ATOM 2784 O O . PHE B 1 160 ? 11.25 -5.461 -10.703 1 98.88 160 PHE B O 1
ATOM 2791 N N . ALA B 1 161 ? 12.148 -5.316 -12.797 1 98.75 161 ALA B N 1
ATOM 2792 C CA . ALA B 1 161 ? 13.109 -4.266 -12.469 1 98.75 161 ALA B CA 1
ATOM 2793 C C . ALA B 1 161 ? 12.609 -2.9 -12.93 1 98.75 161 ALA B C 1
ATOM 2795 O O . ALA B 1 161 ? 12.75 -2.551 -14.109 1 98.75 161 ALA B O 1
ATOM 2796 N N . VAL B 1 162 ? 12.094 -2.137 -12 1 98.81 162 VAL B N 1
ATOM 2797 C CA . VAL B 1 162 ? 11.547 -0.823 -12.32 1 98.81 162 VAL B CA 1
ATOM 2798 C C . VAL B 1 162 ? 12.688 0.139 -12.664 1 98.81 162 VAL B C 1
ATOM 2800 O O . VAL B 1 162 ? 13.68 0.215 -11.938 1 98.81 162 VAL B O 1
ATOM 2803 N N . PRO B 1 163 ? 12.586 0.897 -13.758 1 98.12 163 PRO B N 1
ATOM 2804 C CA . PRO B 1 163 ? 13.648 1.801 -14.203 1 98.12 163 PRO B CA 1
ATOM 2805 C C . PRO B 1 163 ? 13.648 3.131 -13.453 1 98.12 163 PRO B C 1
ATOM 2807 O O . PRO B 1 163 ? 13.461 4.188 -14.062 1 98.12 163 PRO B O 1
ATOM 2810 N N . SER B 1 164 ? 13.883 3.104 -12.195 1 98.25 164 SER B N 1
ATOM 2811 C CA . SER B 1 164 ? 13.953 4.281 -11.336 1 98.25 164 SER B CA 1
ATOM 2812 C C . SER B 1 164 ? 14.828 4.027 -10.117 1 98.25 164 SER B C 1
ATOM 2814 O O . SER B 1 164 ? 15.031 2.877 -9.719 1 98.25 164 SER B O 1
ATOM 2816 N N . GLU B 1 165 ? 15.391 5.059 -9.609 1 95.69 165 GLU B N 1
ATOM 2817 C CA . GLU B 1 165 ? 16.125 4.988 -8.352 1 95.69 165 GLU B CA 1
ATOM 2818 C C . GLU B 1 165 ? 15.344 5.652 -7.223 1 95.69 165 GLU B C 1
ATOM 2820 O O . GLU B 1 165 ? 15.812 5.691 -6.078 1 95.69 165 GLU B O 1
ATOM 2825 N N . ASP B 1 166 ? 14.211 6.156 -7.566 1 97.19 166 ASP B N 1
ATOM 2826 C CA . ASP B 1 166 ? 13.359 6.84 -6.594 1 97.19 166 ASP B CA 1
ATOM 2827 C C . ASP B 1 166 ? 12.367 5.867 -5.957 1 97.19 166 ASP B C 1
ATOM 2829 O O . ASP B 1 166 ? 11.438 5.398 -6.617 1 97.19 166 ASP B O 1
ATOM 2833 N N . THR B 1 167 ? 12.445 5.617 -4.621 1 96.19 167 THR B N 1
ATOM 2834 C CA . THR B 1 167 ? 11.734 4.562 -3.91 1 96.19 167 THR B CA 1
ATOM 2835 C C . THR B 1 167 ? 10.227 4.723 -4.074 1 96.19 167 THR B C 1
ATOM 2837 O O . THR B 1 167 ? 9.531 3.773 -4.441 1 96.19 167 THR B O 1
ATOM 2840 N N . PRO B 1 168 ? 9.703 5.926 -3.891 1 97.44 168 PRO B N 1
ATOM 2841 C CA . PRO B 1 168 ? 8.258 6.043 -4.055 1 97.44 168 PRO B CA 1
ATOM 2842 C C . PRO B 1 168 ? 7.797 5.727 -5.477 1 97.44 168 PRO B C 1
ATOM 2844 O O . PRO B 1 168 ? 6.746 5.109 -5.668 1 97.44 168 PRO B O 1
ATOM 2847 N N . ARG B 1 169 ? 8.531 6.145 -6.5 1 98.38 169 ARG B N 1
ATOM 2848 C CA . ARG B 1 169 ? 8.18 5.855 -7.887 1 98.38 169 ARG B CA 1
ATOM 2849 C C . ARG B 1 169 ? 8.203 4.355 -8.156 1 98.38 169 ARG B C 1
ATOM 2851 O O . ARG B 1 169 ? 7.371 3.84 -8.906 1 98.38 169 ARG B O 1
ATOM 2858 N N . ILE B 1 170 ? 9.203 3.711 -7.551 1 98.56 170 ILE B N 1
ATOM 2859 C CA . ILE B 1 170 ? 9.32 2.264 -7.68 1 98.56 170 ILE B CA 1
ATOM 2860 C C . ILE B 1 170 ? 8.117 1.587 -7.031 1 98.56 170 ILE B C 1
ATOM 2862 O O . ILE B 1 170 ? 7.477 0.726 -7.641 1 98.56 170 ILE B O 1
ATOM 2866 N N . GLN B 1 171 ? 7.797 2.006 -5.836 1 98.5 171 GLN B N 1
ATOM 2867 C CA . GLN B 1 171 ? 6.707 1.4 -5.078 1 98.5 171 GLN B CA 1
ATOM 2868 C C . GLN B 1 171 ? 5.363 1.647 -5.758 1 98.5 171 GLN B C 1
ATOM 2870 O O . GLN B 1 171 ? 4.496 0.771 -5.77 1 98.5 171 GLN B O 1
ATOM 2875 N N . GLU B 1 172 ? 5.102 2.799 -6.316 1 98.62 172 GLU B N 1
ATOM 2876 C CA . GLU B 1 172 ? 3.885 3.125 -7.055 1 98.62 172 GLU B CA 1
ATOM 2877 C C . GLU B 1 172 ? 3.725 2.227 -8.281 1 98.62 172 GLU B C 1
ATOM 2879 O O . GLU B 1 172 ? 2.609 1.833 -8.625 1 98.62 172 GLU B O 1
ATOM 2884 N N . THR B 1 173 ? 4.816 1.917 -8.914 1 98.75 173 THR B N 1
ATOM 2885 C CA . THR B 1 173 ? 4.801 1 -10.047 1 98.75 173 THR B CA 1
ATOM 2886 C C . THR B 1 173 ? 4.535 -0.429 -9.586 1 98.75 173 THR B C 1
ATOM 2888 O O . THR B 1 173 ? 3.781 -1.164 -10.227 1 98.75 173 THR B O 1
ATOM 2891 N N . HIS B 1 174 ? 5.152 -0.816 -8.422 1 98.88 174 HIS B N 1
ATOM 2892 C CA . HIS B 1 174 ? 4.969 -2.154 -7.867 1 98.88 174 HIS B CA 1
ATOM 2893 C C . HIS B 1 174 ? 3.5 -2.43 -7.566 1 98.88 174 HIS B C 1
ATOM 2895 O O . HIS B 1 174 ? 3 -3.521 -7.844 1 98.88 174 HIS B O 1
ATOM 2901 N N . ILE B 1 175 ? 2.781 -1.467 -6.988 1 98.75 175 ILE B N 1
ATOM 2902 C CA . ILE B 1 175 ? 1.4 -1.752 -6.613 1 98.75 175 ILE B CA 1
ATOM 2903 C C . ILE B 1 175 ? 0.538 -1.866 -7.867 1 98.75 175 ILE B C 1
ATOM 2905 O O . ILE B 1 175 ? -0.395 -2.672 -7.914 1 98.75 175 ILE B O 1
ATOM 2909 N N . THR B 1 176 ? 0.809 -1.041 -8.922 1 98.75 176 THR B N 1
ATOM 2910 C CA . THR B 1 176 ? 0.102 -1.195 -10.188 1 98.75 176 THR B CA 1
ATOM 2911 C C . THR B 1 176 ? 0.355 -2.578 -10.781 1 98.75 176 THR B C 1
ATOM 2913 O O . THR B 1 176 ? -0.572 -3.229 -11.273 1 98.75 176 THR B O 1
ATOM 2916 N N . LEU B 1 177 ? 1.633 -3.006 -10.742 1 98.81 177 LEU B N 1
ATOM 2917 C CA . LEU B 1 177 ? 1.98 -4.344 -11.211 1 98.81 177 LEU B CA 1
ATOM 2918 C C . LEU B 1 177 ? 1.2 -5.406 -10.438 1 98.81 177 LEU B C 1
ATOM 2920 O O . LEU B 1 177 ? 0.646 -6.332 -11.039 1 98.81 177 LEU B O 1
ATOM 2924 N N . GLY B 1 178 ? 1.205 -5.277 -9.07 1 98.81 178 GLY B N 1
ATOM 2925 C CA . GLY B 1 178 ? 0.437 -6.199 -8.25 1 98.81 178 GLY B CA 1
ATOM 2926 C C . GLY B 1 178 ? -1.022 -6.285 -8.656 1 98.81 178 GLY B C 1
ATOM 2927 O O . GLY B 1 178 ? -1.575 -7.379 -8.773 1 98.81 178 GLY B O 1
ATOM 2928 N N . HIS B 1 179 ? -1.656 -5.117 -8.906 1 98.62 179 HIS B N 1
ATOM 2929 C CA . HIS B 1 179 ? -3.057 -5.066 -9.312 1 98.62 179 HIS B CA 1
ATOM 2930 C C . HIS B 1 179 ? -3.268 -5.773 -10.648 1 98.62 179 HIS B C 1
ATOM 2932 O O . HIS B 1 179 ? -4.227 -6.535 -10.805 1 98.62 179 HIS B O 1
ATOM 2938 N N . ILE B 1 180 ? -2.414 -5.535 -11.578 1 98.56 180 ILE B N 1
ATOM 2939 C CA . ILE B 1 180 ? -2.549 -6.109 -12.914 1 98.56 180 ILE B CA 1
ATOM 2940 C C . ILE B 1 180 ? -2.367 -7.625 -12.844 1 98.56 180 ILE B C 1
ATOM 2942 O O . ILE B 1 180 ? -3.107 -8.375 -13.484 1 98.56 180 ILE B O 1
ATOM 2946 N N . LEU B 1 181 ? -1.375 -8.094 -12.062 1 98.62 181 LEU B N 1
ATOM 2947 C CA . LEU B 1 181 ? -1.186 -9.523 -11.891 1 98.62 181 LEU B CA 1
ATOM 2948 C C . LEU B 1 181 ? -2.424 -10.172 -11.273 1 98.62 181 LEU B C 1
ATOM 2950 O O . LEU B 1 181 ? -2.854 -11.242 -11.703 1 98.62 181 LEU B O 1
ATOM 2954 N N . CYS B 1 182 ? -2.984 -9.547 -10.234 1 98.31 182 CYS B N 1
ATOM 2955 C CA . CYS B 1 182 ? -4.203 -10.062 -9.617 1 98.31 182 CYS B CA 1
ATOM 2956 C C . CYS B 1 182 ? -5.324 -10.18 -10.648 1 98.31 182 CYS B C 1
ATOM 2958 O O . CYS B 1 182 ? -6.031 -11.188 -10.68 1 98.31 182 CYS B O 1
ATOM 2960 N N . GLU B 1 183 ? -5.473 -9.117 -11.453 1 97.06 183 GLU B N 1
ATOM 2961 C CA . GLU B 1 183 ? -6.52 -9.109 -12.469 1 97.06 183 GLU B CA 1
ATOM 2962 C C . GLU B 1 183 ? -6.305 -10.227 -13.492 1 97.06 183 GLU B C 1
ATOM 2964 O O . GLU B 1 183 ? -7.25 -10.938 -13.852 1 97.06 183 GLU B O 1
ATOM 2969 N N . LEU B 1 184 ? -5.113 -10.406 -13.977 1 97.5 184 LEU B N 1
ATOM 2970 C CA . LEU B 1 184 ? -4.812 -11.398 -15 1 97.5 184 LEU B CA 1
ATOM 2971 C C . LEU B 1 184 ? -4.996 -12.812 -14.453 1 97.5 184 LEU B C 1
ATOM 2973 O O . LEU B 1 184 ? -5.547 -13.68 -15.141 1 97.5 184 LEU B O 1
ATOM 2977 N N . VAL B 1 185 ? -4.52 -13.07 -13.242 1 97.38 185 VAL B N 1
ATOM 2978 C CA . VAL B 1 185 ? -4.656 -14.391 -12.641 1 97.38 185 VAL B CA 1
ATOM 2979 C C . VAL B 1 185 ? -6.133 -14.734 -12.484 1 97.38 185 VAL B C 1
ATOM 2981 O O . VAL B 1 185 ? -6.547 -15.859 -12.773 1 97.38 185 VAL B O 1
ATOM 2984 N N . GLU B 1 186 ? -6.922 -13.742 -12.039 1 95.56 186 GLU B N 1
ATOM 2985 C CA . GLU B 1 186 ? -8.367 -13.93 -11.938 1 95.56 186 GLU B CA 1
ATOM 2986 C C . GLU B 1 186 ? -8.977 -14.289 -13.289 1 95.56 186 GLU B C 1
ATOM 2988 O O . GLU B 1 186 ? -9.82 -15.188 -13.375 1 95.56 186 GLU B O 1
ATOM 2993 N N . ASP B 1 187 ? -8.578 -13.594 -14.312 1 94.94 187 ASP B N 1
ATOM 2994 C CA . ASP B 1 187 ? -9.086 -13.844 -15.656 1 94.94 187 ASP B CA 1
ATOM 2995 C C . ASP B 1 187 ? -8.688 -15.234 -16.141 1 94.94 187 ASP B C 1
ATOM 2997 O O . ASP B 1 187 ? -9.508 -15.945 -16.734 1 94.94 187 ASP B O 1
ATOM 3001 N N . ILE B 1 188 ? -7.48 -15.609 -15.906 1 95.44 188 ILE B N 1
ATOM 3002 C CA . ILE B 1 188 ? -6.957 -16.891 -16.391 1 95.44 188 ILE B CA 1
ATOM 3003 C C . ILE B 1 188 ? -7.684 -18.031 -15.688 1 95.44 188 ILE B C 1
ATOM 3005 O O . ILE B 1 188 ? -8.039 -19.031 -16.328 1 95.44 188 ILE B O 1
ATOM 3009 N N . LEU B 1 189 ? -7.945 -17.859 -14.414 1 95 189 LEU B N 1
ATOM 3010 C CA . LEU B 1 189 ? -8.492 -18.969 -13.625 1 95 189 LEU B CA 1
ATOM 3011 C C . LEU B 1 189 ? -10.008 -19.031 -13.758 1 95 189 LEU B C 1
ATOM 3013 O O . LEU B 1 189 ? -10.602 -20.109 -13.664 1 95 189 LEU B O 1
ATOM 3017 N N . PHE B 1 190 ? -10.68 -17.922 -13.914 1 90.56 190 PHE B N 1
ATOM 3018 C CA . PHE B 1 190 ? -12.133 -17.938 -13.734 1 90.56 190 PHE B CA 1
ATOM 3019 C C . PHE B 1 190 ? -12.836 -17.406 -14.977 1 90.56 190 PHE B C 1
ATOM 3021 O O . PHE B 1 190 ? -14.062 -17.516 -15.094 1 90.56 190 PHE B O 1
ATOM 3028 N N . GLU B 1 191 ? -12.406 -16.547 -15.742 1 75.81 191 GLU B N 1
ATOM 3029 C CA . GLU B 1 191 ? -13.109 -16.125 -16.953 1 75.81 191 GLU B CA 1
ATOM 3030 C C . GLU B 1 191 ? -13.07 -17.219 -18.016 1 75.81 191 GLU B C 1
ATOM 3032 O O . GLU B 1 191 ? -13.984 -17.328 -18.828 1 75.81 191 GLU B O 1
ATOM 3037 N N . ILE B 1 192 ? -11.961 -17.844 -18.219 1 55.69 192 ILE B N 1
ATOM 3038 C CA . ILE B 1 192 ? -11.898 -18.781 -19.344 1 55.69 192 ILE B CA 1
ATOM 3039 C C . ILE B 1 192 ? -12.695 -20.031 -19 1 55.69 192 ILE B C 1
ATOM 3041 O O . ILE B 1 192 ? -12.438 -20.688 -18 1 55.69 192 ILE B O 1
ATOM 3045 N N . PRO B 1 193 ? -13.938 -20.203 -19.453 1 53.47 193 PRO B N 1
ATOM 3046 C CA . PRO B 1 193 ? -14.883 -21.312 -19.25 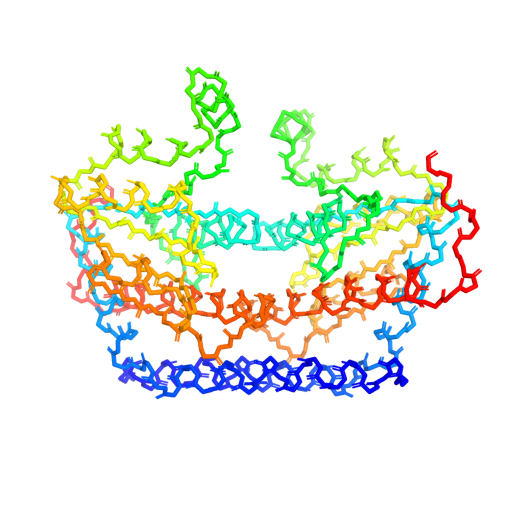1 53.47 193 PRO B CA 1
ATOM 3047 C C . PRO B 1 193 ? -14.195 -22.609 -18.875 1 53.47 193 PRO B C 1
ATOM 3049 O O . PRO B 1 193 ? -14.734 -23.391 -18.078 1 53.47 193 PRO B O 1
ATOM 3052 N N . ALA B 1 194 ? -13.219 -23.109 -19.469 1 44.12 194 ALA B N 1
ATOM 3053 C CA . ALA B 1 194 ? -12.742 -24.484 -19.422 1 44.12 194 ALA B CA 1
ATOM 3054 C C . ALA B 1 194 ? -12.078 -24.781 -18.078 1 44.12 194 ALA B C 1
ATOM 3056 O O . ALA B 1 194 ? -11.758 -25.922 -17.766 1 44.12 194 ALA B O 1
ATOM 3057 N N . ALA B 1 195 ? -11.352 -23.875 -17.422 1 44.69 195 ALA B N 1
ATOM 3058 C CA . ALA B 1 195 ? -10.547 -24.281 -16.266 1 44.69 195 ALA B CA 1
ATOM 3059 C C . ALA B 1 195 ? -11.414 -24.438 -15.016 1 44.69 195 ALA B C 1
ATOM 3061 O O . ALA B 1 195 ? -10.891 -24.547 -13.906 1 44.69 195 ALA B O 1
ATOM 3062 N N . LYS B 1 196 ? -12.578 -24.234 -14.953 1 44.31 196 LYS B N 1
ATOM 3063 C CA . LYS B 1 196 ? -13.602 -24.375 -13.914 1 44.31 196 LYS B CA 1
ATOM 3064 C C . LYS B 1 196 ? -13.414 -25.672 -13.133 1 44.31 196 LYS B C 1
ATOM 3066 O O . LYS B 1 196 ? -14.172 -25.953 -12.203 1 44.31 196 LYS B O 1
ATOM 3071 N N . LYS B 1 197 ? -12.922 -26.734 -13.609 1 41.69 197 LYS B N 1
ATOM 3072 C CA . LYS B 1 197 ? -13.156 -28.047 -12.992 1 41.69 197 LYS B CA 1
ATOM 3073 C C . LYS B 1 197 ? -12.469 -28.141 -11.641 1 41.69 197 LYS B C 1
ATOM 3075 O O . LYS B 1 197 ? -12.977 -28.797 -10.727 1 41.69 197 LYS B O 1
ATOM 3080 N N . LYS B 1 198 ? -11.039 -27.828 -11.406 1 42.09 198 LYS B N 1
ATOM 3081 C CA . LYS B 1 198 ? -10.289 -28.5 -10.359 1 42.09 198 LYS B CA 1
ATOM 3082 C C . LYS B 1 198 ? -10.234 -27.656 -9.086 1 42.09 198 LYS B C 1
ATOM 3084 O O . LYS B 1 198 ? -9.438 -27.938 -8.188 1 42.09 198 LYS B O 1
ATOM 3089 N N . LEU B 1 199 ? -10.586 -26.328 -9.07 1 44.97 199 LEU B N 1
ATOM 3090 C CA . LEU B 1 199 ? -10.375 -25.766 -7.746 1 44.97 199 LEU B CA 1
ATOM 3091 C C . LEU B 1 199 ? -11.367 -26.344 -6.742 1 44.97 199 LEU B C 1
ATOM 3093 O O . LEU B 1 199 ? -12.578 -26.281 -6.949 1 44.97 199 LEU B O 1
ATOM 3097 N N . LYS B 1 200 ? -11.047 -27.422 -6.172 1 38.94 200 LYS B N 1
ATOM 3098 C CA . LYS B 1 200 ? -11.859 -28.125 -5.191 1 38.94 200 LYS B CA 1
ATOM 3099 C C . LYS B 1 200 ? -12.633 -27.156 -4.309 1 38.94 200 LYS B C 1
ATOM 3101 O O . LYS B 1 200 ? -12.039 -26.312 -3.637 1 38.94 200 LYS B O 1
ATOM 3106 N N . GLN B 1 201 ? -13.891 -26.703 -4.621 1 38.56 201 GLN B N 1
ATOM 3107 C CA . GLN B 1 201 ? -14.836 -26.031 -3.725 1 38.56 201 GLN B CA 1
ATOM 3108 C C . GLN B 1 201 ? -14.789 -26.656 -2.33 1 38.56 201 GLN B C 1
ATOM 3110 O O . GLN B 1 201 ? -14.727 -27.875 -2.188 1 38.56 201 GLN B O 1
#